Protein AF-A0A6C0E9G7-F1 (afdb_monomer_lite)

Secondary structure (DSSP, 8-state):
-HHHHHHHB-HHHHHHHHHHHT----HHHHTPPPPHHHHHHHHHHHHHHHHHHHHHHHH--GGGEEEE------TT-SS-HHHHHHHHHHHH-HHHHHHHHHHHH-THHHHHHHHHHHH-HHHHHHHHHHHHHHHH-SSTTSHHHHHHHHHHH-S-HHHHHHHHHHHHHHTTS-TTS-HHHHHHHHH--SEEEEEE-SSEEEEEEESS---TTSHHHHHHHHHHHHHHHHTT----EEEEEEEE----B--SSSEE-HHHH--EEE-SS-EEEEESSSHHHHHHHHHHHHTTTTTTS----GGG---GGGTB-B-TT----THHHHHHHHHHHHHHHHHHHHHHHHHHHHTTS-GGG----HHHHHHHHHHHHHHHHHHHHHHHHHHHHHH-TT-S-GGGGB---SS-THHHHTT-S--BEESS-HIIIIIIHHHHHHTHHHHHHH---SSS---S-HHHHHHHHHHHHTSHHHHHHHHHHHHHHHT-S----B--S-S--B--

Radius of gyration: 23.68 Å; chains: 1; bounding box: 55×44×74 Å

pLDDT: mean 87.52, std 11.29, range [45.47, 98.06]

Sequence (504 aa):
MTNLVIKHLNPELKKLNDEVNKLNITNTIFTRKWSPQIKNKLKTWMNTFITNFDILVKEFNHSKITLENQKIRTDKKTNPTLYILLLEFIEKYPEDIKKICSDSLGEESFNHLKKSCLKGPEDLGEWINTYSNQIYRSDTNSWINVLESYTKKSTNYKINLLGQGLVNHLNQYNEFMSFQIQRDIEKGFLYLYKYQDNHLIFEVESDYKIDLESHYWKFLYARMKIMARMHQKRNLIRFKIYLSKQTKKLPTKKLFGPKEVNSGSTNYHTINIWREEEHYKLIIHESIHFYNLDGSLDLFDENNKINLECSYQIGDHNETRIYEAYTESLTIFFHTFANAYQIYYLSNQESKTNLLDKKIIYNDIYDLWCILWEKERKFGVLQVARIYNHINPTSTTFSDFLIKSNKTCKKERNGNKYKLEQRTAVLSYHFLKTANLIFDQEFLKWIPDLNDPHPGSLIKFTKFVKTLTHNSDFINIINDGLTTIRNKKNTSNSMRMSFYDIKK

Organism: NCBI:txid1070528

Structure (mmCIF, N/CA/C/O backbone):
data_AF-A0A6C0E9G7-F1
#
_entry.id   AF-A0A6C0E9G7-F1
#
loop_
_atom_site.group_PDB
_atom_site.id
_atom_site.type_symbol
_atom_site.label_atom_id
_atom_site.label_alt_id
_atom_site.label_comp_id
_atom_site.label_asym_id
_atom_site.label_entity_id
_atom_site.label_seq_id
_atom_site.pdbx_PDB_ins_code
_atom_site.Cartn_x
_atom_site.Cartn_y
_atom_site.Cartn_z
_atom_site.occupancy
_atom_site.B_iso_or_equiv
_atom_site.auth_seq_id
_atom_site.auth_comp_id
_atom_site.auth_asym_id
_atom_site.auth_atom_id
_atom_site.pdbx_PDB_model_num
ATOM 1 N N . MET A 1 1 ? 13.234 12.490 -23.852 1.00 65.25 1 MET A N 1
ATOM 2 C CA . MET A 1 1 ? 12.320 11.640 -23.052 1.00 65.25 1 MET A CA 1
ATOM 3 C C . MET A 1 1 ? 12.244 12.039 -21.574 1.00 65.25 1 MET A C 1
ATOM 5 O O . MET A 1 1 ? 11.141 12.223 -21.089 1.00 65.25 1 MET A O 1
ATOM 9 N N . THR A 1 2 ? 13.345 12.269 -20.848 1.00 73.56 2 THR A N 1
ATOM 10 C CA . THR A 1 2 ? 13.291 12.646 -19.411 1.00 73.56 2 THR A CA 1
ATOM 11 C C . THR A 1 2 ? 12.452 13.897 -19.106 1.00 73.56 2 THR A C 1
ATOM 13 O O . THR A 1 2 ? 11.650 13.880 -18.176 1.00 73.56 2 THR A O 1
ATOM 16 N N . ASN A 1 3 ? 12.565 14.958 -19.914 1.00 75.88 3 ASN A N 1
ATOM 17 C CA . ASN A 1 3 ? 11.753 16.174 -19.740 1.00 75.88 3 ASN A CA 1
ATOM 18 C C . ASN A 1 3 ? 10.250 15.911 -19.918 1.00 75.88 3 ASN A C 1
ATOM 20 O O . ASN A 1 3 ? 9.434 16.524 -19.237 1.00 75.88 3 ASN A O 1
ATOM 24 N N . LEU A 1 4 ? 9.896 14.961 -20.789 1.00 72.75 4 LEU A N 1
ATOM 25 C CA . LEU A 1 4 ? 8.518 14.532 -21.022 1.00 72.75 4 LEU A CA 1
ATOM 26 C C . LEU A 1 4 ? 7.935 13.870 -19.772 1.00 72.75 4 LEU A C 1
ATOM 28 O O . LEU A 1 4 ? 6.847 14.218 -19.331 1.0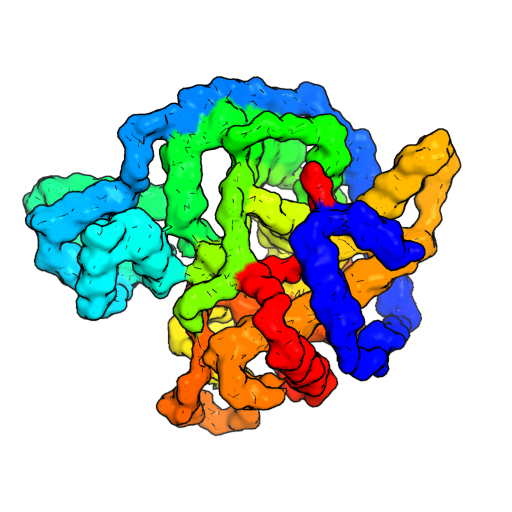0 72.75 4 LEU A O 1
ATOM 32 N N . VAL A 1 5 ? 8.711 12.982 -19.146 1.00 76.25 5 VAL A N 1
ATOM 33 C CA . VAL A 1 5 ? 8.338 12.349 -17.877 1.00 76.25 5 VAL A CA 1
ATOM 34 C C . VAL A 1 5 ? 8.105 13.410 -16.799 1.00 76.25 5 VAL A C 1
ATOM 36 O O . VAL A 1 5 ? 7.054 13.422 -16.168 1.00 76.25 5 VAL A O 1
ATOM 39 N N . ILE A 1 6 ? 9.044 14.349 -16.631 1.00 77.50 6 ILE A N 1
ATOM 40 C CA . ILE A 1 6 ? 8.960 15.411 -15.611 1.00 77.50 6 ILE A CA 1
ATOM 41 C C . ILE A 1 6 ? 7.751 16.330 -15.833 1.00 77.50 6 ILE A C 1
ATOM 43 O O . ILE A 1 6 ? 7.139 16.779 -14.860 1.00 77.50 6 ILE A O 1
ATOM 47 N N . LYS A 1 7 ? 7.386 16.600 -17.092 1.00 80.88 7 LYS A N 1
ATOM 48 C CA . LYS A 1 7 ? 6.239 17.446 -17.447 1.00 80.88 7 LYS A CA 1
ATOM 49 C C . LYS A 1 7 ? 4.928 16.919 -16.854 1.00 80.88 7 LYS A C 1
ATOM 51 O O . LYS A 1 7 ? 4.128 17.720 -16.378 1.00 80.88 7 LYS A O 1
ATOM 56 N N . HIS A 1 8 ? 4.741 15.600 -16.834 1.00 79.25 8 HIS A N 1
ATOM 57 C CA . HIS A 1 8 ? 3.505 14.962 -16.370 1.00 79.25 8 HIS A CA 1
ATOM 58 C C . HIS A 1 8 ? 3.519 14.554 -14.884 1.00 79.25 8 HIS A C 1
ATOM 60 O O . HIS A 1 8 ? 2.510 14.058 -14.379 1.00 79.25 8 HIS A O 1
ATOM 66 N N . LEU A 1 9 ? 4.621 14.787 -14.159 1.00 79.19 9 LEU A N 1
ATOM 67 C CA . LEU A 1 9 ? 4.695 14.530 -12.718 1.00 79.19 9 LEU A CA 1
ATOM 68 C C . LEU A 1 9 ? 3.873 15.546 -11.912 1.00 79.19 9 LEU A C 1
ATOM 70 O O . LEU A 1 9 ? 3.954 16.760 -12.132 1.00 79.19 9 LEU A O 1
ATOM 74 N N . ASN A 1 10 ? 3.159 15.050 -10.897 1.00 78.00 10 ASN A N 1
ATOM 75 C CA . ASN A 1 10 ? 2.593 15.880 -9.832 1.00 78.00 10 ASN A CA 1
ATOM 76 C C . ASN A 1 10 ? 3.712 16.718 -9.148 1.00 78.00 10 ASN A C 1
ATOM 78 O O . ASN A 1 10 ? 4.829 16.213 -8.994 1.00 78.00 10 ASN A O 1
ATOM 82 N N . PRO A 1 11 ? 3.460 17.980 -8.736 1.00 81.19 11 PRO A N 1
ATOM 83 C CA . PRO A 1 11 ? 4.425 18.812 -8.009 1.00 81.19 11 PRO A CA 1
ATOM 84 C C . PRO A 1 11 ? 5.199 18.116 -6.879 1.00 81.19 11 PRO A C 1
ATOM 86 O O . PRO A 1 11 ? 6.417 18.280 -6.797 1.00 81.19 11 PRO A O 1
ATOM 89 N N . GLU A 1 12 ? 4.545 17.300 -6.047 1.00 80.50 12 GLU A N 1
ATOM 90 C CA . GLU A 1 12 ? 5.234 16.571 -4.969 1.00 80.50 12 GLU A CA 1
ATOM 91 C C . GLU A 1 12 ? 6.281 15.597 -5.524 1.00 80.50 12 GLU A C 1
ATOM 93 O O . GLU A 1 12 ? 7.397 15.492 -5.007 1.00 80.50 12 GLU A O 1
ATOM 98 N N . LEU A 1 13 ? 5.964 14.944 -6.643 1.00 83.62 13 LEU A N 1
ATOM 99 C CA . LEU A 1 13 ? 6.859 14.007 -7.310 1.00 83.62 13 LEU A CA 1
ATOM 100 C C . LEU A 1 13 ? 8.030 14.695 -8.005 1.00 83.62 13 LEU A C 1
ATOM 102 O O . LEU A 1 13 ? 9.067 14.067 -8.186 1.00 83.62 13 LEU A O 1
ATOM 106 N N . LYS A 1 14 ? 7.925 15.985 -8.344 1.00 85.69 14 LYS A N 1
ATOM 107 C CA . LYS A 1 14 ? 9.075 16.756 -8.845 1.00 85.69 14 LYS A CA 1
ATOM 108 C C . LYS A 1 14 ? 10.149 16.906 -7.767 1.00 85.69 14 LYS A C 1
ATOM 110 O O . LYS A 1 14 ? 11.321 16.672 -8.044 1.00 85.69 14 LYS A O 1
ATOM 115 N N . LYS A 1 15 ? 9.757 17.169 -6.515 1.00 85.25 15 LYS A N 1
ATOM 116 C CA . LYS A 1 15 ? 10.703 17.180 -5.386 1.00 85.25 15 LYS A CA 1
ATOM 117 C C . LYS A 1 15 ? 11.340 15.802 -5.183 1.00 85.25 15 LYS A C 1
ATOM 119 O O . LYS A 1 15 ? 12.554 15.700 -5.019 1.00 85.25 15 LYS A O 1
ATOM 124 N N . LEU A 1 16 ? 10.541 14.732 -5.239 1.00 85.31 16 LEU A N 1
ATOM 125 C CA . LEU A 1 16 ? 11.059 13.360 -5.156 1.00 85.31 16 LEU A CA 1
ATOM 126 C C . LEU A 1 16 ? 11.992 13.023 -6.327 1.00 85.31 16 LEU A C 1
ATOM 128 O O . LEU A 1 16 ? 12.999 12.351 -6.121 1.00 85.31 16 LEU A O 1
ATOM 132 N N . ASN A 1 17 ? 11.692 13.498 -7.536 1.00 87.50 17 ASN A N 1
ATOM 133 C CA . ASN A 1 17 ? 12.516 13.320 -8.727 1.00 87.50 17 ASN A CA 1
ATOM 134 C C . ASN A 1 17 ? 13.917 13.890 -8.524 1.00 87.50 17 ASN A C 1
ATOM 136 O O . ASN A 1 17 ? 14.899 13.221 -8.837 1.00 87.50 17 ASN A O 1
ATOM 140 N N . ASP A 1 18 ? 14.019 15.084 -7.948 1.00 87.62 18 ASP A N 1
ATOM 141 C CA . ASP A 1 18 ? 15.312 15.693 -7.642 1.00 87.62 18 ASP A CA 1
ATOM 142 C C . ASP A 1 18 ? 16.068 14.892 -6.583 1.00 87.62 18 ASP A C 1
ATOM 144 O O . ASP A 1 18 ? 17.293 14.771 -6.636 1.00 87.62 18 ASP A O 1
ATOM 148 N N . GLU A 1 19 ? 15.354 14.308 -5.618 1.00 87.62 19 GLU A N 1
ATOM 149 C CA . GLU A 1 19 ? 15.979 13.436 -4.635 1.00 87.62 19 GLU A CA 1
ATOM 150 C C . GLU A 1 19 ? 16.508 12.138 -5.250 1.00 87.62 19 GLU A C 1
ATOM 152 O O . GLU A 1 19 ? 17.633 11.756 -4.927 1.00 87.62 19 GLU A O 1
ATOM 157 N N . VAL A 1 20 ? 15.731 11.521 -6.144 1.00 88.31 20 VAL A N 1
ATOM 158 C CA . VAL A 1 20 ? 16.078 10.302 -6.885 1.00 88.31 20 VAL A CA 1
ATOM 159 C C . VAL A 1 20 ? 17.244 10.539 -7.845 1.00 88.31 20 VAL A C 1
ATOM 161 O O . VAL A 1 20 ? 18.149 9.715 -7.911 1.00 88.31 20 VAL A O 1
ATOM 164 N N . ASN A 1 21 ? 17.279 11.671 -8.550 1.00 88.50 21 ASN A N 1
ATOM 165 C CA . ASN A 1 21 ? 18.372 11.986 -9.476 1.00 88.50 21 ASN A CA 1
ATOM 166 C C . ASN A 1 21 ? 19.693 12.288 -8.746 1.00 88.50 21 ASN A C 1
ATOM 168 O O . ASN A 1 21 ? 20.758 12.142 -9.334 1.00 88.50 21 ASN A O 1
ATOM 172 N N . LYS A 1 22 ? 19.634 12.695 -7.470 1.00 87.38 22 LYS A N 1
ATOM 173 C CA . LYS A 1 22 ? 20.814 12.923 -6.617 1.00 87.38 22 LYS A CA 1
ATOM 174 C C . LYS A 1 22 ? 21.404 11.642 -6.026 1.00 87.38 22 LYS A C 1
ATOM 176 O O . LYS A 1 22 ? 22.466 11.719 -5.415 1.00 87.38 22 LYS A O 1
ATOM 181 N N . LEU A 1 23 ? 20.729 10.498 -6.152 1.00 83.81 23 LEU A N 1
ATOM 182 C CA . LEU A 1 23 ? 21.302 9.217 -5.750 1.00 83.81 23 LEU A CA 1
ATOM 183 C C . LEU A 1 23 ? 22.459 8.882 -6.691 1.00 83.81 23 LEU A C 1
ATOM 185 O O . LEU A 1 23 ? 22.245 8.426 -7.815 1.00 83.81 23 LEU A O 1
ATOM 189 N N . ASN A 1 24 ? 23.682 9.113 -6.219 1.00 73.44 24 ASN A N 1
ATOM 190 C CA . ASN A 1 24 ? 24.903 8.763 -6.933 1.00 73.44 24 ASN A CA 1
ATOM 191 C C . ASN A 1 24 ? 25.232 7.281 -6.712 1.00 73.44 24 ASN A C 1
ATOM 193 O O . ASN A 1 24 ? 26.266 6.939 -6.148 1.00 73.44 24 ASN A O 1
ATOM 197 N N . ILE A 1 25 ? 24.293 6.407 -7.078 1.00 73.62 25 ILE A N 1
ATOM 198 C CA . ILE A 1 25 ? 24.497 4.964 -6.982 1.00 73.62 25 ILE A CA 1
ATOM 199 C C . ILE A 1 25 ? 25.419 4.564 -8.126 1.00 73.62 25 ILE A C 1
ATOM 201 O O . ILE A 1 25 ? 25.169 4.932 -9.278 1.00 73.62 25 ILE A O 1
ATOM 205 N N . THR A 1 26 ? 26.484 3.823 -7.818 1.00 61.12 26 THR A N 1
ATOM 206 C CA . THR A 1 26 ? 27.446 3.374 -8.827 1.00 61.12 26 THR A CA 1
ATOM 207 C C . THR A 1 26 ? 26.694 2.660 -9.954 1.00 61.12 26 THR A C 1
ATOM 209 O O . THR A 1 26 ? 25.985 1.676 -9.741 1.00 61.12 26 THR A O 1
ATOM 212 N N . ASN A 1 27 ? 26.810 3.196 -11.172 1.00 57.53 27 ASN A N 1
ATOM 213 C CA . ASN A 1 27 ? 25.950 2.855 -12.309 1.00 57.53 27 ASN A CA 1
ATOM 214 C C . ASN A 1 27 ? 25.950 1.364 -12.692 1.00 57.53 27 ASN A C 1
ATOM 216 O O . ASN A 1 27 ? 25.081 0.938 -13.447 1.00 57.53 27 ASN A O 1
ATOM 220 N N . THR A 1 28 ? 26.887 0.546 -12.218 1.00 63.38 28 THR A N 1
ATOM 221 C CA . THR A 1 28 ? 27.103 -0.827 -12.700 1.00 63.38 28 THR A CA 1
ATOM 222 C C . THR A 1 28 ? 25.899 -1.752 -12.520 1.00 63.38 28 THR A C 1
ATOM 224 O O . THR A 1 28 ? 25.660 -2.584 -13.389 1.00 63.38 28 THR A O 1
ATOM 227 N N . ILE A 1 29 ? 25.100 -1.601 -11.459 1.00 66.94 29 ILE A N 1
ATOM 228 C CA . ILE A 1 29 ? 23.911 -2.450 -11.235 1.00 66.94 29 ILE A CA 1
ATOM 229 C C . ILE A 1 29 ? 22.695 -1.921 -12.004 1.00 66.94 29 ILE A C 1
ATOM 231 O O . ILE A 1 29 ? 21.952 -2.694 -12.607 1.00 66.94 29 ILE A O 1
ATOM 235 N N . PHE A 1 30 ? 22.531 -0.600 -12.080 1.00 70.12 30 PHE A N 1
ATOM 236 C CA . PHE A 1 30 ? 21.412 0.023 -12.795 1.00 70.12 30 PHE A CA 1
ATOM 237 C C . PHE A 1 30 ? 21.581 -0.004 -14.319 1.00 70.12 30 PHE A C 1
ATOM 239 O O . PHE A 1 30 ? 20.580 0.001 -15.035 1.00 70.12 30 PHE A O 1
ATOM 246 N N . THR A 1 31 ? 22.818 -0.107 -14.811 1.00 68.56 31 THR A N 1
ATOM 247 C CA . THR A 1 31 ? 23.154 -0.228 -16.241 1.00 68.56 31 THR A CA 1
ATOM 248 C C . THR A 1 31 ? 23.259 -1.677 -16.726 1.00 68.56 31 THR A C 1
ATOM 250 O O . THR A 1 31 ? 23.597 -1.902 -17.893 1.00 68.56 31 THR A O 1
ATOM 253 N N . ARG A 1 32 ? 22.957 -2.676 -15.875 1.00 66.62 32 ARG A N 1
ATOM 254 C CA . ARG A 1 32 ? 22.961 -4.090 -16.282 1.00 66.62 32 ARG A CA 1
ATOM 255 C C . ARG A 1 32 ? 22.055 -4.285 -17.496 1.00 66.62 32 ARG A C 1
ATOM 257 O O . ARG A 1 32 ? 20.857 -4.014 -17.461 1.00 66.62 32 ARG A O 1
ATOM 264 N N . LYS A 1 33 ? 22.642 -4.779 -18.587 1.00 82.62 33 LYS A N 1
ATOM 265 C CA . LYS A 1 33 ? 21.894 -5.168 -19.782 1.00 82.62 33 LYS A CA 1
ATOM 266 C C . LYS A 1 33 ? 21.156 -6.467 -19.473 1.00 82.62 33 LYS A C 1
ATOM 268 O O . LYS A 1 33 ? 21.803 -7.474 -19.198 1.00 82.62 33 LYS A O 1
ATOM 273 N N . TRP A 1 34 ? 19.828 -6.461 -19.583 1.00 88.00 34 TRP A N 1
ATOM 274 C CA . TRP A 1 34 ? 19.058 -7.702 -19.538 1.00 88.00 34 TRP A CA 1
ATOM 275 C C . TRP A 1 34 ? 19.554 -8.694 -20.589 1.00 88.00 34 TRP A C 1
ATOM 277 O O . TRP A 1 34 ? 19.904 -8.302 -21.713 1.00 88.00 34 TRP A O 1
ATOM 287 N N . SER A 1 35 ? 19.545 -9.978 -20.234 1.00 91.94 35 SER A N 1
ATOM 288 C CA . SER A 1 35 ? 19.838 -11.046 -21.186 1.00 91.94 35 SER A CA 1
ATOM 289 C C . SER A 1 35 ? 18.884 -10.978 -22.393 1.00 91.94 35 SER A C 1
ATOM 291 O O . SER A 1 35 ? 17.742 -10.526 -22.251 1.00 91.94 35 SER A O 1
ATOM 293 N N . PRO A 1 36 ? 19.300 -11.438 -23.589 1.00 92.31 36 PRO A N 1
ATOM 294 C CA . PRO A 1 36 ? 18.429 -11.449 -24.767 1.00 92.31 36 PRO A CA 1
ATOM 295 C C . PRO A 1 36 ? 17.087 -12.157 -24.527 1.00 92.31 36 PRO A C 1
ATOM 297 O O . PRO A 1 36 ? 16.043 -11.662 -24.946 1.00 92.31 36 PRO A O 1
ATOM 300 N N . GLN A 1 37 ? 17.099 -13.267 -23.779 1.00 92.62 37 GLN A N 1
ATOM 301 C CA . GLN A 1 37 ? 15.892 -14.004 -23.398 1.00 92.62 37 GLN A CA 1
ATOM 302 C C . GLN A 1 37 ? 14.922 -13.131 -22.592 1.00 92.62 37 GLN A C 1
ATOM 304 O O . GLN A 1 37 ? 13.730 -13.087 -22.892 1.00 92.62 37 GLN A O 1
ATOM 309 N N . ILE A 1 38 ? 15.432 -12.405 -21.594 1.00 91.94 38 ILE A N 1
ATOM 310 C CA . ILE A 1 38 ? 14.610 -11.539 -20.746 1.00 91.94 38 ILE A CA 1
ATOM 311 C C . ILE A 1 38 ? 14.105 -10.339 -21.543 1.00 91.94 38 ILE A C 1
ATOM 313 O O . ILE A 1 38 ? 12.924 -10.026 -21.458 1.00 91.94 38 ILE A O 1
ATOM 317 N N . LYS A 1 39 ? 14.926 -9.732 -22.406 1.00 90.81 39 LYS A N 1
ATOM 318 C CA . LYS A 1 39 ? 14.474 -8.656 -23.308 1.00 90.81 39 LYS A CA 1
ATOM 319 C C . LYS A 1 39 ? 13.323 -9.092 -24.214 1.00 90.81 39 LYS A C 1
ATOM 321 O O . LYS A 1 39 ? 12.343 -8.364 -24.345 1.00 90.81 39 LYS A O 1
ATOM 326 N N . ASN A 1 40 ? 13.413 -10.278 -24.814 1.00 90.75 40 ASN A N 1
ATOM 327 C CA . ASN A 1 40 ? 12.349 -10.802 -25.675 1.00 90.75 40 ASN A CA 1
ATOM 328 C C . ASN A 1 40 ? 11.064 -11.084 -24.887 1.00 90.75 40 ASN A C 1
ATOM 330 O O . ASN A 1 40 ? 9.970 -10.731 -25.339 1.00 90.75 40 ASN A O 1
ATOM 334 N N . LYS A 1 41 ? 11.197 -11.660 -23.686 1.00 90.56 41 LYS A N 1
ATOM 335 C CA . LYS A 1 41 ? 10.081 -11.876 -22.758 1.00 90.56 41 LYS A CA 1
ATOM 336 C C . LYS A 1 41 ? 9.398 -10.554 -22.398 1.00 90.56 41 LYS A C 1
ATOM 338 O O . LYS A 1 41 ? 8.197 -10.409 -22.601 1.00 90.56 41 LYS A O 1
ATOM 343 N N . LEU A 1 42 ? 10.181 -9.561 -21.981 1.00 91.25 42 LEU A N 1
ATOM 344 C CA . LEU A 1 42 ? 9.727 -8.211 -21.649 1.00 91.25 42 LEU A CA 1
ATOM 345 C C . LEU A 1 42 ? 8.996 -7.531 -22.804 1.00 91.25 42 LEU A C 1
ATOM 347 O O . LEU A 1 42 ? 7.914 -6.986 -22.610 1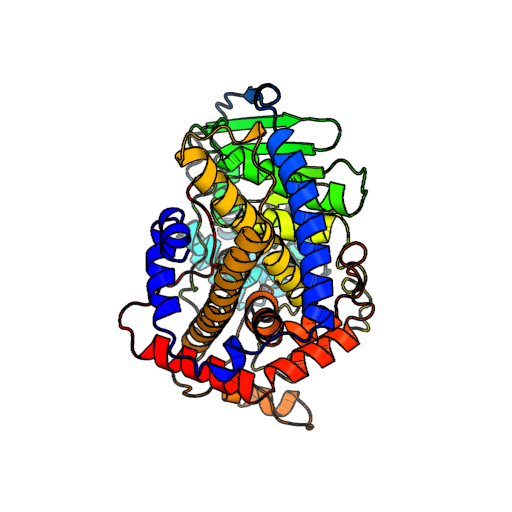.00 91.25 42 LEU A O 1
ATOM 351 N N . LYS A 1 43 ? 9.550 -7.603 -24.016 1.00 89.38 43 LYS A N 1
ATOM 352 C CA . LYS A 1 43 ? 8.917 -7.044 -25.213 1.00 89.38 43 LYS A CA 1
ATOM 353 C C . LYS A 1 43 ? 7.558 -7.692 -25.481 1.00 89.38 43 LYS A C 1
ATOM 355 O O . LYS A 1 43 ? 6.591 -6.989 -25.752 1.00 89.38 43 LYS A O 1
ATOM 360 N N . THR A 1 44 ? 7.468 -9.014 -25.362 1.00 91.19 44 THR A N 1
ATOM 361 C CA . THR A 1 44 ? 6.214 -9.764 -25.550 1.00 91.19 44 THR A CA 1
ATOM 362 C C . THR A 1 44 ? 5.162 -9.359 -24.517 1.00 91.19 44 THR A C 1
ATOM 364 O O . THR A 1 44 ? 4.013 -9.070 -24.861 1.00 91.19 44 THR A O 1
ATOM 367 N N . TRP A 1 45 ? 5.571 -9.276 -23.254 1.00 92.25 45 TRP A N 1
ATOM 368 C CA . TRP A 1 45 ? 4.724 -8.878 -22.134 1.00 92.25 45 TRP A CA 1
ATOM 369 C C . TRP A 1 45 ? 4.210 -7.452 -22.276 1.00 92.25 45 TRP A C 1
ATOM 371 O O . TRP A 1 45 ? 3.006 -7.212 -22.206 1.00 92.25 45 TRP A O 1
ATOM 381 N N . MET A 1 46 ? 5.116 -6.519 -22.550 1.00 91.62 46 MET A N 1
ATOM 382 C CA . MET A 1 46 ? 4.788 -5.115 -22.729 1.00 91.62 46 MET A CA 1
ATOM 383 C C . MET A 1 46 ? 3.863 -4.915 -23.934 1.00 91.62 46 MET A C 1
ATOM 385 O O . MET A 1 46 ? 2.874 -4.196 -23.825 1.00 91.62 46 MET A O 1
ATOM 389 N N . ASN A 1 47 ? 4.117 -5.595 -25.057 1.00 91.12 47 ASN A N 1
ATOM 390 C CA . ASN A 1 47 ? 3.242 -5.533 -26.229 1.00 91.12 47 ASN A CA 1
ATOM 391 C C . ASN A 1 47 ? 1.826 -6.019 -25.904 1.00 91.12 47 ASN A C 1
ATOM 393 O O . ASN A 1 47 ? 0.851 -5.359 -26.269 1.00 91.12 47 ASN A O 1
ATOM 397 N N . THR A 1 48 ? 1.711 -7.143 -25.196 1.00 92.50 48 THR A N 1
ATOM 398 C CA . THR A 1 48 ? 0.419 -7.716 -24.791 1.00 92.50 48 THR A CA 1
ATOM 399 C C . THR A 1 48 ? -0.326 -6.777 -23.845 1.00 92.50 48 THR A C 1
ATOM 401 O O . THR A 1 48 ? -1.505 -6.489 -24.063 1.00 92.50 48 THR A O 1
ATOM 404 N N . PHE A 1 49 ? 0.368 -6.243 -22.836 1.00 94.19 49 PHE A N 1
ATOM 405 C CA . PHE A 1 49 ? -0.194 -5.289 -21.884 1.00 94.19 49 PHE A CA 1
ATOM 406 C C . PHE A 1 49 ? -0.672 -4.016 -22.591 1.00 94.19 49 PHE A C 1
ATOM 408 O O . PHE A 1 49 ? -1.840 -3.657 -22.480 1.00 94.19 49 PHE A O 1
ATOM 415 N N . ILE A 1 50 ? 0.200 -3.363 -23.367 1.00 93.25 50 ILE A N 1
ATOM 416 C CA . ILE A 1 50 ? -0.092 -2.094 -24.051 1.00 93.25 50 ILE A CA 1
ATOM 417 C C . ILE A 1 50 ? -1.262 -2.241 -25.015 1.00 93.25 50 ILE A C 1
ATOM 419 O O . ILE A 1 50 ? -2.126 -1.373 -25.047 1.00 93.25 50 ILE A O 1
ATOM 423 N N . THR A 1 51 ? -1.313 -3.333 -25.780 1.00 92.94 51 THR A N 1
ATOM 424 C CA . THR A 1 51 ? -2.398 -3.559 -26.743 1.00 92.94 51 THR A CA 1
ATOM 425 C C . THR A 1 51 ? -3.746 -3.640 -26.030 1.00 92.94 51 THR A C 1
ATOM 427 O O . THR A 1 51 ? -4.701 -2.978 -26.425 1.00 92.94 51 THR A O 1
ATOM 430 N N . ASN A 1 52 ? -3.822 -4.395 -24.932 1.00 94.56 52 ASN A N 1
ATOM 431 C CA . ASN A 1 52 ? -5.043 -4.486 -24.132 1.00 94.56 52 ASN A CA 1
ATOM 432 C C . ASN A 1 52 ? -5.375 -3.165 -23.427 1.00 94.56 52 ASN A C 1
ATOM 434 O O . ASN A 1 52 ? -6.540 -2.781 -23.357 1.00 94.56 52 ASN A O 1
ATOM 438 N N . PHE A 1 53 ? -4.363 -2.457 -22.934 1.00 94.94 53 PHE A N 1
ATOM 439 C CA . PHE A 1 53 ? -4.534 -1.191 -22.235 1.00 94.94 53 PHE A CA 1
ATOM 440 C C . PHE A 1 53 ? -5.022 -0.072 -23.169 1.00 94.94 53 PHE A C 1
ATOM 442 O O . PHE A 1 53 ? -5.931 0.664 -22.800 1.00 94.94 53 PHE A O 1
ATOM 449 N N . ASP A 1 54 ? -4.499 0.011 -24.397 1.00 93.62 54 ASP A N 1
ATOM 450 C CA . ASP A 1 54 ? -4.948 0.946 -25.440 1.00 93.62 54 ASP A CA 1
ATOM 451 C C . ASP A 1 54 ? -6.424 0.741 -25.798 1.00 93.62 54 ASP A C 1
ATOM 453 O O . ASP A 1 54 ? -7.186 1.708 -25.870 1.00 93.62 54 ASP A O 1
ATOM 457 N N . ILE A 1 55 ? -6.846 -0.521 -25.945 1.00 93.94 55 ILE A N 1
ATOM 458 C CA . ILE A 1 55 ? -8.251 -0.866 -26.177 1.00 93.94 55 ILE A CA 1
ATOM 459 C C . ILE A 1 55 ? -9.118 -0.357 -25.019 1.00 93.94 55 ILE A C 1
ATOM 461 O O . ILE A 1 55 ? -10.090 0.354 -25.257 1.00 93.94 55 ILE A O 1
ATOM 465 N N . LEU A 1 56 ? -8.744 -0.642 -23.768 1.00 94.94 56 LEU A N 1
ATOM 466 C CA . LEU A 1 56 ? -9.518 -0.221 -22.592 1.00 94.94 56 LEU A CA 1
ATOM 467 C C . LEU A 1 56 ? -9.576 1.302 -22.430 1.00 94.94 56 LEU A C 1
ATOM 469 O O . LEU A 1 56 ? -10.612 1.847 -22.058 1.00 94.94 56 LEU A O 1
ATOM 473 N N . VAL A 1 57 ? -8.480 2.000 -22.737 1.00 93.31 57 VAL A N 1
ATOM 474 C CA . VAL A 1 57 ? -8.448 3.465 -22.778 1.00 93.31 57 VAL A CA 1
ATOM 475 C C . VAL A 1 57 ? -9.483 3.961 -23.792 1.00 93.31 57 VAL A C 1
ATOM 477 O O . VAL A 1 57 ? -10.267 4.847 -23.465 1.00 93.31 57 VAL A O 1
ATOM 480 N N . LYS A 1 58 ? -9.560 3.377 -24.992 1.00 91.50 58 LYS A N 1
ATOM 481 C CA . LYS A 1 58 ? -10.549 3.749 -26.022 1.00 91.50 58 LYS A CA 1
ATOM 482 C C . LYS A 1 58 ? -11.990 3.336 -25.680 1.00 91.50 58 LYS A C 1
ATOM 484 O O . LYS A 1 58 ? -12.909 4.025 -26.106 1.00 91.50 58 LYS A O 1
ATOM 489 N N . GLU A 1 59 ? -12.188 2.268 -24.906 1.00 93.00 59 GLU A N 1
ATOM 490 C CA . GLU A 1 59 ? -13.507 1.783 -24.461 1.00 93.00 59 GLU A CA 1
ATOM 491 C C . GLU A 1 59 ? -14.168 2.676 -23.394 1.00 93.00 59 GLU A C 1
ATOM 493 O O . GLU A 1 59 ? -15.380 2.573 -23.184 1.00 93.00 59 GLU A O 1
ATOM 498 N N . PHE A 1 60 ? -13.407 3.531 -22.698 1.00 90.69 60 PHE A N 1
ATOM 499 C CA . PHE A 1 60 ? -13.958 4.364 -21.629 1.00 90.69 60 PHE A CA 1
ATOM 500 C C . PHE A 1 60 ? -15.058 5.294 -22.154 1.00 90.69 60 PHE A C 1
ATOM 502 O O . PHE A 1 60 ? -14.806 6.232 -22.910 1.00 90.69 60 PHE A O 1
ATOM 509 N N . ASN A 1 61 ? -16.283 5.041 -21.700 1.00 79.94 61 ASN A N 1
ATOM 510 C CA . ASN A 1 61 ? -17.458 5.828 -22.032 1.00 79.94 61 ASN A CA 1
ATOM 511 C C . ASN A 1 61 ? -17.987 6.523 -20.770 1.00 79.94 61 ASN A C 1
ATOM 513 O O . ASN A 1 61 ? -18.639 5.891 -19.936 1.00 79.94 61 ASN A O 1
ATOM 517 N N . HIS A 1 62 ? -17.716 7.824 -20.650 1.00 77.00 62 HIS A N 1
ATOM 518 C CA . HIS A 1 62 ? -18.095 8.630 -19.488 1.00 77.00 62 HIS A CA 1
ATOM 519 C C . HIS A 1 62 ? -19.616 8.791 -19.333 1.00 77.00 62 HIS A C 1
ATOM 521 O O . HIS A 1 62 ? -20.082 8.995 -18.218 1.00 77.00 62 HIS A O 1
ATOM 527 N N . SER A 1 63 ? -20.408 8.626 -20.403 1.00 70.50 63 SER A N 1
ATOM 528 C CA . SER A 1 63 ? -21.881 8.719 -20.335 1.00 70.50 63 SER A CA 1
ATOM 529 C C . SER A 1 63 ? -22.532 7.652 -19.445 1.00 70.50 63 SER A C 1
ATOM 531 O O . SER A 1 63 ? -23.689 7.790 -19.063 1.00 70.50 63 SER A O 1
ATOM 533 N N . LYS A 1 64 ? -21.788 6.599 -19.077 1.00 82.75 64 LYS A N 1
ATOM 534 C CA . LYS A 1 64 ? -22.224 5.571 -18.120 1.00 82.75 64 LYS A CA 1
ATOM 535 C C . LYS A 1 64 ? -21.998 5.956 -16.653 1.00 82.75 64 LYS A C 1
ATOM 537 O O . LYS A 1 64 ? -22.285 5.145 -15.775 1.00 82.75 64 LYS A O 1
ATOM 542 N N . ILE A 1 65 ? -21.436 7.135 -16.378 1.00 83.75 65 ILE A N 1
ATOM 543 C CA . ILE A 1 65 ? -21.217 7.614 -15.013 1.00 83.75 65 ILE A CA 1
ATOM 544 C C . ILE A 1 65 ? -22.408 8.467 -14.590 1.00 83.75 65 ILE A C 1
ATOM 546 O O . ILE A 1 65 ? -22.715 9.480 -15.214 1.00 83.75 65 ILE A O 1
ATOM 550 N N . THR A 1 66 ? -23.052 8.080 -13.496 1.00 86.62 66 THR A N 1
ATOM 551 C CA . THR A 1 66 ? -24.126 8.850 -12.872 1.00 86.62 66 THR A CA 1
ATOM 552 C C . THR A 1 66 ? -23.593 9.571 -11.640 1.00 86.62 66 THR A C 1
ATOM 554 O O . THR A 1 66 ? -23.040 8.938 -10.737 1.00 86.62 66 THR A O 1
ATOM 557 N N . LEU A 1 67 ? -23.770 10.893 -11.594 1.00 85.38 67 LEU A N 1
ATOM 558 C CA . LEU A 1 67 ? -23.537 11.689 -10.391 1.00 85.38 67 LEU A CA 1
ATOM 559 C C . LEU A 1 67 ? -24.803 11.677 -9.531 1.00 85.38 67 LEU A C 1
ATOM 561 O O . LEU A 1 67 ? -25.840 12.209 -9.925 1.00 85.38 67 LEU A O 1
ATOM 565 N N . GLU A 1 68 ? -24.691 11.127 -8.330 1.00 82.69 68 GLU A N 1
ATOM 566 C CA . GLU A 1 68 ? -25.693 11.268 -7.286 1.00 82.69 68 GLU A CA 1
ATOM 567 C C . GLU A 1 68 ? -25.237 12.373 -6.328 1.00 82.69 68 GLU A C 1
ATOM 569 O O . GLU A 1 68 ? -24.210 12.265 -5.651 1.00 82.69 68 GLU A O 1
ATOM 574 N N . ASN A 1 69 ? -26.005 13.463 -6.259 1.00 70.69 69 ASN A N 1
ATOM 575 C CA . ASN A 1 69 ? -25.789 14.485 -5.238 1.00 70.69 69 ASN A CA 1
ATOM 576 C C . ASN A 1 69 ? -26.199 13.912 -3.879 1.00 70.69 69 ASN A C 1
ATOM 578 O O . ASN A 1 69 ? -27.350 14.028 -3.454 1.00 70.69 69 ASN A O 1
ATOM 582 N N . GLN A 1 70 ? -25.253 13.292 -3.186 1.00 59.22 70 GLN A N 1
ATOM 583 C CA . GLN A 1 70 ? -25.448 12.844 -1.822 1.00 59.22 70 GLN A CA 1
ATOM 584 C C . GLN A 1 70 ? -25.218 14.014 -0.866 1.00 59.22 70 GLN A C 1
ATOM 586 O O . GLN A 1 70 ? -24.099 14.330 -0.479 1.00 59.22 70 GLN A O 1
ATOM 591 N N . LYS A 1 71 ? -26.303 14.650 -0.413 1.00 54.69 71 LYS A N 1
ATOM 592 C CA . LYS A 1 71 ? -26.270 15.552 0.752 1.00 54.69 71 LYS A CA 1
ATOM 593 C C . LYS A 1 71 ? -26.170 14.721 2.051 1.00 54.69 71 LYS A C 1
ATOM 595 O O . LYS A 1 71 ? -27.017 14.829 2.928 1.00 54.69 71 LYS A O 1
ATOM 600 N N . ILE A 1 72 ? -25.168 13.838 2.142 1.00 54.25 72 ILE A N 1
ATOM 601 C CA . ILE A 1 72 ? -24.955 12.905 3.269 1.00 54.25 72 ILE A CA 1
ATOM 602 C C . ILE A 1 72 ? -23.958 13.465 4.289 1.00 54.25 72 ILE A C 1
ATOM 604 O O . ILE A 1 72 ? -23.712 12.853 5.321 1.00 54.25 72 ILE A O 1
ATOM 608 N N . ARG A 1 73 ? -23.421 14.673 4.086 1.00 62.75 73 ARG A N 1
ATOM 609 C CA . ARG A 1 73 ? -22.622 15.304 5.134 1.00 62.75 73 ARG A CA 1
ATOM 610 C C . ARG A 1 73 ? -23.526 15.663 6.309 1.00 62.75 73 ARG A C 1
ATOM 612 O O . ARG A 1 73 ? -24.229 16.672 6.297 1.00 62.75 73 ARG A O 1
ATOM 619 N N . THR A 1 74 ? -23.541 14.813 7.330 1.00 57.75 74 THR A N 1
ATOM 620 C CA . THR A 1 74 ? -24.195 15.148 8.585 1.00 57.75 74 THR A CA 1
ATOM 621 C C . THR A 1 74 ? -23.289 16.144 9.291 1.00 57.75 74 THR A C 1
ATOM 623 O O . THR A 1 74 ? -22.388 15.752 10.028 1.00 57.75 74 THR A O 1
ATOM 626 N N . ASP A 1 75 ? -23.543 17.440 9.113 1.00 56.50 75 ASP A N 1
ATOM 627 C CA . ASP A 1 75 ? -22.837 18.520 9.827 1.00 56.50 75 ASP A CA 1
ATOM 628 C C . ASP A 1 75 ? -22.930 18.391 11.370 1.00 56.50 75 ASP A C 1
ATOM 630 O O . ASP A 1 75 ? -22.320 19.155 12.111 1.00 56.50 75 ASP A O 1
ATOM 634 N N . LYS A 1 76 ? -23.695 17.412 11.878 1.00 51.09 76 LYS A N 1
ATOM 635 C CA . LYS A 1 76 ? -24.087 17.262 13.282 1.00 51.09 76 LYS A CA 1
ATOM 636 C C . LYS A 1 76 ? -23.171 16.401 14.157 1.00 51.09 76 LYS A C 1
ATOM 638 O O . LYS A 1 76 ? -23.301 16.492 15.374 1.00 51.09 76 LYS A O 1
ATOM 643 N N . LYS A 1 77 ? -22.258 15.582 13.620 1.00 57.81 77 LYS A N 1
ATOM 644 C CA . LYS A 1 77 ? -21.315 14.816 14.463 1.00 57.81 77 LYS A CA 1
ATOM 645 C C . LYS A 1 77 ? -19.925 15.445 14.419 1.00 57.81 77 LYS A C 1
ATOM 647 O O . LYS A 1 77 ? -19.094 15.105 13.583 1.00 57.81 77 LYS A O 1
ATOM 652 N N . THR A 1 78 ? -19.664 16.369 15.344 1.00 64.94 78 THR A N 1
ATOM 653 C CA . THR A 1 78 ? -18.319 16.934 15.560 1.00 64.94 78 THR A CA 1
ATOM 654 C C . THR A 1 78 ? -17.311 15.857 15.974 1.00 64.94 78 THR A C 1
ATOM 656 O O . THR A 1 78 ? -16.144 15.925 15.584 1.00 64.94 78 THR A O 1
ATOM 659 N N . ASN A 1 79 ? -17.774 14.827 16.692 1.00 77.50 79 ASN A N 1
ATOM 660 C CA . ASN A 1 79 ? -16.954 13.726 17.186 1.00 77.50 79 ASN A CA 1
ATOM 661 C C . ASN A 1 79 ? -17.270 12.386 16.489 1.00 77.50 79 ASN A C 1
ATOM 663 O O . ASN A 1 79 ? -18.443 12.099 16.240 1.00 77.50 79 ASN A O 1
ATOM 667 N N . PRO A 1 80 ? -16.247 11.548 16.214 1.00 85.12 80 PRO A N 1
ATOM 668 C CA . PRO A 1 80 ? -16.435 10.206 15.654 1.00 85.12 80 PRO A CA 1
ATOM 669 C C . PRO A 1 80 ? -17.251 9.303 16.573 1.00 85.12 80 PRO A C 1
ATOM 671 O O . PRO A 1 80 ? -17.145 9.401 17.798 1.00 85.12 80 PRO A O 1
ATOM 674 N N . THR A 1 81 ? -18.009 8.377 15.991 1.00 90.25 81 THR A N 1
ATOM 675 C CA . THR A 1 81 ? -18.872 7.462 16.749 1.00 90.25 81 THR A CA 1
ATOM 676 C C . THR A 1 81 ? -18.044 6.574 17.681 1.00 90.25 81 THR A C 1
ATOM 678 O O . THR A 1 81 ? -18.372 6.491 18.864 1.00 90.25 81 THR A O 1
ATOM 681 N N . LEU A 1 82 ? -16.919 6.016 17.207 1.00 91.00 82 LEU A N 1
ATOM 682 C CA . LEU A 1 82 ? -15.998 5.239 18.049 1.00 91.00 82 LEU A CA 1
ATOM 683 C C . LEU A 1 82 ? -15.512 6.022 19.273 1.00 91.00 82 LEU A C 1
ATOM 685 O O . LEU A 1 82 ? -15.471 5.491 20.378 1.00 91.00 82 LEU A O 1
ATOM 689 N N . TYR A 1 83 ? -15.150 7.292 19.074 1.00 93.06 83 TYR A N 1
ATOM 690 C CA . TYR A 1 83 ? -14.637 8.147 20.142 1.00 93.06 83 TYR A CA 1
ATOM 691 C C . TYR A 1 83 ? -15.689 8.374 21.231 1.00 93.06 83 TYR A C 1
ATOM 693 O O . TYR A 1 83 ? -15.382 8.234 22.411 1.00 93.06 83 TYR A O 1
ATOM 701 N N . ILE A 1 84 ? -16.929 8.681 20.835 1.00 93.56 84 ILE A N 1
ATOM 702 C CA . ILE A 1 84 ? -18.039 8.904 21.772 1.00 93.56 84 ILE A CA 1
ATOM 703 C C . ILE A 1 84 ? -18.305 7.636 22.590 1.00 93.56 84 ILE A C 1
ATOM 705 O O . ILE A 1 84 ? -18.374 7.704 23.814 1.00 93.56 84 ILE A O 1
ATOM 709 N N . LEU A 1 85 ? -18.401 6.484 21.919 1.00 94.31 85 LEU A N 1
ATOM 710 C CA . LEU A 1 85 ? -18.674 5.206 22.575 1.00 94.31 85 LEU A CA 1
ATOM 711 C C . LEU A 1 85 ? -17.559 4.808 23.555 1.00 94.31 85 LEU A C 1
ATOM 713 O O . LEU A 1 85 ? -17.850 4.380 24.669 1.00 94.31 85 LEU A O 1
ATOM 717 N N . LEU A 1 86 ? -16.287 4.967 23.168 1.00 94.44 86 LEU A N 1
ATOM 718 C CA . LEU A 1 86 ? -15.151 4.651 24.039 1.00 94.44 86 LEU A CA 1
ATOM 719 C C . LEU A 1 86 ? -15.071 5.587 25.242 1.00 94.44 86 LEU A C 1
ATOM 721 O O . LEU A 1 86 ? -14.849 5.113 26.354 1.00 94.44 86 LEU A O 1
ATOM 725 N N . LEU A 1 87 ? -15.264 6.893 25.040 1.00 95.44 87 LEU A N 1
ATOM 726 C CA . LEU A 1 87 ? -15.237 7.864 26.131 1.00 95.44 87 LEU A CA 1
ATOM 727 C C . LEU A 1 87 ? -16.339 7.562 27.152 1.00 95.44 87 LEU A C 1
ATOM 729 O O . LEU A 1 87 ? -16.054 7.461 28.343 1.00 95.44 87 LEU A O 1
ATOM 733 N N . GLU A 1 88 ? -17.563 7.314 26.680 1.00 96.38 88 GLU A N 1
ATOM 734 C CA . GLU A 1 88 ? -18.682 6.938 27.543 1.00 96.38 88 GLU A CA 1
ATOM 735 C C . GLU A 1 88 ? -18.396 5.644 28.321 1.00 96.38 88 GLU A C 1
ATOM 737 O O . GLU A 1 88 ? -18.682 5.566 29.519 1.00 96.38 88 GLU A O 1
ATOM 742 N N . PHE A 1 89 ? -17.804 4.637 27.670 1.00 96.31 89 PHE A N 1
ATOM 743 C CA . PHE A 1 89 ? -17.483 3.372 28.327 1.00 96.31 89 PHE A CA 1
ATOM 744 C C . PHE A 1 89 ? -16.396 3.548 29.399 1.00 96.31 89 PHE A C 1
ATOM 746 O O . PHE A 1 89 ? -16.532 3.038 30.509 1.00 96.31 89 PHE A O 1
ATOM 753 N N . ILE A 1 90 ? -15.350 4.324 29.105 1.00 96.25 90 ILE A N 1
ATOM 754 C CA . ILE A 1 90 ? -14.251 4.608 30.040 1.00 96.25 90 ILE A CA 1
ATOM 755 C C . ILE A 1 90 ? -14.734 5.408 31.252 1.00 96.25 90 ILE A C 1
ATOM 757 O O . ILE A 1 90 ? -14.289 5.142 32.367 1.00 96.25 90 ILE A O 1
ATOM 761 N N . GLU A 1 91 ? -15.620 6.384 31.053 1.00 96.38 91 GLU A N 1
ATOM 762 C CA . GLU A 1 91 ? -16.144 7.218 32.139 1.00 96.38 91 GLU A CA 1
ATOM 763 C C . GLU A 1 91 ? -17.106 6.450 33.048 1.00 96.38 91 GLU A C 1
ATOM 765 O O . GLU A 1 91 ? -17.048 6.598 34.268 1.00 96.38 91 GLU A O 1
ATOM 770 N N . LYS A 1 92 ? -17.982 5.619 32.470 1.00 96.94 92 LYS A N 1
ATOM 771 C CA . LYS A 1 92 ? -19.034 4.926 33.228 1.00 96.94 92 LYS A CA 1
ATOM 772 C C . LYS A 1 92 ? -18.599 3.575 33.794 1.00 96.94 92 LYS A C 1
ATOM 774 O O . LYS A 1 92 ? -19.120 3.178 34.833 1.00 96.94 92 LYS A O 1
ATOM 779 N N . TYR A 1 93 ? -17.679 2.876 33.129 1.00 97.06 93 TYR A N 1
ATOM 780 C CA . TYR A 1 93 ? -17.278 1.505 33.470 1.00 97.06 93 TYR A CA 1
ATOM 781 C C . TYR A 1 93 ? -15.753 1.289 33.328 1.00 97.06 93 TYR A C 1
ATOM 783 O O . TYR A 1 93 ? -15.307 0.420 32.572 1.00 97.06 93 TYR A O 1
ATOM 791 N N . PRO A 1 94 ? -14.918 2.075 34.039 1.00 96.88 94 PRO A N 1
ATOM 792 C CA . PRO A 1 94 ? -13.460 2.039 33.894 1.00 96.88 94 PRO A CA 1
ATOM 793 C C . PRO A 1 94 ? -12.832 0.677 34.235 1.00 96.88 94 PRO A C 1
ATOM 795 O O . PRO A 1 94 ? -11.855 0.287 33.600 1.00 96.88 94 PRO A O 1
ATOM 798 N N . GLU A 1 95 ? -13.382 -0.062 35.201 1.00 97.44 95 GLU A N 1
ATOM 799 C CA . GLU A 1 95 ? -12.837 -1.367 35.605 1.00 97.44 95 GLU A CA 1
ATOM 800 C C . GLU A 1 95 ? -13.122 -2.463 34.570 1.00 97.44 95 GLU A C 1
ATOM 802 O O . GLU A 1 95 ? -12.250 -3.281 34.275 1.00 97.44 95 GLU A O 1
ATOM 807 N N . ASP A 1 96 ? -14.306 -2.445 33.951 1.00 97.00 96 ASP A N 1
ATOM 808 C CA . ASP A 1 96 ? -14.673 -3.377 32.882 1.00 97.00 96 ASP A CA 1
ATOM 809 C C . ASP A 1 96 ? -13.765 -3.202 31.660 1.00 97.00 96 ASP A C 1
ATOM 811 O O . ASP A 1 96 ? -13.193 -4.167 31.150 1.00 97.00 96 ASP A O 1
ATOM 815 N N . ILE A 1 97 ? -13.574 -1.956 31.215 1.00 95.44 97 ILE A N 1
ATOM 816 C CA . ILE A 1 97 ? -12.714 -1.662 30.066 1.00 95.44 97 ILE A CA 1
ATOM 817 C C . ILE A 1 97 ? -11.234 -1.916 30.389 1.00 95.44 97 ILE A C 1
ATOM 819 O O . ILE A 1 97 ? -10.497 -2.390 29.523 1.00 95.44 97 ILE A O 1
ATOM 823 N N . LYS A 1 98 ? -10.794 -1.674 31.635 1.00 96.81 98 LYS A N 1
ATOM 824 C CA . LYS A 1 98 ? -9.447 -2.034 32.093 1.00 96.81 98 LYS A CA 1
ATOM 825 C C . LYS A 1 98 ? -9.235 -3.537 31.977 1.00 96.81 98 LYS A C 1
ATOM 827 O O . LYS A 1 98 ? -8.221 -3.952 31.427 1.00 96.81 98 LYS A O 1
ATOM 832 N N . LYS A 1 99 ? -10.199 -4.341 32.434 1.00 95.56 99 LYS A N 1
ATOM 833 C CA . LYS A 1 99 ? -10.147 -5.801 32.331 1.00 95.56 99 LYS A CA 1
ATOM 834 C C . LYS A 1 99 ? -10.085 -6.274 30.877 1.00 95.56 99 LYS A C 1
ATOM 836 O O . LYS A 1 99 ? -9.180 -7.026 30.540 1.00 95.56 99 LYS A O 1
ATOM 841 N N . ILE A 1 100 ? -10.959 -5.768 30.003 1.00 94.56 100 ILE A N 1
ATOM 842 C CA . ILE A 1 100 ? -10.953 -6.096 28.563 1.00 94.56 100 ILE A CA 1
ATOM 843 C C . ILE A 1 100 ? -9.585 -5.788 27.931 1.00 94.56 100 ILE A C 1
ATOM 845 O O . ILE A 1 100 ? -9.034 -6.606 27.192 1.00 94.56 100 ILE A O 1
ATOM 849 N N . CYS A 1 101 ? -9.018 -4.618 28.237 1.00 94.25 101 CYS A N 1
ATOM 850 C CA . CYS A 1 101 ? -7.690 -4.217 27.783 1.00 94.25 101 CYS A CA 1
ATOM 851 C C . CYS A 1 101 ? -6.585 -5.129 28.334 1.00 94.25 101 CYS A C 1
ATOM 853 O O . CYS A 1 101 ? -5.739 -5.574 27.565 1.00 94.25 101 CYS A O 1
ATOM 855 N N . SER A 1 102 ? -6.592 -5.456 29.626 1.00 93.38 102 SER A N 1
ATOM 856 C CA . SER A 1 102 ? -5.610 -6.369 30.223 1.00 93.38 102 SER A CA 1
ATOM 857 C C . SER A 1 102 ? -5.653 -7.764 29.598 1.00 93.38 102 SER A C 1
ATOM 859 O O . SER A 1 102 ? -4.596 -8.319 29.302 1.00 93.38 102 SER A O 1
ATOM 861 N N . ASP A 1 103 ? -6.854 -8.285 29.339 1.00 91.56 103 ASP A N 1
ATOM 862 C CA . ASP A 1 103 ? -7.073 -9.639 28.819 1.00 91.56 103 ASP A CA 1
ATOM 863 C C . ASP A 1 103 ? -6.622 -9.806 27.350 1.00 91.56 103 ASP A C 1
ATOM 865 O O . ASP A 1 103 ? -6.368 -10.926 26.914 1.00 91.56 103 ASP A O 1
ATOM 869 N N . SER A 1 104 ? -6.494 -8.714 26.583 1.00 90.56 104 SER A N 1
ATOM 870 C CA . SER A 1 104 ? -6.191 -8.756 25.135 1.00 90.56 104 SER A CA 1
ATOM 871 C C . SER A 1 104 ? -4.951 -7.959 24.708 1.00 90.56 104 SER A C 1
ATOM 873 O O . SER A 1 104 ? -4.195 -8.387 23.836 1.00 90.56 104 SER A O 1
ATOM 875 N N . LEU A 1 105 ? -4.726 -6.790 25.307 1.00 89.81 105 LEU A N 1
ATOM 876 C CA . LEU A 1 105 ? -3.704 -5.810 24.917 1.00 89.81 105 LEU A CA 1
ATOM 877 C C . LEU A 1 105 ? -2.614 -5.611 25.985 1.00 89.81 105 LEU A C 1
ATOM 879 O O . LEU A 1 105 ? -1.601 -4.965 25.706 1.00 89.81 105 LEU A O 1
ATOM 883 N N . GLY A 1 106 ? -2.818 -6.138 27.197 1.00 91.62 106 GLY A N 1
ATOM 884 C CA . GLY A 1 106 ? -1.958 -5.945 28.366 1.00 91.62 106 GLY A CA 1
ATOM 885 C C . GLY A 1 106 ? -2.348 -4.733 29.220 1.00 91.62 106 GLY A C 1
ATOM 886 O O . GLY A 1 106 ? -3.010 -3.805 28.757 1.00 91.62 106 GLY A O 1
ATOM 887 N N . GLU A 1 107 ? -1.930 -4.727 30.487 1.00 90.25 107 GLU A N 1
ATOM 888 C CA . GLU A 1 107 ? -2.433 -3.788 31.508 1.00 90.25 107 GLU A CA 1
ATOM 889 C C . GLU A 1 107 ? -2.160 -2.304 31.191 1.00 90.25 107 GLU A C 1
ATOM 891 O O . GLU A 1 107 ? -3.014 -1.441 31.408 1.00 90.25 107 GLU A O 1
ATOM 896 N N . GLU A 1 108 ? -1.004 -1.983 30.604 1.00 92.50 108 GLU A N 1
ATOM 897 C CA . GLU A 1 108 ? -0.648 -0.598 30.259 1.00 92.50 108 GLU A CA 1
ATOM 898 C C . GLU A 1 108 ? -1.542 0.006 29.164 1.00 92.50 108 GLU A C 1
ATOM 900 O O . GLU A 1 108 ? -1.700 1.231 29.082 1.00 92.50 108 GLU A O 1
ATOM 905 N N . SER A 1 109 ? -2.154 -0.838 28.329 1.00 93.31 109 SER A N 1
ATOM 906 C CA . SER A 1 109 ? -2.958 -0.394 27.187 1.00 93.31 109 SER A CA 1
ATOM 907 C C . SER A 1 109 ? -4.191 0.409 27.610 1.00 93.31 109 SER A C 1
ATOM 909 O O . SER A 1 109 ? -4.559 1.351 26.905 1.00 93.31 109 SER A O 1
ATOM 911 N N . PHE A 1 110 ? -4.776 0.114 28.780 1.00 95.88 110 PHE A N 1
ATOM 912 C CA . PHE A 1 110 ? -5.905 0.865 29.330 1.00 95.88 110 PHE A CA 1
ATOM 913 C C . PHE A 1 110 ? -5.510 2.295 29.700 1.00 95.88 110 PHE A C 1
ATOM 915 O O . PHE A 1 110 ? -6.198 3.245 29.329 1.00 95.88 110 PHE A O 1
ATOM 922 N N . ASN A 1 111 ? -4.374 2.471 30.380 1.00 96.06 111 ASN A N 1
ATOM 923 C CA . ASN A 1 111 ? -3.878 3.803 30.733 1.00 96.06 111 ASN A CA 1
ATOM 924 C C . ASN A 1 111 ? -3.606 4.633 29.474 1.00 96.06 111 ASN A C 1
ATOM 926 O O . ASN A 1 111 ? -3.907 5.829 29.427 1.00 96.06 111 ASN A O 1
ATOM 930 N N . HIS A 1 112 ? -3.082 3.984 28.433 1.00 95.06 112 HIS A N 1
ATOM 931 C CA . HIS A 1 112 ? -2.853 4.615 27.142 1.00 95.06 112 HIS A CA 1
ATOM 932 C C . HIS A 1 112 ? -4.175 4.997 26.458 1.00 95.06 112 HIS A C 1
ATOM 934 O O . HIS A 1 112 ? -4.320 6.144 26.039 1.00 95.06 112 HIS A O 1
ATOM 940 N N . LEU A 1 113 ? -5.159 4.087 26.430 1.00 95.75 113 LEU A N 1
ATOM 941 C CA . LEU A 1 113 ? -6.499 4.314 25.878 1.00 95.75 113 LEU A CA 1
ATOM 942 C C . LEU A 1 113 ? -7.199 5.486 26.572 1.00 95.75 113 LEU A C 1
ATOM 944 O O . LEU A 1 113 ? -7.666 6.410 25.907 1.00 95.75 113 LEU A O 1
ATOM 948 N N . LYS A 1 114 ? -7.228 5.475 27.909 1.00 96.06 114 LYS A N 1
ATOM 949 C CA . LYS A 1 114 ? -7.835 6.524 28.734 1.00 96.06 114 LYS A CA 1
ATOM 950 C C . LYS A 1 114 ? -7.197 7.880 28.450 1.00 96.06 114 LYS A C 1
ATOM 952 O O . LYS A 1 114 ? -7.904 8.845 28.174 1.00 96.06 114 LYS A O 1
ATOM 957 N N . LYS A 1 115 ? -5.861 7.953 28.453 1.00 96.44 115 LYS A N 1
ATOM 958 C CA . LYS A 1 115 ? -5.122 9.184 28.134 1.00 96.44 115 LYS A CA 1
ATOM 959 C C . LYS A 1 115 ? -5.425 9.681 26.719 1.00 96.44 115 LYS A C 1
ATOM 961 O O . LYS A 1 115 ? -5.594 10.882 26.533 1.00 96.44 115 LYS A O 1
ATOM 966 N N . SER A 1 116 ? -5.487 8.779 25.743 1.00 95.25 116 SER A N 1
ATOM 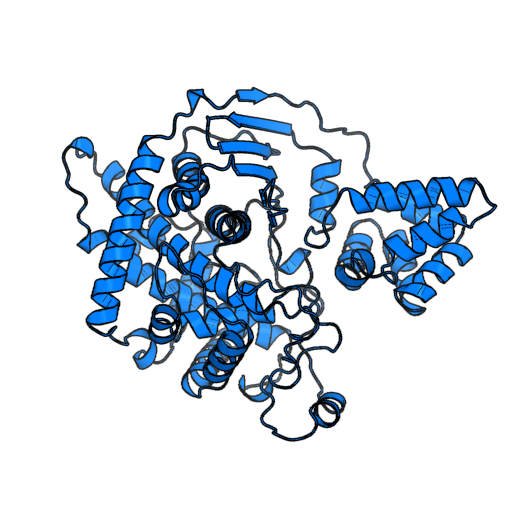967 C CA . SER A 1 116 ? -5.800 9.120 24.357 1.00 95.25 116 SER A CA 1
ATOM 968 C C . SER A 1 116 ? -7.228 9.641 24.194 1.00 95.25 116 SER A C 1
ATOM 970 O O . SER A 1 116 ? -7.419 10.680 23.568 1.00 95.25 116 SER A O 1
ATOM 972 N N . CYS A 1 117 ? -8.220 8.992 24.811 1.00 94.06 117 CYS A N 1
ATOM 973 C CA . CYS A 1 117 ? -9.612 9.447 24.763 1.00 94.06 117 CYS A CA 1
ATOM 974 C C . CYS A 1 117 ? -9.790 10.822 25.417 1.00 94.06 117 CYS A C 1
ATOM 976 O O . CYS A 1 117 ? -10.470 11.669 24.857 1.00 94.06 117 CYS A O 1
ATOM 978 N N . LEU A 1 118 ? -9.129 11.090 26.547 1.00 93.88 118 LEU A N 1
ATOM 979 C CA . LEU A 1 118 ? -9.227 12.391 27.223 1.00 93.88 118 LEU A CA 1
ATOM 980 C C . LEU A 1 118 ? -8.615 13.551 26.424 1.00 93.88 118 LEU A C 1
ATOM 982 O O . LEU A 1 118 ? -9.010 14.698 26.609 1.00 93.88 118 LEU A O 1
ATOM 986 N N . LYS A 1 119 ? -7.639 13.273 25.554 1.00 95.31 119 LYS A N 1
ATOM 987 C CA . LYS A 1 119 ? -7.016 14.296 24.704 1.00 95.31 119 LYS A CA 1
ATOM 988 C C . LYS A 1 119 ? -7.789 14.574 23.420 1.00 95.31 119 LYS A C 1
ATOM 990 O O . LYS A 1 119 ? -7.709 15.681 22.894 1.00 95.31 119 LYS A O 1
ATOM 995 N N . GLY A 1 120 ? -8.517 13.582 22.916 1.00 94.56 120 GLY A N 1
ATOM 996 C CA . GLY A 1 120 ? -9.406 13.737 21.774 1.00 94.56 120 GLY A CA 1
ATOM 997 C C . GLY A 1 120 ? -9.196 12.708 20.658 1.00 94.56 120 GLY A C 1
ATOM 998 O O . GLY A 1 120 ? -8.379 11.789 20.766 1.00 94.56 120 GLY A O 1
ATOM 999 N N . PRO A 1 121 ? -9.934 12.854 19.542 1.00 92.06 121 PRO A N 1
ATOM 1000 C CA . PRO A 1 121 ? -9.954 11.862 18.466 1.00 92.06 121 PRO A CA 1
ATOM 1001 C C . PRO A 1 121 ? -8.599 11.608 17.791 1.00 92.06 121 PRO A C 1
ATOM 1003 O O . PRO A 1 121 ? -8.361 10.512 17.292 1.00 92.06 121 PRO A O 1
ATOM 1006 N N . GLU A 1 122 ? -7.709 12.599 17.739 1.00 91.25 122 GLU A N 1
ATOM 1007 C CA . GLU A 1 122 ? -6.396 12.432 17.102 1.00 91.25 122 GLU A CA 1
ATOM 1008 C C . GLU A 1 122 ? -5.487 11.488 17.901 1.00 91.25 122 GLU A C 1
ATOM 1010 O O . GLU A 1 122 ? -4.931 10.547 17.331 1.00 91.25 122 GLU A O 1
ATOM 1015 N N . ASP A 1 123 ? -5.399 11.672 19.224 1.00 93.44 123 ASP A N 1
ATOM 1016 C CA . ASP A 1 123 ? -4.658 10.770 20.112 1.00 93.44 123 ASP A CA 1
ATOM 1017 C C . ASP A 1 123 ? -5.318 9.382 20.207 1.00 93.44 123 ASP A C 1
ATOM 1019 O O . ASP A 1 123 ? -4.612 8.381 20.369 1.00 93.44 123 ASP A O 1
ATOM 1023 N N . LEU A 1 124 ? -6.649 9.284 20.080 1.00 94.06 124 LEU A N 1
ATOM 1024 C CA . LEU A 1 124 ? -7.329 7.989 19.941 1.00 94.06 124 LEU A CA 1
ATOM 1025 C C . LEU A 1 124 ? -6.906 7.272 18.653 1.00 94.06 124 LEU A C 1
ATOM 1027 O O . LEU A 1 124 ? -6.620 6.077 18.683 1.00 94.06 124 LEU A O 1
ATOM 1031 N N . GLY A 1 125 ? -6.800 7.992 17.536 1.00 91.06 125 GLY A N 1
ATOM 1032 C CA . GLY A 1 125 ? -6.313 7.420 16.281 1.00 91.06 125 GLY A CA 1
ATOM 1033 C C . GLY A 1 125 ? -4.902 6.849 16.393 1.00 91.06 125 GLY A C 1
ATOM 1034 O O . GLY A 1 125 ? -4.611 5.807 15.812 1.00 91.06 125 GLY A O 1
ATOM 1035 N N . GLU A 1 126 ? -4.041 7.491 17.179 1.00 91.31 126 GLU A N 1
ATOM 1036 C CA . GLU A 1 126 ? -2.695 6.999 17.477 1.00 91.31 126 GLU A CA 1
ATOM 1037 C C . GLU A 1 126 ? -2.713 5.722 18.336 1.00 91.31 126 GLU A C 1
ATOM 1039 O O . GLU A 1 126 ? -1.924 4.804 18.094 1.00 91.31 126 GLU A O 1
ATOM 1044 N N . TRP A 1 127 ? -3.631 5.628 19.305 1.00 93.69 127 TRP A N 1
ATOM 1045 C CA . TRP A 1 127 ? -3.844 4.402 20.082 1.00 93.69 127 TRP A CA 1
ATOM 1046 C C . TRP A 1 127 ? -4.316 3.257 19.178 1.00 93.69 127 TRP A C 1
ATOM 1048 O O . TRP A 1 127 ? -3.692 2.198 19.163 1.00 93.69 127 TRP A O 1
ATOM 1058 N N . ILE A 1 128 ? -5.326 3.491 18.333 1.00 91.81 128 ILE A N 1
ATOM 1059 C CA . ILE A 1 128 ? -5.817 2.486 17.376 1.00 91.81 128 ILE A CA 1
ATOM 1060 C C . ILE A 1 128 ? -4.699 2.052 16.428 1.00 91.81 128 ILE A C 1
ATOM 1062 O O . ILE A 1 128 ? -4.521 0.863 16.205 1.00 91.81 128 ILE A O 1
ATOM 1066 N N . ASN A 1 129 ? -3.899 2.986 15.904 1.00 89.06 129 ASN A N 1
ATOM 1067 C CA . ASN A 1 129 ? -2.770 2.647 15.034 1.00 89.06 129 ASN A CA 1
ATOM 1068 C C . ASN A 1 129 ? -1.760 1.739 15.760 1.00 89.06 129 ASN A C 1
ATOM 1070 O O . ASN A 1 129 ? -1.279 0.762 15.185 1.00 89.06 129 ASN A O 1
ATOM 1074 N N . THR A 1 130 ? -1.499 2.024 17.042 1.00 88.38 130 THR A N 1
ATOM 1075 C CA . THR A 1 130 ? -0.552 1.278 17.886 1.00 88.38 130 THR A CA 1
ATOM 1076 C C . THR A 1 130 ? -0.984 -0.168 18.132 1.00 88.38 130 THR A C 1
ATOM 1078 O O . THR A 1 130 ? -0.152 -1.082 18.063 1.00 88.38 130 THR A O 1
ATOM 1081 N N . TYR A 1 131 ? -2.276 -0.365 18.401 1.00 90.31 131 TYR A N 1
ATOM 1082 C CA . TYR A 1 131 ? -2.864 -1.655 18.773 1.00 90.31 131 TYR A CA 1
ATOM 1083 C C . TYR A 1 131 ? -3.699 -2.293 17.651 1.00 90.31 131 TYR A C 1
ATOM 1085 O O . TYR A 1 131 ? -4.406 -3.258 17.904 1.00 90.31 131 TYR A O 1
ATOM 1093 N N . SER A 1 132 ? -3.626 -1.775 16.420 1.00 88.31 132 SER A N 1
ATOM 1094 C CA . SER A 1 132 ? -4.480 -2.168 15.282 1.00 88.31 132 SER A CA 1
ATOM 1095 C C . SER A 1 132 ? -4.567 -3.682 15.102 1.00 88.31 132 SER A C 1
ATOM 1097 O O . SER A 1 132 ? -5.656 -4.245 15.169 1.00 88.31 132 SER A O 1
ATOM 1099 N N . ASN A 1 133 ? -3.428 -4.362 14.994 1.00 83.81 133 ASN A N 1
ATOM 1100 C CA . ASN A 1 133 ? -3.418 -5.815 14.816 1.00 83.81 133 ASN A CA 1
ATOM 1101 C C . ASN A 1 133 ? -4.051 -6.542 16.004 1.00 83.81 133 ASN A C 1
ATOM 1103 O O . ASN A 1 133 ? -4.770 -7.509 15.815 1.00 83.81 133 ASN A O 1
ATOM 1107 N N . GLN A 1 134 ? -3.818 -6.097 17.236 1.00 87.25 134 GLN A N 1
ATOM 1108 C CA . GLN A 1 134 ? -4.435 -6.718 18.405 1.00 87.25 134 GLN A CA 1
ATOM 1109 C C . GLN A 1 134 ? -5.932 -6.401 18.523 1.00 87.25 134 GLN A C 1
ATOM 1111 O O . GLN A 1 134 ? -6.677 -7.193 19.092 1.00 87.25 134 GLN A O 1
ATOM 1116 N N . ILE A 1 135 ? -6.388 -5.274 17.976 1.00 86.81 135 ILE A N 1
ATOM 1117 C CA . ILE A 1 135 ? -7.806 -4.918 17.947 1.00 86.81 135 ILE A CA 1
ATOM 1118 C C . ILE A 1 135 ? -8.561 -5.824 16.976 1.00 86.81 135 ILE A C 1
ATOM 1120 O O . ILE A 1 135 ? -9.579 -6.396 17.358 1.00 86.81 135 ILE A O 1
ATOM 1124 N N . TYR A 1 136 ? -8.046 -5.967 15.753 1.00 85.50 136 TYR A N 1
ATOM 1125 C CA . TYR A 1 136 ? -8.772 -6.572 14.633 1.00 85.50 136 TYR A CA 1
ATOM 1126 C C . TYR A 1 136 ? -8.366 -8.010 14.288 1.00 85.50 136 TYR A C 1
ATOM 1128 O O . TYR A 1 136 ? -8.945 -8.589 13.370 1.00 85.50 136 TYR A O 1
ATOM 1136 N N . ARG A 1 137 ? -7.394 -8.603 14.994 1.00 80.69 137 ARG A N 1
ATOM 1137 C CA . ARG A 1 137 ? -6.979 -9.997 14.772 1.00 80.69 137 ARG A CA 1
ATOM 1138 C C . ARG A 1 137 ? -8.186 -10.937 14.711 1.00 80.69 137 ARG A C 1
ATOM 1140 O O . ARG A 1 137 ? -9.122 -10.835 15.499 1.00 80.69 137 ARG A O 1
ATOM 1147 N N . SER A 1 138 ? -8.128 -11.907 13.807 1.00 72.31 138 SER A N 1
ATOM 1148 C CA . SER A 1 138 ? -9.154 -12.947 13.697 1.00 72.31 138 SER A CA 1
ATOM 1149 C C . SER A 1 138 ? -9.062 -14.012 14.797 1.00 72.31 138 SER A C 1
ATOM 1151 O O . SER A 1 138 ? -9.908 -14.900 14.854 1.00 72.31 138 SER A O 1
ATOM 1153 N N . ASP A 1 139 ? -8.033 -13.965 15.651 1.00 78.00 139 ASP A N 1
ATOM 1154 C CA . ASP A 1 139 ? -7.866 -14.907 16.756 1.00 78.00 139 ASP A CA 1
ATOM 1155 C C . ASP A 1 139 ? -8.809 -14.598 17.931 1.00 78.00 139 ASP A C 1
ATOM 1157 O O . ASP A 1 139 ? -9.333 -13.494 18.079 1.00 78.00 139 ASP A O 1
ATOM 1161 N N . THR A 1 140 ? -9.032 -15.586 18.799 1.00 76.31 140 THR A N 1
ATOM 1162 C CA . THR A 1 140 ? -9.938 -15.461 19.955 1.00 76.31 140 THR A CA 1
ATOM 1163 C C . THR A 1 140 ? -9.500 -14.411 20.977 1.00 76.31 140 THR A C 1
ATOM 1165 O O . THR A 1 140 ? -10.281 -14.078 21.865 1.00 76.31 140 THR A O 1
ATOM 1168 N N . ASN A 1 141 ? -8.266 -13.913 20.876 1.00 84.94 141 ASN A N 1
ATOM 1169 C CA . ASN A 1 141 ? -7.664 -12.994 21.836 1.00 84.94 141 ASN A CA 1
ATOM 1170 C C . ASN A 1 141 ? -7.659 -11.547 21.331 1.00 84.94 141 ASN A C 1
ATOM 1172 O O . ASN A 1 141 ? -7.144 -10.667 22.024 1.00 84.94 141 ASN A O 1
ATOM 1176 N N . SER A 1 142 ? -8.222 -11.280 20.150 1.00 90.31 142 SER A N 1
ATOM 1177 C CA . SER A 1 142 ? -8.371 -9.912 19.678 1.00 90.31 142 SER A CA 1
ATOM 1178 C C . SER A 1 142 ? -9.278 -9.108 20.598 1.00 90.31 142 SER A C 1
ATOM 1180 O O . SER A 1 142 ? -10.209 -9.632 21.214 1.00 90.31 142 SER A O 1
ATOM 1182 N N . TRP A 1 143 ? -9.012 -7.808 20.698 1.00 93.06 143 TRP A N 1
ATOM 1183 C CA . TRP A 1 143 ? -9.763 -6.925 21.588 1.00 93.06 143 TRP A CA 1
ATOM 1184 C C . TRP A 1 143 ? -11.260 -6.927 21.258 1.00 93.06 143 TRP A C 1
ATOM 1186 O O . TRP A 1 143 ? -12.076 -6.918 22.174 1.00 93.06 143 TRP A O 1
ATOM 1196 N N . ILE A 1 144 ? -11.629 -7.002 19.970 1.00 92.88 144 ILE A N 1
ATOM 1197 C CA . ILE A 1 144 ? -13.033 -7.102 19.539 1.00 92.88 144 ILE A CA 1
ATOM 1198 C C . ILE A 1 144 ? -13.669 -8.400 20.052 1.00 92.88 144 ILE A C 1
ATOM 1200 O O . ILE A 1 144 ? -14.753 -8.348 20.630 1.00 92.88 144 ILE A O 1
ATOM 1204 N N . ASN A 1 145 ? -12.991 -9.542 19.912 1.00 93.31 145 ASN A N 1
ATOM 1205 C CA . ASN A 1 145 ? -13.513 -10.836 20.359 1.00 93.31 145 ASN A CA 1
ATOM 1206 C C . ASN A 1 145 ? -13.607 -10.924 21.890 1.00 93.31 145 ASN A C 1
ATOM 1208 O O . ASN A 1 145 ? -14.592 -11.438 22.430 1.00 93.31 145 ASN A O 1
ATOM 1212 N N . VAL A 1 146 ? -12.622 -10.375 22.607 1.00 94.25 146 VAL A N 1
ATOM 1213 C CA . VAL A 1 146 ? -12.650 -10.276 24.074 1.00 94.25 146 VAL A CA 1
ATOM 1214 C C . VAL A 1 146 ? -13.777 -9.351 24.533 1.00 94.25 146 VAL A C 1
ATOM 1216 O O . VAL A 1 146 ? -14.540 -9.729 25.423 1.00 94.25 146 VAL A O 1
ATOM 1219 N N . LEU A 1 147 ? -13.948 -8.188 23.899 1.00 95.12 147 LEU A N 1
ATOM 1220 C CA . LEU A 1 147 ? -15.052 -7.267 24.173 1.00 95.12 147 LEU A CA 1
ATOM 1221 C C . LEU A 1 147 ? -16.415 -7.926 23.908 1.00 95.12 147 LEU A C 1
ATOM 1223 O O . LEU A 1 147 ? -17.322 -7.829 24.735 1.00 95.12 147 LEU A O 1
ATOM 1227 N N . GLU A 1 148 ? -16.572 -8.634 22.792 1.00 95.75 148 GLU A N 1
ATOM 1228 C CA . GLU A 1 148 ? -17.809 -9.338 22.450 1.00 95.75 148 GLU A CA 1
ATOM 1229 C C . GLU A 1 148 ? -18.122 -10.461 23.459 1.00 95.75 148 GLU A C 1
ATOM 1231 O O . GLU A 1 148 ? -19.245 -10.582 23.949 1.00 95.75 148 GLU A O 1
ATOM 1236 N N . SER A 1 149 ? -17.119 -11.255 23.841 1.00 95.69 149 SER A N 1
ATOM 1237 C CA . SER A 1 149 ? -17.257 -12.301 24.865 1.00 95.69 149 SER A CA 1
ATOM 1238 C C . SER A 1 149 ? -17.626 -11.718 26.232 1.00 95.69 149 SER A C 1
ATOM 1240 O O . SER A 1 149 ? -18.508 -12.245 26.918 1.00 95.69 149 SER A O 1
ATOM 1242 N N . TYR A 1 150 ? -16.991 -10.608 26.621 1.00 95.06 150 TYR A N 1
ATOM 1243 C CA . TYR A 1 150 ? -17.263 -9.909 27.875 1.00 95.06 150 TYR A CA 1
ATOM 1244 C C . TYR A 1 150 ? -18.694 -9.368 27.923 1.00 95.06 150 TYR A C 1
ATOM 1246 O O . TYR A 1 150 ? -19.426 -9.589 28.887 1.00 95.06 150 TYR A O 1
ATOM 1254 N N . THR A 1 151 ? -19.117 -8.697 26.853 1.00 94.19 151 THR A N 1
ATOM 1255 C CA . THR A 1 151 ? -20.435 -8.055 26.758 1.00 94.19 151 THR A CA 1
ATOM 1256 C C . THR A 1 151 ? -21.570 -9.070 26.739 1.00 94.19 151 THR A C 1
ATOM 1258 O O . THR A 1 151 ? -22.560 -8.864 27.441 1.00 94.19 151 THR A O 1
ATOM 1261 N N . LYS A 1 152 ? -21.404 -10.208 26.050 1.00 95.75 152 LYS A N 1
ATOM 1262 C CA . LYS A 1 152 ? -22.364 -11.329 26.070 1.00 95.75 152 LYS A CA 1
ATOM 1263 C C . LYS A 1 152 ? -22.536 -11.961 27.455 1.00 95.75 152 LYS A C 1
ATOM 1265 O O . LYS A 1 152 ? -23.612 -12.466 27.755 1.00 95.75 152 LYS A O 1
ATOM 1270 N N . LYS A 1 153 ? -21.493 -11.948 28.292 1.00 96.31 153 LYS A N 1
ATOM 1271 C CA . LYS A 1 153 ? -21.516 -12.521 29.653 1.00 96.31 153 LYS A CA 1
ATOM 1272 C C . LYS A 1 153 ? -21.930 -11.523 30.733 1.00 96.31 153 LYS A C 1
ATOM 1274 O O . LYS A 1 153 ? -22.221 -11.936 31.854 1.00 96.31 153 LYS A O 1
ATOM 1279 N N . SER A 1 154 ? -21.923 -10.225 30.434 1.00 95.00 154 SER A N 1
ATOM 1280 C CA . SER A 1 154 ? -22.259 -9.194 31.412 1.00 95.00 154 SER A CA 1
ATOM 1281 C C . SER A 1 154 ? -23.746 -9.233 31.762 1.00 95.00 154 SER A C 1
ATOM 1283 O O . SER A 1 154 ? -24.605 -9.163 30.887 1.00 95.00 154 SER A O 1
ATOM 1285 N N . THR A 1 155 ? -24.060 -9.284 33.057 1.00 96.44 155 THR A N 1
ATOM 1286 C CA . THR A 1 155 ? -25.434 -9.139 33.565 1.00 96.44 155 THR A CA 1
ATOM 1287 C C . THR A 1 155 ? -25.905 -7.681 33.567 1.00 96.44 155 THR A C 1
ATOM 1289 O O . THR A 1 155 ? -27.091 -7.408 33.748 1.00 96.44 155 THR A O 1
ATOM 1292 N N . ASN A 1 156 ? -24.998 -6.722 33.348 1.00 97.06 156 ASN A N 1
ATOM 1293 C CA . ASN A 1 156 ? -25.324 -5.305 33.273 1.00 97.06 156 ASN A CA 1
ATOM 1294 C C . ASN A 1 156 ? -25.739 -4.926 31.844 1.00 97.06 156 ASN A C 1
ATOM 1296 O O . ASN A 1 156 ? -24.900 -4.759 30.956 1.00 97.06 156 ASN A O 1
ATOM 1300 N N . TYR A 1 157 ? -27.042 -4.713 31.643 1.00 96.44 157 TYR A N 1
ATOM 1301 C CA . TYR A 1 157 ? -27.622 -4.351 30.345 1.00 96.44 157 TYR A CA 1
ATOM 1302 C C . TYR A 1 157 ? -26.952 -3.135 29.676 1.00 96.44 157 TYR A C 1
ATOM 1304 O O . TYR A 1 157 ? -26.793 -3.112 28.458 1.00 96.44 157 TYR A O 1
ATOM 1312 N N . LYS A 1 158 ? -26.511 -2.129 30.446 1.00 96.12 158 LYS A N 1
ATOM 1313 C CA . LYS A 1 158 ? -25.866 -0.931 29.879 1.00 96.12 158 LYS A CA 1
ATOM 1314 C C . LYS A 1 158 ? -24.467 -1.227 29.330 1.00 96.12 158 LYS A C 1
ATOM 1316 O O . LYS A 1 158 ? -24.109 -0.689 28.286 1.00 96.12 158 LYS A O 1
ATOM 1321 N N . ILE A 1 159 ? -23.710 -2.101 30.000 1.00 95.12 159 ILE A N 1
ATOM 1322 C CA . ILE A 1 159 ? -22.402 -2.579 29.521 1.00 95.12 159 ILE A CA 1
ATOM 1323 C C . ILE A 1 159 ? -22.587 -3.386 28.237 1.00 95.12 159 ILE A C 1
ATOM 1325 O O . ILE A 1 159 ? -21.859 -3.172 27.269 1.00 95.12 159 ILE A O 1
ATOM 1329 N N . ASN A 1 160 ? -23.584 -4.276 28.212 1.00 95.06 160 ASN A N 1
ATOM 1330 C CA . ASN A 1 160 ? -23.918 -5.057 27.024 1.00 95.06 160 ASN A CA 1
ATOM 1331 C C . ASN A 1 160 ? -24.247 -4.145 25.827 1.00 95.06 160 ASN A C 1
ATOM 1333 O O . ASN A 1 160 ? -23.632 -4.284 24.773 1.00 95.06 160 ASN A O 1
ATOM 1337 N N . LEU A 1 161 ? -25.129 -3.155 26.016 1.00 95.56 161 LEU A N 1
ATOM 1338 C CA . LEU A 1 161 ? -25.536 -2.228 24.958 1.00 95.56 161 LEU A CA 1
ATOM 1339 C C . LEU A 1 161 ? -24.363 -1.396 24.411 1.00 95.56 161 LEU A C 1
ATOM 1341 O O . LEU A 1 161 ? -24.179 -1.323 23.195 1.00 95.56 161 LEU A O 1
ATOM 1345 N N . LEU A 1 162 ? -23.560 -0.783 25.290 1.00 95.81 162 LEU A N 1
ATOM 1346 C CA . LEU A 1 162 ? -22.410 0.033 24.877 1.00 95.81 162 LEU A CA 1
ATOM 1347 C C . LEU A 1 162 ? -21.340 -0.805 24.180 1.00 95.81 162 LEU A C 1
ATOM 1349 O O . LEU A 1 162 ? -20.844 -0.428 23.117 1.00 95.81 162 LEU A O 1
ATOM 1353 N N . GLY A 1 163 ? -21.001 -1.955 24.757 1.00 95.19 163 GLY A N 1
ATOM 1354 C CA . GLY A 1 163 ? -19.975 -2.815 24.198 1.00 95.19 163 GLY A CA 1
ATOM 1355 C C . GLY A 1 163 ? -20.398 -3.470 22.882 1.00 95.19 163 GLY A C 1
ATOM 1356 O O . GLY A 1 163 ? -19.590 -3.511 21.959 1.00 95.19 163 GLY A O 1
ATOM 1357 N N . GLN A 1 164 ? -21.668 -3.860 22.715 1.00 95.81 164 GLN A N 1
ATOM 1358 C CA . GLN A 1 164 ? -22.176 -4.311 21.414 1.00 95.81 164 GLN A CA 1
ATOM 1359 C C . GLN A 1 164 ? -22.160 -3.175 20.381 1.00 95.81 164 GLN A C 1
ATOM 1361 O O . GLN A 1 164 ? -21.833 -3.408 19.218 1.00 95.81 164 GLN A O 1
ATOM 1366 N N . GLY A 1 165 ? -22.457 -1.938 20.797 1.00 95.38 165 GLY A N 1
ATOM 1367 C CA . GLY A 1 165 ? -22.309 -0.751 19.954 1.00 95.38 165 GLY A CA 1
ATOM 1368 C C . GLY A 1 165 ? -20.880 -0.575 19.432 1.00 95.38 165 GLY A C 1
ATOM 1369 O O . GLY A 1 165 ? -20.690 -0.327 18.242 1.00 95.38 165 GLY A O 1
ATOM 1370 N N . LEU A 1 166 ? -19.877 -0.772 20.292 1.00 94.75 166 LEU A N 1
ATOM 1371 C CA . LEU A 1 166 ? -18.459 -0.731 19.916 1.00 94.75 166 LEU A CA 1
ATOM 1372 C C . LEU A 1 166 ? -18.052 -1.871 18.984 1.00 94.75 166 LEU A C 1
ATOM 1374 O O . LEU A 1 166 ? -17.404 -1.608 17.974 1.00 94.75 166 LEU A O 1
ATOM 1378 N N . VAL A 1 167 ? -18.444 -3.111 19.292 1.00 94.69 167 VAL A N 1
ATOM 1379 C CA . VAL A 1 167 ? -18.170 -4.283 18.441 1.00 94.69 167 VAL A CA 1
ATOM 1380 C C . VAL A 1 167 ? -18.758 -4.068 17.049 1.00 94.69 167 VAL A C 1
ATOM 1382 O O . VAL A 1 167 ? -18.048 -4.173 16.052 1.00 94.69 167 VAL A O 1
ATOM 1385 N N . ASN A 1 168 ? -20.035 -3.685 16.976 1.00 94.50 168 ASN A N 1
ATOM 1386 C CA . ASN A 1 168 ? -20.714 -3.414 15.711 1.00 94.50 168 ASN A CA 1
ATOM 1387 C C . ASN A 1 168 ? -20.016 -2.308 14.922 1.00 94.50 168 ASN A C 1
ATOM 1389 O O . ASN A 1 168 ? -19.914 -2.405 13.704 1.00 94.50 168 ASN A O 1
ATOM 1393 N N . HIS A 1 169 ? -19.550 -1.264 15.605 1.00 93.06 169 HIS A N 1
ATOM 1394 C CA . HIS A 1 169 ? -18.861 -0.157 14.964 1.00 93.06 169 HIS A CA 1
ATOM 1395 C C . HIS A 1 169 ? -17.487 -0.562 14.417 1.00 93.06 169 HIS A C 1
ATOM 1397 O O . HIS A 1 169 ? -17.177 -0.268 13.268 1.00 93.06 169 HIS A O 1
ATOM 1403 N N . LEU A 1 170 ? -16.675 -1.274 15.200 1.00 91.75 170 LEU A N 1
ATOM 1404 C CA . LEU A 1 170 ? -15.353 -1.723 14.758 1.00 91.75 170 LEU A CA 1
ATOM 1405 C C . LEU A 1 170 ? -15.443 -2.735 13.610 1.00 91.75 170 LEU A C 1
ATOM 1407 O O . LEU A 1 170 ? -14.659 -2.646 12.671 1.00 91.75 170 LEU A O 1
ATOM 1411 N N . ASN A 1 171 ? -16.445 -3.618 13.623 1.00 91.00 171 ASN A N 1
ATOM 1412 C CA . ASN A 1 171 ? -16.679 -4.600 12.560 1.00 91.00 171 ASN A CA 1
ATOM 1413 C C . ASN A 1 171 ? -17.097 -3.985 11.208 1.00 91.00 171 ASN A C 1
ATOM 1415 O O . ASN A 1 171 ? -17.130 -4.694 10.204 1.00 91.00 171 ASN A O 1
ATOM 1419 N N . GLN A 1 172 ? -17.416 -2.686 11.146 1.00 91.06 172 GLN A N 1
ATOM 1420 C CA . GLN A 1 172 ? -17.684 -1.988 9.877 1.00 91.06 172 GLN A CA 1
ATOM 1421 C C . GLN A 1 172 ? -16.406 -1.669 9.095 1.00 91.06 172 GLN A C 1
ATOM 1423 O O . GLN A 1 172 ? -16.473 -1.366 7.901 1.00 91.06 172 GLN A O 1
ATOM 1428 N N . TYR A 1 173 ? -15.248 -1.730 9.750 1.00 91.31 173 TYR A N 1
ATOM 1429 C CA . TYR A 1 173 ? -13.965 -1.364 9.172 1.00 91.31 173 TYR A CA 1
ATOM 1430 C C . TYR A 1 173 ? -13.009 -2.552 9.163 1.00 91.31 173 TYR A C 1
ATOM 1432 O O . TYR A 1 173 ? -13.159 -3.510 9.913 1.00 91.31 173 TYR A O 1
ATOM 1440 N N . ASN A 1 174 ? -12.008 -2.486 8.289 1.00 87.00 174 ASN A N 1
ATOM 1441 C CA . ASN A 1 174 ? -10.960 -3.500 8.224 1.00 87.00 174 ASN A CA 1
ATOM 1442 C C . ASN A 1 174 ? -9.710 -3.059 8.998 1.00 87.00 174 ASN A C 1
ATOM 1444 O O . ASN A 1 174 ? -9.466 -1.864 9.186 1.00 87.00 174 ASN A O 1
ATOM 1448 N N . GLU A 1 175 ? -8.884 -4.038 9.371 1.00 88.06 175 GLU A N 1
ATOM 1449 C CA . GLU A 1 175 ? -7.633 -3.838 10.113 1.00 88.06 175 GLU A CA 1
ATOM 1450 C C . GLU A 1 175 ? -6.614 -2.942 9.391 1.00 88.06 175 GLU A C 1
ATOM 1452 O O . GLU A 1 175 ? -5.764 -2.311 10.019 1.00 88.06 175 GLU A O 1
ATOM 1457 N N . PHE A 1 176 ? -6.715 -2.844 8.064 1.00 90.94 176 PHE A N 1
ATOM 1458 C CA . PHE A 1 176 ? -5.812 -2.064 7.225 1.00 90.94 176 PHE A CA 1
ATOM 1459 C C . PHE A 1 176 ? -6.226 -0.598 7.088 1.00 90.94 176 PHE A C 1
ATOM 1461 O O . PHE A 1 176 ? -5.457 0.194 6.537 1.00 90.94 176 PHE A O 1
ATOM 1468 N N . MET A 1 177 ? -7.411 -0.221 7.566 1.00 94.00 177 MET A N 1
ATOM 1469 C CA . MET A 1 177 ? -7.948 1.125 7.452 1.00 94.00 177 MET A CA 1
ATOM 1470 C C . MET A 1 177 ? -7.498 1.977 8.639 1.00 94.00 177 MET A C 1
ATOM 1472 O O . MET A 1 177 ? -7.650 1.604 9.799 1.00 94.00 177 MET A O 1
ATOM 1476 N N . SER A 1 178 ? -6.960 3.165 8.364 1.00 93.69 178 SER A N 1
ATOM 1477 C CA . SER A 1 178 ? -6.577 4.082 9.439 1.00 93.69 178 SER A CA 1
ATOM 1478 C C . SER A 1 178 ? -7.811 4.695 10.109 1.00 93.69 178 SER A C 1
ATOM 1480 O O . SER A 1 178 ? -8.805 4.981 9.441 1.00 93.69 178 SER A O 1
ATOM 1482 N N . PHE A 1 179 ? -7.719 5.007 11.405 1.00 93.44 179 PHE A N 1
ATOM 1483 C CA . PHE A 1 179 ? -8.813 5.674 12.120 1.00 93.44 179 PHE A CA 1
ATOM 1484 C C . PHE A 1 179 ? -9.240 6.993 11.460 1.00 93.44 179 PHE A C 1
ATOM 1486 O O . PHE A 1 179 ? -10.417 7.322 11.426 1.00 93.44 179 PHE A O 1
ATOM 1493 N N . GLN A 1 180 ? -8.305 7.755 10.883 1.00 93.12 180 GLN A N 1
ATOM 1494 C CA . GLN A 1 180 ? -8.665 9.007 10.217 1.00 93.12 180 GLN A CA 1
ATOM 1495 C C . GLN A 1 180 ? -9.520 8.775 8.964 1.00 93.12 180 GLN A C 1
ATOM 1497 O O . GLN A 1 180 ? -10.443 9.545 8.728 1.00 93.12 180 GLN A O 1
ATOM 1502 N N . ILE A 1 181 ? -9.262 7.707 8.204 1.00 94.06 181 ILE A N 1
ATOM 1503 C CA . ILE A 1 181 ? -10.124 7.327 7.077 1.00 94.06 181 ILE A CA 1
ATOM 1504 C C . ILE A 1 181 ? -11.511 6.934 7.585 1.00 94.06 181 ILE A C 1
ATOM 1506 O O . ILE A 1 181 ? -12.499 7.383 7.016 1.00 94.06 181 ILE A O 1
ATOM 1510 N N . GLN A 1 182 ? -11.593 6.150 8.668 1.00 93.69 182 GLN A N 1
ATOM 1511 C CA . GLN A 1 182 ? -12.875 5.777 9.282 1.00 93.69 182 GLN A CA 1
ATOM 1512 C C . GLN A 1 182 ? -13.689 7.033 9.626 1.00 93.69 182 GLN A C 1
ATOM 1514 O O . GLN A 1 182 ? -14.844 7.159 9.232 1.00 93.69 182 GLN A O 1
ATOM 1519 N N . ARG A 1 183 ? -13.046 8.034 10.247 1.00 91.25 183 ARG A N 1
ATOM 1520 C CA . ARG A 1 183 ? -13.667 9.335 10.545 1.00 91.25 183 ARG A CA 1
ATOM 1521 C C . ARG A 1 183 ? -14.149 10.074 9.301 1.00 91.25 183 ARG A C 1
ATOM 1523 O O . ARG A 1 183 ? -15.185 10.728 9.366 1.00 91.25 183 ARG A O 1
ATOM 1530 N N . ASP A 1 184 ? -13.372 10.056 8.223 1.00 91.25 184 ASP A N 1
ATOM 1531 C CA . ASP A 1 184 ? -13.740 10.738 6.981 1.00 91.25 184 ASP A CA 1
ATOM 1532 C C . ASP A 1 184 ? -14.964 10.059 6.342 1.00 91.25 184 ASP A C 1
ATOM 1534 O O . ASP A 1 184 ? -15.899 10.749 5.944 1.00 91.25 184 ASP A O 1
ATOM 1538 N N . ILE A 1 185 ? -15.018 8.721 6.358 1.00 91.81 185 ILE A N 1
ATOM 1539 C CA . ILE A 1 185 ? -16.177 7.938 5.901 1.00 91.81 185 ILE A CA 1
ATOM 1540 C C . ILE A 1 185 ? -17.413 8.218 6.772 1.00 91.81 185 ILE A C 1
ATOM 1542 O O . ILE A 1 185 ? -18.487 8.471 6.235 1.00 91.81 185 ILE A O 1
ATOM 1546 N N . GLU A 1 186 ? -17.282 8.248 8.104 1.00 90.12 186 GLU A N 1
ATOM 1547 C CA . GLU A 1 186 ? -18.403 8.551 9.018 1.00 90.12 186 GLU A CA 1
ATOM 1548 C C . GLU A 1 186 ? -18.990 9.942 8.824 1.00 90.12 186 GLU A C 1
ATOM 1550 O O . GLU A 1 186 ? -20.194 10.139 8.992 1.00 90.12 186 GLU A O 1
ATOM 1555 N N . LYS A 1 187 ? -18.137 10.923 8.517 1.00 88.88 187 LYS A N 1
ATOM 1556 C CA . LYS A 1 187 ? -18.584 12.287 8.222 1.00 88.88 187 LYS A CA 1
ATOM 1557 C C . LYS A 1 187 ? -19.390 12.353 6.926 1.00 88.88 187 LYS A C 1
ATOM 1559 O O . LYS A 1 187 ? -20.178 13.289 6.768 1.00 88.88 187 LYS A O 1
ATOM 1564 N N . GLY A 1 188 ? -19.197 11.377 6.043 1.00 90.12 188 GLY A N 1
ATOM 1565 C CA . GLY A 1 188 ? -19.736 11.353 4.697 1.00 90.12 188 GLY A CA 1
ATOM 1566 C C . GLY A 1 188 ? -18.996 12.311 3.765 1.00 90.12 188 GLY A C 1
ATOM 1567 O O . GLY A 1 188 ? -18.395 13.302 4.187 1.00 90.12 188 GLY A O 1
ATOM 1568 N N . PHE A 1 189 ? -19.089 12.016 2.474 1.00 91.44 189 PHE A N 1
ATOM 1569 C CA . PHE A 1 189 ? -18.561 12.847 1.398 1.00 91.44 189 PHE A CA 1
ATOM 1570 C C . PHE A 1 189 ? -19.688 13.643 0.721 1.00 91.44 189 PHE A C 1
ATOM 1572 O O . PHE A 1 189 ? -20.872 13.336 0.874 1.00 91.44 189 PHE A O 1
ATOM 1579 N N . LEU A 1 190 ? -19.328 14.699 -0.014 1.00 91.94 190 LEU A N 1
ATOM 1580 C CA . LEU A 1 190 ? -20.294 15.602 -0.661 1.00 91.94 190 LEU A CA 1
ATOM 1581 C C . LEU A 1 190 ? -20.840 15.079 -1.997 1.00 91.94 190 LEU A C 1
ATOM 1583 O O . LEU A 1 190 ? -21.927 15.479 -2.415 1.00 91.94 190 LEU A O 1
ATOM 1587 N N . TYR A 1 191 ? -20.077 14.237 -2.689 1.00 93.50 191 TYR A N 1
ATOM 1588 C CA . TYR A 1 191 ? -20.404 13.740 -4.021 1.00 93.50 191 TYR A CA 1
ATOM 1589 C C . TYR A 1 191 ? -20.209 12.227 -4.080 1.00 93.50 191 TYR A C 1
ATOM 1591 O O . TYR A 1 191 ? -19.178 11.733 -3.620 1.00 93.50 191 TYR A O 1
ATOM 1599 N N . LEU A 1 192 ? -21.160 11.524 -4.703 1.00 94.62 192 LEU A N 1
ATOM 1600 C CA . LEU A 1 192 ? -21.044 10.111 -5.053 1.00 94.62 192 LEU A CA 1
ATOM 1601 C C . LEU A 1 192 ? -21.184 9.943 -6.567 1.00 94.62 192 LEU A C 1
ATOM 1603 O O . LEU A 1 192 ? -22.193 10.321 -7.162 1.00 94.62 192 LEU A O 1
ATOM 1607 N N . TYR A 1 193 ? -20.180 9.336 -7.184 1.00 94.25 193 TYR A N 1
ATOM 1608 C CA . TYR A 1 193 ? -20.196 8.969 -8.596 1.00 94.25 193 TYR A CA 1
ATOM 1609 C C . TYR A 1 193 ? -20.299 7.458 -8.709 1.00 94.25 193 TYR A C 1
ATOM 1611 O O . TYR A 1 193 ? -19.510 6.748 -8.086 1.00 94.25 193 TYR A O 1
ATOM 1619 N N . LYS A 1 194 ? -21.233 6.967 -9.522 1.00 95.38 194 LYS A N 1
ATOM 1620 C CA . LYS A 1 194 ? -21.393 5.537 -9.794 1.00 95.38 194 LYS A CA 1
ATOM 1621 C C . LYS A 1 194 ? -21.179 5.251 -11.268 1.00 95.38 194 LYS A C 1
ATOM 1623 O O . LYS A 1 194 ? -21.658 5.989 -12.124 1.00 95.38 194 LYS A O 1
ATOM 1628 N N . TYR A 1 195 ? -20.486 4.161 -11.553 1.00 94.06 195 TYR A N 1
ATOM 1629 C CA . TYR A 1 195 ? -20.322 3.610 -12.890 1.00 94.06 195 TYR A CA 1
ATOM 1630 C C . TYR A 1 195 ? -20.661 2.130 -12.873 1.00 94.06 195 TYR A C 1
ATOM 1632 O O . TYR A 1 195 ? -20.263 1.411 -11.954 1.00 94.06 195 TYR A O 1
ATOM 1640 N N . GLN A 1 196 ? -21.318 1.667 -13.934 1.00 94.50 196 GLN A N 1
ATOM 1641 C CA . GLN A 1 196 ? -21.573 0.251 -14.137 1.00 94.50 196 GLN A CA 1
ATOM 1642 C C . GLN A 1 196 ? -21.500 -0.123 -15.622 1.00 94.50 196 GLN A C 1
ATOM 1644 O O . GLN A 1 196 ? -22.135 0.489 -16.484 1.00 94.50 196 GLN A O 1
ATOM 1649 N N . ASP A 1 197 ? -20.743 -1.177 -15.915 1.00 92.69 197 ASP A N 1
ATOM 1650 C CA . ASP A 1 197 ? -20.851 -1.965 -17.140 1.00 92.69 197 ASP A CA 1
ATOM 1651 C C . ASP A 1 197 ? -20.953 -3.468 -16.796 1.00 92.69 197 ASP A C 1
ATOM 1653 O O . ASP A 1 197 ? -21.110 -3.843 -15.635 1.00 92.69 197 ASP A O 1
ATOM 1657 N N . ASN A 1 198 ? -20.903 -4.342 -17.805 1.00 90.25 198 ASN A N 1
ATOM 1658 C CA . ASN A 1 198 ? -21.050 -5.791 -17.613 1.00 90.25 198 ASN A CA 1
ATOM 1659 C C . ASN A 1 198 ? -19.908 -6.439 -16.804 1.00 90.25 198 ASN A C 1
ATOM 1661 O O . ASN A 1 198 ? -20.035 -7.586 -16.382 1.00 90.25 198 ASN A O 1
ATOM 1665 N N . HIS A 1 199 ? -18.782 -5.746 -16.632 1.00 91.56 199 HIS A N 1
ATOM 1666 C CA . HIS A 1 199 ? -17.552 -6.291 -16.060 1.00 91.56 199 HIS A CA 1
ATOM 1667 C C . HIS A 1 199 ? -16.983 -5.449 -14.915 1.00 91.56 199 HIS A C 1
ATOM 1669 O O . HIS A 1 199 ? -16.151 -5.956 -14.167 1.00 91.56 199 HIS A O 1
ATOM 1675 N N . LEU A 1 200 ? -17.422 -4.201 -14.751 1.00 95.38 200 LEU A N 1
ATOM 1676 C CA . LEU A 1 200 ? -16.925 -3.267 -13.749 1.00 95.38 200 LEU A CA 1
ATOM 1677 C C . LEU A 1 200 ? -18.074 -2.486 -13.106 1.00 95.38 200 LEU A C 1
ATOM 1679 O O . LEU A 1 200 ? -18.872 -1.855 -13.800 1.00 95.38 200 LEU A O 1
ATOM 1683 N N . ILE A 1 201 ? -18.076 -2.447 -11.775 1.00 96.19 201 ILE A N 1
ATOM 1684 C CA . ILE A 1 201 ? -18.792 -1.441 -10.987 1.00 96.19 201 ILE A CA 1
ATOM 1685 C C . ILE A 1 201 ? -17.751 -0.620 -10.237 1.00 96.19 201 ILE A C 1
ATOM 1687 O O . ILE A 1 201 ? -16.847 -1.187 -9.621 1.00 96.19 201 ILE A O 1
ATOM 1691 N N . PHE A 1 202 ? -17.883 0.702 -10.244 1.00 96.56 202 PHE A N 1
ATOM 1692 C CA . PHE A 1 202 ? -17.144 1.514 -9.288 1.00 96.56 202 PHE A CA 1
ATOM 1693 C C . PHE A 1 202 ? -17.983 2.640 -8.699 1.00 96.56 202 PHE A C 1
ATOM 1695 O O . PHE A 1 202 ? -18.825 3.235 -9.371 1.00 96.56 202 PHE A O 1
ATOM 1702 N N . GLU A 1 203 ? -17.700 2.932 -7.437 1.00 96.56 203 GLU A N 1
ATOM 1703 C CA . GLU A 1 203 ? -18.258 4.037 -6.672 1.00 96.56 203 GLU A CA 1
ATOM 1704 C C . GLU A 1 203 ? -17.116 4.951 -6.226 1.00 96.56 203 GLU A C 1
ATOM 1706 O O . GLU A 1 203 ? -16.096 4.464 -5.733 1.00 96.56 203 GLU A O 1
ATOM 1711 N N . VAL A 1 204 ? -17.267 6.264 -6.411 1.00 96.06 204 VAL A N 1
ATOM 1712 C CA . VAL A 1 204 ? -16.295 7.268 -5.959 1.00 96.06 204 VAL A CA 1
ATOM 1713 C C . VAL A 1 204 ? -16.974 8.271 -5.041 1.00 96.06 204 VAL A C 1
ATOM 1715 O O . VAL A 1 204 ? -17.859 9.006 -5.475 1.00 96.06 204 VAL A O 1
ATOM 1718 N N . GLU A 1 205 ? -16.514 8.338 -3.800 1.00 95.12 205 GLU A N 1
ATOM 1719 C CA . GLU A 1 205 ? -16.942 9.301 -2.791 1.00 95.12 205 GLU A CA 1
ATOM 1720 C C . GLU A 1 205 ? -15.893 10.422 -2.653 1.00 95.12 205 GLU A C 1
ATOM 1722 O O . GLU A 1 205 ? -14.700 10.155 -2.474 1.00 95.12 205 GLU A O 1
ATOM 1727 N N . SER A 1 206 ? -16.318 11.687 -2.771 1.00 93.88 206 SER A N 1
ATOM 1728 C CA . SER A 1 206 ? -15.419 12.855 -2.768 1.00 93.88 206 SER A CA 1
ATOM 1729 C C . SER A 1 206 ? -16.008 14.103 -2.108 1.00 93.88 206 SER A C 1
ATOM 1731 O O . SER A 1 206 ? -17.205 14.372 -2.184 1.00 93.88 206 SER A O 1
ATOM 1733 N N . ASP A 1 207 ? -15.134 14.926 -1.524 1.00 92.31 207 ASP A N 1
ATOM 1734 C CA . ASP A 1 207 ? -15.453 16.264 -1.004 1.00 92.31 207 ASP A CA 1
ATOM 1735 C C . ASP A 1 207 ? -15.462 17.357 -2.085 1.00 92.31 207 ASP A C 1
ATOM 1737 O O . ASP A 1 207 ? -15.777 18.516 -1.816 1.00 92.31 207 ASP A O 1
ATOM 1741 N N . TYR A 1 208 ? -15.083 17.027 -3.314 1.00 92.50 208 TYR A N 1
ATOM 1742 C CA . TYR A 1 208 ? -15.015 17.975 -4.420 1.00 92.50 208 TYR A CA 1
ATOM 1743 C C . TYR A 1 208 ? -15.585 17.378 -5.700 1.00 92.50 208 TYR A C 1
ATOM 1745 O O . TYR A 1 208 ? -15.597 16.160 -5.899 1.00 92.50 208 TYR A O 1
ATOM 1753 N N . LYS A 1 209 ? -16.054 18.263 -6.586 1.00 92.50 209 LYS A N 1
ATOM 1754 C CA . LYS A 1 209 ? -16.503 17.860 -7.916 1.00 92.50 209 LYS A CA 1
ATOM 1755 C C . LYS A 1 209 ? -15.329 17.296 -8.700 1.00 92.50 209 LYS A C 1
ATOM 1757 O O . LYS A 1 209 ? -14.268 17.911 -8.755 1.00 92.50 209 LYS A O 1
ATOM 1762 N N . ILE A 1 210 ? -15.542 16.132 -9.290 1.00 90.94 210 ILE A N 1
ATOM 1763 C CA . ILE A 1 210 ? -14.542 15.418 -10.066 1.00 90.94 210 ILE A CA 1
ATOM 1764 C C . ILE A 1 210 ? -14.802 15.704 -11.544 1.00 90.94 210 ILE A C 1
ATOM 1766 O O . ILE A 1 210 ? -15.930 15.558 -12.009 1.00 90.94 210 ILE A O 1
ATOM 1770 N N . ASP A 1 211 ? -13.757 16.081 -12.279 1.00 90.44 211 ASP A N 1
ATOM 1771 C CA . ASP A 1 211 ? -13.808 16.138 -13.739 1.00 90.44 211 ASP A CA 1
ATOM 1772 C C . ASP A 1 211 ? -13.651 14.725 -14.317 1.00 90.44 211 ASP A C 1
ATOM 1774 O O . ASP A 1 211 ? -12.541 14.193 -14.406 1.00 90.44 211 ASP A O 1
ATOM 1778 N N . LEU A 1 212 ? -14.776 14.109 -14.676 1.00 86.25 212 LEU A N 1
ATOM 1779 C CA . LEU A 1 212 ? -14.833 12.758 -15.237 1.00 86.25 212 LEU A CA 1
ATOM 1780 C C . LEU A 1 212 ? -14.385 12.683 -16.703 1.00 86.25 212 LEU A C 1
ATOM 1782 O O . LEU A 1 212 ? -14.127 11.583 -17.195 1.00 86.25 212 LEU A O 1
ATOM 1786 N N . GLU A 1 213 ? -14.288 13.820 -17.396 1.00 86.25 213 GLU A N 1
ATOM 1787 C CA . GLU A 1 213 ? -13.794 13.885 -18.775 1.00 86.25 213 GLU A CA 1
ATOM 1788 C C . GLU A 1 213 ? -12.262 13.911 -18.831 1.00 86.25 213 GLU A C 1
ATOM 1790 O O . GLU A 1 213 ? -11.667 13.624 -19.875 1.00 86.25 213 GLU A O 1
ATOM 1795 N N . SER A 1 214 ? -11.609 14.196 -17.700 1.00 89.62 214 SER A N 1
ATOM 1796 C CA . SER A 1 214 ? -10.154 14.201 -17.602 1.00 89.62 214 SER A CA 1
ATOM 1797 C C . SER A 1 214 ? -9.538 12.859 -18.018 1.00 89.62 214 SER A C 1
ATOM 1799 O O . SER A 1 214 ? -10.052 11.765 -17.745 1.00 89.62 214 SER A O 1
ATOM 1801 N N . HIS A 1 215 ? -8.348 12.920 -18.628 1.00 90.38 215 HIS A N 1
ATOM 1802 C CA . HIS A 1 215 ? -7.577 11.716 -18.956 1.00 90.38 215 HIS A CA 1
ATOM 1803 C C . HIS A 1 215 ? -7.317 10.846 -17.726 1.00 90.38 215 HIS A C 1
ATOM 1805 O O . HIS A 1 215 ? -7.148 9.636 -17.870 1.00 90.38 215 HIS A O 1
ATOM 1811 N N . TYR A 1 216 ? -7.312 11.438 -16.530 1.00 91.69 216 TYR A N 1
ATOM 1812 C CA . TYR A 1 216 ? -7.128 10.726 -15.278 1.00 91.69 216 TYR A CA 1
ATOM 1813 C C . TYR A 1 216 ? -8.082 9.527 -15.145 1.00 91.69 216 TYR A C 1
ATOM 1815 O O . TYR A 1 216 ? -7.631 8.390 -14.989 1.00 91.69 216 TYR A O 1
ATOM 1823 N N . TRP A 1 217 ? -9.391 9.746 -15.301 1.00 90.62 217 TRP A N 1
ATOM 1824 C CA . TRP A 1 217 ? -10.398 8.685 -15.153 1.00 90.62 217 TRP A CA 1
ATOM 1825 C C . TRP A 1 217 ? -10.361 7.667 -16.275 1.00 90.62 217 TRP A C 1
ATOM 1827 O O . TRP A 1 217 ? -10.519 6.474 -16.020 1.00 90.62 217 TRP A O 1
ATOM 1837 N N . LYS A 1 218 ? -10.050 8.110 -17.493 1.00 92.94 218 LYS A N 1
ATOM 1838 C CA . LYS A 1 218 ? -9.837 7.219 -18.638 1.00 92.94 218 LYS A CA 1
ATOM 1839 C C . LYS A 1 218 ? -8.734 6.193 -18.351 1.00 92.94 218 LYS A C 1
ATOM 1841 O O . LYS A 1 218 ? -8.893 4.997 -18.592 1.00 92.94 218 LYS A O 1
ATOM 1846 N N . PHE A 1 219 ? -7.620 6.654 -17.787 1.00 95.38 219 PHE A N 1
ATOM 1847 C CA . PHE A 1 219 ? -6.489 5.803 -17.421 1.00 95.38 219 PHE A CA 1
ATOM 1848 C C . PHE A 1 219 ? -6.710 5.007 -16.132 1.00 95.38 219 PHE A C 1
ATOM 1850 O O . PHE A 1 219 ? -6.108 3.942 -15.965 1.00 95.38 219 PHE A O 1
ATOM 1857 N N . LEU A 1 220 ? -7.560 5.498 -15.230 1.00 95.00 220 LEU A N 1
ATOM 1858 C CA . LEU A 1 220 ? -7.976 4.773 -14.036 1.00 95.00 220 LEU A CA 1
ATOM 1859 C C . LEU A 1 220 ? -8.872 3.585 -14.413 1.00 95.00 220 LEU A C 1
ATOM 1861 O O . LEU A 1 220 ? -8.582 2.457 -14.020 1.00 95.00 220 LEU A O 1
ATOM 1865 N N . TYR A 1 221 ? -9.877 3.822 -15.261 1.00 95.69 221 TYR A N 1
ATOM 1866 C CA . TYR A 1 221 ? -10.763 2.805 -15.833 1.00 95.69 221 TYR A CA 1
ATOM 1867 C C . TYR A 1 221 ? -9.979 1.684 -16.517 1.00 95.69 221 TYR A C 1
ATOM 1869 O O . TYR A 1 221 ? -10.200 0.502 -16.249 1.00 95.69 221 TYR A O 1
ATOM 1877 N N . ALA A 1 222 ? -9.003 2.048 -17.355 1.00 96.62 222 ALA A N 1
ATOM 1878 C CA . ALA A 1 222 ? -8.167 1.062 -18.023 1.00 96.62 222 ALA A CA 1
ATOM 1879 C C . ALA A 1 222 ? -7.408 0.176 -17.021 1.00 96.62 222 ALA A C 1
ATOM 1881 O O . ALA A 1 222 ? -7.344 -1.037 -17.208 1.00 96.62 222 ALA A O 1
ATOM 1882 N N . ARG A 1 223 ? -6.900 0.739 -15.914 1.00 97.00 223 ARG A N 1
ATOM 1883 C CA . ARG A 1 223 ? -6.236 -0.038 -14.850 1.00 97.00 223 ARG A CA 1
ATOM 1884 C C . ARG A 1 223 ? -7.201 -0.915 -14.048 1.00 97.00 223 ARG A C 1
ATOM 1886 O O . ARG A 1 223 ? -6.801 -1.999 -13.644 1.00 97.00 223 ARG A O 1
ATOM 1893 N N . MET A 1 224 ? -8.459 -0.513 -13.867 1.00 96.81 224 MET A N 1
ATOM 1894 C CA . MET A 1 224 ? -9.473 -1.349 -13.202 1.00 96.81 224 MET A CA 1
ATOM 1895 C C . MET A 1 224 ? -9.801 -2.617 -13.999 1.00 96.81 224 MET A C 1
ATOM 1897 O O . MET A 1 224 ? -10.105 -3.656 -13.418 1.00 96.81 224 MET A O 1
ATOM 1901 N N . LYS A 1 225 ? -9.731 -2.547 -15.336 1.00 95.88 225 LYS A N 1
ATOM 1902 C CA . LYS A 1 225 ? -10.101 -3.659 -16.230 1.00 95.88 225 LYS A CA 1
ATOM 1903 C C . LYS A 1 225 ? -8.915 -4.453 -16.776 1.00 95.88 225 LYS A C 1
ATOM 1905 O O . LYS A 1 225 ? -9.125 -5.548 -17.298 1.00 95.88 225 LYS A O 1
ATOM 1910 N N . ILE A 1 226 ? -7.684 -3.940 -16.683 1.00 95.56 226 ILE A N 1
ATOM 1911 C CA . ILE A 1 226 ? -6.537 -4.542 -17.382 1.00 95.56 226 ILE A CA 1
ATOM 1912 C C . ILE A 1 226 ? -6.238 -5.967 -16.916 1.00 95.56 226 ILE A C 1
ATOM 1914 O O . ILE A 1 226 ? -6.054 -6.841 -17.759 1.00 95.56 226 ILE A O 1
ATOM 1918 N N . MET A 1 227 ? -6.275 -6.231 -15.607 1.00 93.69 227 MET A N 1
ATOM 1919 C CA . MET A 1 227 ? -6.036 -7.579 -15.078 1.00 93.69 227 MET A CA 1
ATOM 1920 C C . MET A 1 227 ? -7.141 -8.550 -15.521 1.00 93.69 227 MET A C 1
ATOM 1922 O O . MET A 1 227 ? -6.850 -9.641 -16.005 1.00 93.69 227 MET A O 1
ATOM 1926 N N . ALA A 1 228 ? -8.408 -8.126 -15.477 1.00 91.88 228 ALA A N 1
ATOM 1927 C CA . ALA A 1 228 ? -9.528 -8.936 -15.960 1.00 91.88 228 ALA A CA 1
ATOM 1928 C C . ALA A 1 228 ? -9.325 -9.359 -17.422 1.00 91.88 228 ALA A C 1
ATOM 1930 O O . ALA A 1 228 ? -9.457 -10.530 -17.781 1.00 91.88 228 ALA A O 1
ATOM 1931 N N . ARG A 1 229 ? -8.945 -8.387 -18.260 1.00 92.19 229 ARG A N 1
ATOM 1932 C CA . ARG A 1 229 ? -8.759 -8.576 -19.697 1.00 92.19 229 ARG A CA 1
ATOM 1933 C C . ARG A 1 229 ? -7.564 -9.470 -20.017 1.00 92.19 229 ARG A C 1
ATOM 1935 O O . ARG A 1 229 ? -7.697 -10.369 -20.840 1.00 92.19 229 ARG A O 1
ATOM 1942 N N . MET A 1 230 ? -6.420 -9.238 -19.377 1.00 90.00 230 MET A N 1
ATOM 1943 C CA . MET A 1 230 ? -5.203 -10.018 -19.620 1.00 90.00 230 MET A CA 1
ATOM 1944 C C . MET A 1 230 ? -5.366 -11.482 -19.217 1.00 90.00 230 MET A C 1
ATOM 1946 O O . MET A 1 230 ? -4.960 -12.371 -19.957 1.00 90.00 230 MET A O 1
ATOM 1950 N N . HIS A 1 231 ? -6.029 -11.732 -18.090 1.00 85.94 231 HIS A N 1
ATOM 1951 C CA . HIS A 1 231 ? -6.190 -13.076 -17.536 1.00 85.94 231 HIS A CA 1
ATOM 1952 C C . HIS A 1 231 ? -7.519 -13.738 -17.924 1.00 85.94 231 HIS A C 1
ATOM 1954 O O . HIS A 1 231 ? -7.895 -14.757 -17.344 1.00 85.94 231 HIS A O 1
ATOM 1960 N N . GLN A 1 232 ? -8.244 -13.147 -18.884 1.00 86.31 232 GLN A N 1
ATOM 1961 C CA . GLN A 1 232 ? -9.530 -13.630 -19.403 1.00 86.31 232 GLN A CA 1
ATOM 1962 C C . GLN A 1 232 ? -10.561 -13.927 -18.298 1.00 86.31 232 GLN A C 1
ATOM 1964 O O . GLN A 1 232 ? -11.405 -14.819 -18.419 1.00 86.31 232 GLN A O 1
ATOM 1969 N N . LYS A 1 233 ? -10.502 -13.169 -17.200 1.00 84.19 233 LYS A N 1
ATOM 1970 C CA . LYS A 1 233 ? -11.414 -13.310 -16.067 1.00 84.19 233 LYS A CA 1
ATOM 1971 C C . LYS A 1 233 ? -12.698 -12.553 -16.383 1.00 84.19 233 LYS A C 1
ATOM 1973 O O . LYS A 1 233 ? -12.668 -11.403 -16.811 1.00 84.19 233 LYS A O 1
ATOM 1978 N N . ARG A 1 234 ? -13.838 -13.210 -16.171 1.00 82.50 234 ARG A N 1
ATOM 1979 C CA . ARG A 1 234 ? -15.172 -12.639 -16.436 1.00 82.50 234 ARG A CA 1
ATOM 1980 C C . ARG A 1 234 ? -15.888 -12.153 -15.179 1.00 82.50 234 ARG A C 1
ATOM 1982 O O . ARG A 1 234 ? -17.007 -11.662 -15.282 1.00 82.50 234 ARG A O 1
ATOM 1989 N N . ASN A 1 235 ? -15.257 -12.300 -14.015 1.00 87.88 235 ASN A N 1
ATOM 1990 C CA . ASN A 1 235 ? -15.838 -11.895 -12.742 1.00 87.88 235 ASN A CA 1
ATOM 1991 C C . ASN A 1 235 ? -16.080 -10.385 -12.740 1.00 87.88 235 ASN A C 1
ATOM 1993 O O . ASN A 1 235 ? -15.209 -9.610 -13.132 1.00 87.88 235 ASN A O 1
ATOM 1997 N N . LEU A 1 236 ? -17.263 -9.988 -12.280 1.00 93.81 236 LEU A N 1
ATOM 1998 C CA . LEU A 1 236 ? -17.605 -8.592 -12.060 1.00 93.81 236 LEU A CA 1
ATOM 1999 C C . LEU A 1 236 ? -16.738 -8.040 -10.927 1.00 93.81 236 LEU A C 1
ATOM 2001 O O . LEU A 1 236 ? -16.882 -8.465 -9.780 1.00 93.81 236 LEU A O 1
ATOM 2005 N N . ILE A 1 237 ? -15.856 -7.094 -11.242 1.00 95.31 237 ILE A N 1
ATOM 2006 C CA . ILE A 1 237 ? -15.018 -6.429 -10.243 1.00 95.31 237 ILE A CA 1
ATOM 2007 C C . ILE A 1 237 ? -15.730 -5.182 -9.718 1.00 95.31 237 ILE A C 1
ATOM 2009 O O . ILE A 1 237 ? -16.307 -4.410 -10.489 1.00 95.31 237 ILE A O 1
ATOM 2013 N N . ARG A 1 238 ? -15.714 -4.994 -8.395 1.00 97.81 238 ARG A N 1
ATOM 2014 C CA . ARG A 1 238 ? -16.309 -3.829 -7.732 1.00 97.81 238 ARG A CA 1
ATOM 2015 C C . ARG A 1 238 ? -15.227 -2.993 -7.070 1.00 97.81 238 ARG A C 1
ATOM 2017 O O . ARG A 1 238 ? -14.440 -3.533 -6.299 1.00 97.81 238 ARG A O 1
ATOM 2024 N N . PHE A 1 239 ? -15.218 -1.690 -7.324 1.00 98.06 239 PHE A N 1
ATOM 2025 C CA . PHE A 1 239 ? -14.348 -0.739 -6.633 1.00 98.06 239 PHE A CA 1
ATOM 2026 C C . PHE A 1 239 ? -15.171 0.232 -5.796 1.00 98.06 239 PHE A C 1
ATOM 2028 O O . PHE A 1 239 ? -16.124 0.827 -6.292 1.00 98.06 239 PHE A O 1
ATOM 2035 N N . LYS A 1 240 ? -14.756 0.450 -4.551 1.00 97.31 240 LYS A N 1
ATOM 2036 C CA . LYS A 1 240 ? -15.237 1.550 -3.722 1.00 97.31 240 LYS A CA 1
ATOM 2037 C C . LYS A 1 240 ? -14.071 2.474 -3.394 1.00 97.31 240 LYS A C 1
ATOM 2039 O O . LYS A 1 240 ? -13.140 2.081 -2.694 1.00 97.31 240 LYS A O 1
ATOM 2044 N N . ILE A 1 241 ? -14.094 3.675 -3.957 1.00 96.94 241 ILE A N 1
ATOM 2045 C CA . ILE A 1 241 ? -13.009 4.651 -3.885 1.00 96.94 241 ILE A CA 1
ATOM 2046 C C . ILE A 1 241 ? -13.466 5.825 -3.032 1.00 96.94 241 ILE A C 1
ATOM 2048 O O . ILE A 1 241 ? -14.400 6.533 -3.386 1.00 96.94 241 ILE A O 1
ATOM 2052 N N . TYR A 1 242 ? -12.757 6.077 -1.946 1.00 95.56 242 TYR A N 1
ATOM 2053 C CA . TYR A 1 242 ? -12.910 7.266 -1.129 1.00 95.56 242 TYR A CA 1
ATOM 2054 C C . TYR A 1 242 ? -11.735 8.196 -1.413 1.00 95.56 242 TYR A C 1
ATOM 2056 O O . TYR A 1 242 ? -10.579 7.770 -1.437 1.00 95.56 242 TYR A O 1
ATOM 2064 N N . LEU A 1 243 ? -12.019 9.476 -1.627 1.00 94.88 243 LEU A N 1
ATOM 2065 C CA . LEU A 1 243 ? -11.003 10.499 -1.851 1.00 94.88 243 LEU A CA 1
ATOM 2066 C C . LEU A 1 243 ? -10.634 11.192 -0.532 1.00 94.88 243 LEU A C 1
ATOM 2068 O O . LEU A 1 243 ? -10.741 12.411 -0.417 1.00 94.88 243 LEU A O 1
ATOM 2072 N N . SER A 1 244 ? -10.194 10.424 0.479 1.00 94.62 244 SER A N 1
ATOM 2073 C CA . SER A 1 244 ? -9.643 11.024 1.704 1.00 94.62 244 SER A CA 1
ATOM 2074 C C . SER A 1 244 ? -8.311 11.712 1.408 1.00 94.62 244 SER A C 1
ATOM 2076 O O . SER A 1 244 ? -7.417 11.156 0.762 1.00 94.62 244 SER A O 1
ATOM 2078 N N . LYS A 1 245 ? -8.146 12.907 1.978 1.00 93.94 245 LYS A N 1
ATOM 2079 C CA . LYS A 1 245 ? -6.925 13.722 1.897 1.00 93.94 245 LYS A CA 1
ATOM 2080 C C . LYS A 1 245 ? -5.779 13.194 2.764 1.00 93.94 245 LYS A C 1
ATOM 2082 O O . LYS A 1 245 ? -4.720 13.821 2.826 1.00 93.94 245 LYS A O 1
ATOM 2087 N N . GLN A 1 246 ? -5.967 12.080 3.475 1.00 93.94 246 GLN A N 1
ATOM 2088 C CA . GLN A 1 246 ? -4.894 11.472 4.249 1.00 93.94 246 GLN A CA 1
ATOM 2089 C C . GLN A 1 246 ? -3.749 11.016 3.330 1.00 93.94 246 GLN A C 1
ATOM 2091 O O . GLN A 1 246 ? -3.959 10.287 2.368 1.00 93.94 246 GLN A O 1
ATOM 2096 N N . THR A 1 247 ? -2.519 11.387 3.688 1.00 93.88 247 THR A N 1
ATOM 2097 C CA . THR A 1 247 ? -1.287 10.994 2.981 1.00 93.88 247 THR A CA 1
ATOM 2098 C C . THR A 1 247 ? -0.386 10.128 3.857 1.00 93.88 247 THR A C 1
ATOM 2100 O O . THR A 1 247 ? -0.276 10.376 5.063 1.00 93.88 247 THR A O 1
ATOM 2103 N N . LYS A 1 248 ? 0.348 9.200 3.246 1.00 94.88 248 LYS A N 1
ATOM 2104 C CA . LYS A 1 248 ? 1.377 8.357 3.857 1.00 94.88 248 LYS A CA 1
ATOM 2105 C C . LYS A 1 248 ? 2.628 9.150 4.188 1.00 94.88 248 LYS A C 1
ATOM 2107 O O . LYS A 1 248 ? 3.315 9.674 3.305 1.00 94.88 248 LYS A O 1
ATOM 2112 N N . LYS A 1 249 ? 2.961 9.199 5.474 1.00 95.19 249 LYS A N 1
ATOM 2113 C CA . LYS A 1 249 ? 4.164 9.857 5.985 1.00 95.19 249 LYS A CA 1
ATOM 2114 C C . LYS A 1 249 ? 4.889 8.943 6.960 1.00 95.19 249 LYS A C 1
ATOM 2116 O O . LYS A 1 249 ? 4.260 8.077 7.556 1.00 95.19 249 LYS A O 1
ATOM 2121 N N . LEU A 1 250 ? 6.194 9.148 7.119 1.00 94.44 250 LEU A N 1
ATOM 2122 C CA . LEU A 1 250 ? 6.963 8.526 8.189 1.00 94.44 250 LEU A CA 1
ATOM 2123 C C . LEU A 1 250 ? 6.291 8.854 9.530 1.00 94.44 250 LEU A C 1
ATOM 2125 O O . LEU A 1 250 ? 5.906 10.013 9.743 1.00 94.44 250 LEU A O 1
ATOM 2129 N N . PRO A 1 251 ? 6.137 7.859 10.414 1.00 93.00 251 PRO A N 1
ATOM 2130 C CA . PRO A 1 251 ? 5.510 8.078 11.704 1.00 93.00 251 PRO A CA 1
ATOM 2131 C C . PRO A 1 251 ? 6.392 8.966 12.588 1.00 93.00 251 PRO A C 1
ATOM 2133 O O . PRO A 1 251 ? 7.602 9.086 12.396 1.00 93.00 251 PRO A O 1
ATOM 2136 N N . THR A 1 252 ? 5.781 9.622 13.573 1.00 88.19 252 THR A N 1
ATOM 2137 C CA . THR A 1 252 ? 6.526 10.377 14.595 1.00 88.19 252 THR A CA 1
ATOM 2138 C C . THR A 1 252 ? 7.196 9.439 15.598 1.00 88.19 252 THR A C 1
ATOM 2140 O O . THR A 1 252 ? 8.294 9.720 16.076 1.00 88.19 252 THR A O 1
ATOM 2143 N N . LYS A 1 253 ? 6.551 8.305 15.892 1.00 86.31 253 LYS A N 1
ATOM 2144 C CA . LYS A 1 253 ? 7.103 7.185 16.662 1.00 86.31 253 LYS A CA 1
ATOM 2145 C C . LYS A 1 253 ? 7.673 6.133 15.714 1.00 86.31 253 LYS A C 1
ATOM 2147 O O . LYS A 1 253 ? 7.235 6.036 14.582 1.00 86.31 253 LYS A O 1
ATOM 2152 N N . LYS A 1 254 ? 8.578 5.272 16.179 1.00 88.38 254 LYS A N 1
ATOM 2153 C CA . LYS A 1 254 ? 9.164 4.187 15.364 1.00 88.38 254 LYS A CA 1
ATOM 2154 C C . LYS A 1 254 ? 8.217 2.990 15.156 1.00 88.38 254 LYS A C 1
ATOM 2156 O O . LYS A 1 254 ? 8.666 1.850 15.201 1.00 88.38 254 LYS A O 1
ATOM 2161 N N . LEU A 1 255 ? 6.920 3.241 14.979 1.00 90.19 255 LEU A N 1
ATOM 2162 C CA . LEU A 1 255 ? 5.891 2.225 14.780 1.00 90.19 255 LEU A CA 1
ATOM 2163 C C . LEU A 1 255 ? 5.110 2.533 13.507 1.00 90.19 255 LEU A C 1
ATOM 2165 O O . LEU A 1 255 ? 4.532 3.610 13.378 1.00 90.19 255 LEU A O 1
ATOM 2169 N N . PHE A 1 256 ? 5.084 1.576 12.587 1.00 92.19 256 PHE A N 1
ATOM 2170 C CA . PHE A 1 256 ? 4.395 1.715 11.309 1.00 92.19 256 PHE A CA 1
ATOM 2171 C C . PHE A 1 256 ? 3.071 0.957 11.325 1.00 92.19 256 PHE A C 1
ATOM 2173 O O . PHE A 1 256 ? 3.069 -0.268 11.462 1.00 92.19 256 PHE A O 1
ATOM 2180 N N . GLY A 1 257 ? 1.956 1.661 11.155 1.00 92.06 257 GLY A N 1
ATOM 2181 C CA . GLY A 1 257 ? 0.619 1.079 11.110 1.00 92.06 257 GLY A CA 1
ATOM 2182 C C . GLY A 1 257 ? -0.142 1.409 9.823 1.00 92.06 257 GLY A C 1
ATOM 2183 O O . GLY A 1 257 ? 0.429 1.933 8.858 1.00 92.06 257 GLY A O 1
ATOM 2184 N N . PRO A 1 258 ? -1.452 1.109 9.797 1.00 92.50 258 PRO A N 1
ATOM 2185 C CA . PRO A 1 258 ? -2.351 1.434 8.692 1.00 92.50 258 PRO A CA 1
ATOM 2186 C C . PRO A 1 258 ? -2.219 2.870 8.174 1.00 92.50 258 PRO A C 1
ATOM 2188 O O . PRO A 1 258 ? -2.226 3.112 6.965 1.00 92.50 258 PRO A O 1
ATOM 2191 N N . LYS A 1 259 ? -2.047 3.843 9.076 1.00 94.12 259 LYS A N 1
ATOM 2192 C CA . LYS A 1 259 ? -1.891 5.264 8.733 1.00 94.12 259 LYS A CA 1
ATOM 2193 C C . LYS A 1 259 ? -0.663 5.530 7.857 1.00 94.12 259 LYS A C 1
ATOM 2195 O O . LYS A 1 259 ? -0.732 6.340 6.934 1.00 94.12 259 LYS A O 1
ATOM 2200 N N . GLU A 1 260 ? 0.439 4.837 8.091 1.00 94.56 260 GLU A N 1
ATOM 2201 C CA . GLU A 1 260 ? 1.707 5.087 7.406 1.00 94.56 260 GLU A CA 1
ATOM 2202 C C . GLU A 1 260 ? 1.808 4.355 6.060 1.00 94.56 260 GLU A C 1
ATOM 2204 O O . GLU A 1 260 ? 2.526 4.821 5.177 1.00 94.56 260 GLU A O 1
ATOM 2209 N N . VAL A 1 261 ? 1.095 3.234 5.893 1.00 92.75 261 VAL A N 1
ATOM 2210 C CA . VAL A 1 261 ? 1.425 2.228 4.864 1.00 92.75 261 VAL A CA 1
ATOM 2211 C C . VAL A 1 261 ? 0.253 1.893 3.945 1.00 92.75 261 VAL A C 1
ATOM 2213 O O . VAL A 1 261 ? 0.417 1.873 2.722 1.00 92.75 261 VAL A O 1
ATOM 2216 N N . ASN A 1 262 ? -0.937 1.677 4.503 1.00 93.56 262 ASN A N 1
ATOM 2217 C CA . ASN A 1 262 ? -2.050 1.091 3.760 1.00 93.56 262 ASN A CA 1
ATOM 2218 C C . ASN A 1 262 ? -2.903 2.161 3.079 1.00 93.56 262 ASN A C 1
ATOM 2220 O O . ASN A 1 262 ? -3.015 3.300 3.535 1.00 93.56 262 ASN A O 1
ATOM 2224 N N . SER A 1 263 ? -3.495 1.821 1.941 1.00 95.12 263 SER A N 1
ATOM 2225 C CA . SER A 1 263 ? -4.336 2.752 1.169 1.00 95.12 263 SER A CA 1
ATOM 2226 C C . SER A 1 263 ? -5.551 2.077 0.539 1.00 95.12 263 SER A C 1
ATOM 2228 O O . SER A 1 263 ? -6.413 2.778 0.011 1.00 95.12 263 SER A O 1
ATOM 2230 N N . GLY A 1 264 ? -5.638 0.752 0.629 1.00 95.94 264 GLY A N 1
ATOM 2231 C CA . GLY A 1 264 ? -6.761 -0.040 0.171 1.00 95.94 264 GLY A CA 1
ATOM 2232 C C . GLY A 1 264 ? -6.705 -1.460 0.719 1.00 95.94 264 GLY A C 1
ATOM 2233 O O . GLY A 1 264 ? -5.801 -1.797 1.487 1.00 95.94 264 GLY A O 1
ATOM 2234 N N . SER A 1 265 ? -7.718 -2.238 0.357 1.00 95.12 265 SER A N 1
ATOM 2235 C CA . SER A 1 265 ? -7.809 -3.671 0.630 1.00 95.12 265 SER A CA 1
ATOM 2236 C C . SER A 1 265 ? -8.840 -4.324 -0.287 1.00 95.12 265 SER A C 1
ATOM 2238 O O . SER A 1 265 ? -9.878 -3.715 -0.580 1.00 95.12 265 SER A O 1
ATOM 2240 N N . THR A 1 266 ? -8.651 -5.597 -0.610 1.00 94.19 266 THR A N 1
ATOM 2241 C CA . THR A 1 266 ? -9.653 -6.441 -1.267 1.00 94.19 266 THR A CA 1
ATOM 2242 C C . THR A 1 266 ? -10.227 -7.490 -0.314 1.00 94.19 266 THR A C 1
ATOM 2244 O O . THR A 1 266 ? -9.537 -7.998 0.563 1.00 94.19 266 THR A O 1
ATOM 2247 N N . ASN A 1 267 ? -11.505 -7.828 -0.488 1.00 90.06 267 ASN A N 1
ATOM 2248 C CA . ASN A 1 267 ? -12.147 -8.976 0.168 1.00 90.06 267 ASN A CA 1
ATOM 2249 C C . ASN A 1 267 ? -12.624 -10.024 -0.857 1.00 90.06 267 ASN A C 1
ATOM 2251 O O . ASN A 1 267 ? -13.623 -10.711 -0.630 1.00 90.06 267 ASN A O 1
ATOM 2255 N N . TYR A 1 268 ? -11.970 -10.070 -2.026 1.00 88.75 268 TYR A N 1
ATOM 2256 C CA . TYR A 1 268 ? -12.319 -10.907 -3.185 1.00 88.75 268 TYR A CA 1
ATOM 2257 C C . TYR A 1 268 ? -13.698 -10.629 -3.820 1.00 88.75 268 TYR A C 1
ATOM 2259 O O . TYR A 1 268 ? -14.054 -11.249 -4.819 1.00 88.75 268 TYR A O 1
ATOM 2267 N N . HIS A 1 269 ? -14.461 -9.664 -3.298 1.00 91.44 269 HIS A N 1
ATOM 2268 C CA . HIS A 1 269 ? -15.752 -9.229 -3.847 1.00 91.44 269 HIS A CA 1
ATOM 2269 C C . HIS A 1 269 ? -15.739 -7.748 -4.236 1.00 91.44 269 HIS A C 1
ATOM 2271 O O . HIS A 1 269 ? -16.293 -7.366 -5.268 1.00 91.44 269 HIS A O 1
ATOM 2277 N N . THR A 1 270 ? -15.083 -6.933 -3.412 1.00 95.88 270 THR A N 1
ATOM 2278 C CA . THR A 1 270 ? -14.948 -5.490 -3.559 1.00 95.88 270 THR A CA 1
ATOM 2279 C C . THR A 1 270 ? -13.528 -5.074 -3.196 1.00 95.88 270 THR A C 1
ATOM 2281 O O . THR A 1 270 ? -12.995 -5.447 -2.150 1.00 95.88 270 THR A O 1
ATOM 2284 N N . ILE A 1 271 ? -12.937 -4.247 -4.050 1.00 97.56 271 ILE A N 1
ATOM 2285 C CA . ILE A 1 271 ? -11.692 -3.535 -3.792 1.00 97.56 271 ILE A CA 1
ATOM 2286 C C . ILE A 1 271 ? -12.039 -2.175 -3.199 1.00 97.56 271 ILE A C 1
ATOM 2288 O O . ILE A 1 271 ? -12.753 -1.382 -3.811 1.00 97.56 271 ILE A O 1
ATOM 2292 N N . ASN A 1 272 ? -11.511 -1.888 -2.017 1.00 97.56 272 ASN A N 1
ATOM 2293 C CA . ASN A 1 272 ? -11.676 -0.603 -1.356 1.00 97.56 272 ASN A CA 1
ATOM 2294 C C . ASN A 1 272 ? -10.384 0.204 -1.486 1.00 97.56 272 ASN A C 1
ATOM 2296 O O . ASN A 1 272 ? -9.307 -0.319 -1.220 1.00 97.56 272 ASN A O 1
ATOM 2300 N N . ILE A 1 273 ? -10.489 1.476 -1.862 1.00 97.38 273 ILE A N 1
ATOM 2301 C CA . ILE A 1 273 ? -9.376 2.427 -1.960 1.00 97.38 273 ILE A CA 1
ATOM 2302 C C . ILE A 1 273 ? -9.761 3.655 -1.157 1.00 97.38 273 ILE A C 1
ATOM 2304 O O . ILE A 1 273 ? -10.843 4.185 -1.364 1.00 97.38 273 ILE A O 1
ATOM 2308 N N . TRP A 1 274 ? -8.912 4.116 -0.245 1.00 96.31 274 TRP A N 1
ATOM 2309 C CA . TRP A 1 274 ? -9.322 5.126 0.736 1.00 96.31 274 TRP A CA 1
ATOM 2310 C C . TRP A 1 274 ? -8.699 6.501 0.565 1.00 96.31 274 TRP A C 1
ATOM 2312 O O . TRP A 1 274 ? -9.252 7.474 1.068 1.00 96.31 274 TRP A O 1
ATOM 2322 N N . ARG A 1 275 ? -7.513 6.578 -0.038 1.00 94.94 275 ARG A N 1
ATOM 2323 C CA . ARG A 1 275 ? -6.706 7.803 -0.082 1.00 94.94 275 ARG A CA 1
ATOM 2324 C C . ARG A 1 275 ? -6.599 8.301 -1.491 1.00 94.94 275 ARG A C 1
ATOM 2326 O O . ARG A 1 275 ? -6.406 7.503 -2.391 1.00 94.94 275 ARG A O 1
ATOM 2333 N N . GLU A 1 276 ? -6.551 9.618 -1.621 1.00 92.44 276 GLU A N 1
ATOM 2334 C CA . GLU A 1 276 ? -6.372 10.310 -2.889 1.00 92.44 276 GLU A CA 1
ATOM 2335 C C . GLU A 1 276 ? -5.071 9.998 -3.641 1.00 92.44 276 GLU A C 1
ATOM 2337 O O . GLU A 1 276 ? -4.974 10.317 -4.829 1.00 92.44 276 GLU A O 1
ATOM 2342 N N . GLU A 1 277 ? -4.065 9.457 -2.959 1.00 91.44 277 GLU A N 1
ATOM 2343 C CA . GLU A 1 277 ? -2.761 9.157 -3.538 1.00 91.44 277 GLU A CA 1
ATOM 2344 C C . GLU A 1 277 ? -2.636 7.715 -4.044 1.00 91.44 277 GLU A C 1
ATOM 2346 O O . GLU A 1 277 ? -3.208 6.785 -3.485 1.00 91.44 277 GLU A O 1
ATOM 2351 N N . GLU A 1 278 ? -1.811 7.520 -5.077 1.00 91.38 278 GLU A N 1
ATOM 2352 C CA . GLU A 1 278 ? -1.387 6.203 -5.574 1.00 91.38 278 GLU A CA 1
ATOM 2353 C C . GLU A 1 278 ? -2.512 5.300 -6.115 1.00 91.38 278 GLU A C 1
ATOM 2355 O O . GLU A 1 278 ? -2.278 4.103 -6.297 1.00 91.38 278 GLU A O 1
ATOM 2360 N N . HIS A 1 279 ? -3.693 5.844 -6.456 1.00 93.44 279 HIS A N 1
ATOM 2361 C CA . HIS A 1 279 ? -4.817 5.039 -6.964 1.00 93.44 279 HIS A CA 1
ATOM 2362 C C . HIS A 1 279 ? -4.413 4.128 -8.128 1.00 93.44 279 HIS A C 1
ATOM 2364 O O . HIS A 1 279 ? -4.771 2.957 -8.149 1.00 93.44 279 HIS A O 1
ATOM 2370 N N . TYR A 1 280 ? -3.651 4.650 -9.095 1.00 95.31 280 TYR A N 1
ATOM 2371 C CA . TYR A 1 280 ? -3.247 3.887 -10.275 1.00 95.31 280 TYR A CA 1
ATOM 2372 C C . TYR A 1 280 ? -2.501 2.601 -9.914 1.00 95.31 280 TYR A C 1
ATOM 2374 O O . TYR A 1 280 ? -2.823 1.532 -10.427 1.00 95.31 280 TYR A O 1
ATOM 2382 N N . LYS A 1 281 ? -1.525 2.708 -9.012 1.00 96.12 281 LYS A N 1
ATOM 2383 C CA . LYS A 1 281 ? -0.727 1.574 -8.550 1.00 96.12 281 LYS A CA 1
ATOM 2384 C C . LYS A 1 281 ? -1.587 0.634 -7.716 1.00 96.12 281 LYS A C 1
ATOM 2386 O O . LYS A 1 281 ? -1.565 -0.574 -7.923 1.00 96.12 281 LYS A O 1
ATOM 2391 N N . LEU A 1 282 ? -2.351 1.200 -6.787 1.00 96.44 282 LEU A N 1
ATOM 2392 C CA . LEU A 1 282 ? -3.155 0.443 -5.839 1.00 96.44 282 LEU A CA 1
ATOM 2393 C C . LEU A 1 282 ? -4.260 -0.371 -6.524 1.00 96.44 282 LEU A C 1
ATOM 2395 O O . LEU A 1 282 ? -4.466 -1.517 -6.160 1.00 96.44 282 LEU A O 1
ATOM 2399 N N . ILE A 1 283 ? -4.912 0.162 -7.560 1.00 97.38 283 ILE A N 1
ATOM 2400 C CA . ILE A 1 283 ? -5.900 -0.589 -8.350 1.00 97.38 283 ILE A CA 1
ATOM 2401 C C . ILE A 1 283 ? -5.288 -1.861 -8.929 1.00 97.38 283 ILE A C 1
ATOM 2403 O O . ILE A 1 283 ? -5.917 -2.913 -8.875 1.00 97.38 283 ILE A O 1
ATOM 2407 N N . ILE A 1 284 ? -4.070 -1.774 -9.470 1.00 97.56 284 ILE A N 1
ATOM 2408 C CA . ILE A 1 284 ? -3.371 -2.940 -10.014 1.00 97.56 284 ILE A CA 1
ATOM 2409 C C . ILE A 1 284 ? -3.038 -3.922 -8.883 1.00 97.56 284 ILE A C 1
ATOM 2411 O O . ILE A 1 284 ? -3.315 -5.107 -9.034 1.00 97.56 284 ILE A O 1
ATOM 2415 N N . HIS A 1 285 ? -2.515 -3.428 -7.755 1.00 97.06 285 HIS A N 1
ATOM 2416 C CA . HIS A 1 285 ? -2.178 -4.236 -6.577 1.00 97.06 285 HIS A CA 1
ATOM 2417 C C . HIS A 1 285 ? -3.376 -5.048 -6.080 1.00 97.06 285 HIS A C 1
ATOM 2419 O O . HIS A 1 285 ? -3.341 -6.273 -6.047 1.00 97.06 285 HIS A O 1
ATOM 2425 N N . GLU A 1 286 ? -4.479 -4.374 -5.767 1.00 97.19 286 GLU A N 1
ATOM 2426 C CA . GLU A 1 286 ? -5.672 -5.032 -5.237 1.00 97.19 286 GLU A CA 1
ATOM 2427 C C . GLU A 1 286 ? -6.359 -5.917 -6.287 1.00 97.19 286 GLU A C 1
ATOM 2429 O O . GLU A 1 286 ? -7.037 -6.880 -5.936 1.00 97.19 286 GLU A O 1
ATOM 2434 N N . SER A 1 287 ? -6.174 -5.627 -7.582 1.00 96.50 287 SER A N 1
ATOM 2435 C CA . SER A 1 287 ? -6.657 -6.497 -8.660 1.00 96.50 287 SER A CA 1
ATOM 2436 C C . SER A 1 287 ? -5.854 -7.795 -8.764 1.00 96.50 287 SER A C 1
ATOM 2438 O O . SER A 1 287 ? -6.435 -8.820 -9.111 1.00 96.50 287 SER A O 1
ATOM 2440 N N . ILE A 1 288 ? -4.546 -7.777 -8.469 1.00 94.94 288 ILE A N 1
ATOM 2441 C CA . ILE A 1 288 ? -3.718 -8.994 -8.398 1.00 94.94 288 ILE A CA 1
ATOM 2442 C C . ILE A 1 288 ? -4.286 -9.922 -7.327 1.00 94.94 288 ILE A C 1
ATOM 2444 O O . ILE A 1 288 ? -4.600 -11.068 -7.648 1.00 94.94 288 ILE A O 1
ATOM 2448 N N . HIS A 1 289 ? -4.530 -9.391 -6.125 1.00 93.38 289 HIS A N 1
ATOM 2449 C CA . HIS A 1 289 ? -5.189 -10.121 -5.040 1.00 93.38 289 HIS A CA 1
ATOM 2450 C C . HIS A 1 289 ? -6.593 -10.594 -5.445 1.00 93.38 289 HIS A C 1
ATOM 2452 O O . HIS A 1 289 ? -6.908 -11.773 -5.354 1.00 93.38 289 HIS A O 1
ATOM 2458 N N . PHE A 1 290 ? -7.441 -9.707 -5.981 1.00 94.00 290 PHE A N 1
ATOM 2459 C CA . PHE A 1 290 ? -8.824 -10.033 -6.368 1.00 94.00 290 PHE A CA 1
ATOM 2460 C C . PHE A 1 290 ? -8.917 -11.187 -7.377 1.00 94.00 290 PHE A C 1
ATOM 2462 O O . PHE A 1 290 ? -9.791 -12.046 -7.263 1.00 94.00 290 PHE A O 1
ATOM 2469 N N . TYR A 1 291 ? -8.022 -11.220 -8.368 1.00 91.94 291 TYR A N 1
ATOM 2470 C CA . TYR A 1 291 ? -7.955 -12.303 -9.353 1.00 91.94 291 TYR A CA 1
ATOM 2471 C C . TYR A 1 291 ? -7.079 -13.476 -8.912 1.00 91.94 291 TYR A C 1
ATOM 2473 O O . TYR A 1 291 ? -6.903 -14.414 -9.697 1.00 91.94 291 TYR A O 1
ATOM 2481 N N . ASN A 1 292 ? -6.583 -13.435 -7.673 1.00 89.75 292 ASN A N 1
ATOM 2482 C CA . ASN A 1 292 ? -5.735 -14.441 -7.058 1.00 89.75 292 ASN A CA 1
ATOM 2483 C C . ASN A 1 292 ? -4.487 -14.727 -7.906 1.00 89.75 292 ASN A C 1
ATOM 2485 O O . ASN A 1 292 ? -4.135 -15.879 -8.106 1.00 89.75 292 ASN A O 1
ATOM 2489 N N . LEU A 1 293 ? -3.848 -13.709 -8.487 1.00 88.88 293 LEU A N 1
ATOM 2490 C CA . LEU A 1 293 ? -2.701 -13.884 -9.395 1.00 88.88 293 LEU A CA 1
ATOM 2491 C C . LEU A 1 293 ? -1.388 -14.156 -8.644 1.00 88.88 293 LEU A C 1
ATOM 2493 O O . LEU A 1 293 ? -0.428 -14.683 -9.198 1.00 88.88 293 LEU A O 1
ATOM 2497 N N . ASP A 1 294 ? -1.352 -13.849 -7.357 1.00 87.75 294 ASP A N 1
ATOM 2498 C CA . ASP A 1 294 ? -0.325 -14.259 -6.403 1.00 87.75 294 ASP A CA 1
ATOM 2499 C C . ASP A 1 294 ? -0.694 -15.557 -5.650 1.00 87.75 294 ASP A C 1
ATOM 2501 O O . ASP A 1 294 ? 0.080 -16.040 -4.817 1.00 87.75 294 ASP A O 1
ATOM 2505 N N . GLY A 1 295 ? -1.819 -16.178 -6.036 1.00 67.06 295 GLY A N 1
ATOM 2506 C CA . GLY A 1 295 ? -2.584 -17.241 -5.370 1.00 67.06 295 GLY A CA 1
ATOM 2507 C C . GLY A 1 295 ? -1.937 -18.586 -5.048 1.00 67.06 295 GLY A C 1
ATOM 2508 O O . GLY A 1 295 ? -2.637 -19.534 -4.712 1.00 67.06 295 GLY A O 1
ATOM 2509 N N . SER A 1 296 ? -0.613 -18.696 -5.114 1.00 60.28 296 SER A N 1
ATOM 2510 C CA . SER A 1 296 ? 0.142 -19.825 -4.545 1.00 60.28 296 SER A CA 1
ATOM 2511 C C . SER A 1 296 ? 0.945 -19.437 -3.298 1.00 60.28 296 SER A C 1
ATOM 2513 O O . SER A 1 296 ? 1.630 -20.276 -2.712 1.00 60.28 296 SER A O 1
ATOM 2515 N N . LEU A 1 297 ? 0.945 -18.152 -2.938 1.00 61.62 297 LEU A N 1
ATOM 2516 C CA . LEU A 1 297 ? 1.668 -17.632 -1.781 1.00 61.62 297 LEU A CA 1
ATOM 2517 C C . LEU A 1 297 ? 0.773 -17.400 -0.565 1.00 61.62 297 LEU A C 1
ATOM 2519 O O . LEU A 1 297 ? 1.287 -17.441 0.549 1.00 61.62 297 LEU A O 1
ATOM 2523 N N . ASP A 1 298 ? -0.530 -17.214 -0.774 1.00 59.31 298 ASP A N 1
ATOM 2524 C CA . ASP A 1 298 ? -1.534 -16.980 0.274 1.00 59.31 298 ASP A CA 1
ATOM 2525 C C . ASP A 1 298 ? -1.989 -18.283 0.966 1.00 59.31 298 ASP A C 1
ATOM 2527 O O . ASP A 1 298 ? -3.126 -18.438 1.404 1.00 59.31 298 ASP A O 1
ATOM 2531 N N . LEU A 1 299 ? -1.115 -19.294 1.025 1.00 55.25 299 LEU A N 1
ATOM 2532 C CA . LEU A 1 299 ? -1.457 -20.549 1.684 1.00 55.25 299 LEU A CA 1
ATOM 2533 C C . LEU A 1 299 ? -1.498 -20.312 3.198 1.00 55.25 299 LEU A C 1
ATOM 2535 O O . LEU A 1 299 ? -0.458 -20.312 3.855 1.00 55.25 299 LEU A O 1
ATOM 2539 N N . PHE A 1 300 ? -2.723 -20.188 3.718 1.00 52.09 300 PHE A N 1
ATOM 2540 C CA . PHE A 1 300 ? -3.168 -20.230 5.123 1.00 52.09 300 PHE A CA 1
ATOM 2541 C C . PHE A 1 300 ? -2.662 -21.435 5.944 1.00 52.09 300 PHE A C 1
ATOM 2543 O O . PHE A 1 300 ? -3.125 -21.667 7.058 1.00 52.09 300 PHE A O 1
ATOM 2550 N N . ASP A 1 301 ? -1.726 -22.225 5.422 1.00 52.69 301 ASP A N 1
ATOM 2551 C CA . ASP A 1 301 ? -1.138 -23.329 6.157 1.00 52.69 301 ASP A CA 1
ATOM 2552 C C . ASP A 1 301 ? -0.234 -22.762 7.260 1.00 52.69 301 ASP A C 1
ATOM 2554 O O . ASP A 1 301 ? 0.861 -22.251 7.002 1.00 52.69 301 ASP A O 1
ATOM 2558 N N . GLU A 1 302 ? -0.702 -22.835 8.508 1.00 50.09 302 GLU A N 1
ATOM 2559 C CA . GLU A 1 302 ? 0.009 -22.379 9.709 1.00 50.09 302 GLU A CA 1
ATOM 2560 C C . GLU A 1 302 ? 1.411 -23.002 9.852 1.00 50.09 302 GLU A C 1
ATOM 2562 O O . GLU A 1 302 ? 2.265 -22.461 10.564 1.00 50.09 302 GLU A O 1
ATOM 2567 N N . ASN A 1 303 ? 1.683 -24.100 9.136 1.00 45.47 303 ASN A N 1
ATOM 2568 C CA . ASN A 1 303 ? 2.991 -24.747 9.050 1.00 45.47 303 ASN A CA 1
ATOM 2569 C C . ASN A 1 303 ? 4.023 -23.959 8.216 1.00 45.47 303 ASN A C 1
ATOM 2571 O O . ASN A 1 303 ? 5.221 -24.223 8.314 1.00 45.47 303 ASN A O 1
ATOM 2575 N N . ASN A 1 304 ? 3.598 -22.941 7.460 1.00 52.06 304 ASN A N 1
ATOM 2576 C CA . ASN A 1 304 ? 4.459 -22.038 6.692 1.00 52.06 304 ASN A CA 1
ATOM 2577 C C . ASN A 1 304 ? 4.743 -20.717 7.431 1.00 52.06 304 ASN A C 1
ATOM 2579 O O . ASN A 1 304 ? 4.885 -19.669 6.801 1.00 52.06 304 ASN A O 1
ATOM 2583 N N . LYS A 1 305 ? 4.866 -20.726 8.768 1.00 63.41 305 LYS A N 1
ATOM 2584 C CA . LYS A 1 305 ? 5.363 -19.560 9.525 1.00 63.41 305 LYS A CA 1
ATOM 2585 C C . LYS A 1 305 ? 6.821 -19.289 9.169 1.00 63.41 305 LYS A C 1
ATOM 2587 O O . LYS A 1 305 ? 7.751 -19.820 9.778 1.00 63.41 305 LYS A O 1
ATOM 2592 N N . ILE A 1 306 ? 7.035 -18.449 8.162 1.00 75.88 306 ILE A N 1
ATOM 2593 C CA . ILE A 1 306 ? 8.381 -18.101 7.738 1.00 75.88 306 ILE A CA 1
ATOM 2594 C C . ILE A 1 306 ? 8.971 -17.089 8.711 1.00 75.88 306 ILE A C 1
ATOM 2596 O O . ILE A 1 306 ? 8.591 -15.921 8.747 1.00 75.88 306 ILE A O 1
ATOM 2600 N N . ASN A 1 307 ? 9.938 -17.551 9.500 1.00 78.25 307 ASN A N 1
ATOM 2601 C CA . ASN A 1 307 ? 10.591 -16.717 10.492 1.00 78.25 307 ASN A CA 1
ATOM 2602 C C . ASN A 1 307 ? 11.600 -15.759 9.833 1.00 78.25 307 ASN A C 1
ATOM 2604 O O . ASN A 1 307 ? 12.773 -16.086 9.618 1.00 78.25 307 ASN A O 1
ATOM 2608 N N . LEU A 1 308 ? 11.127 -14.559 9.500 1.00 86.25 308 LEU A N 1
ATOM 2609 C CA . LEU A 1 308 ? 11.966 -13.461 9.014 1.00 86.25 308 LEU A CA 1
ATOM 2610 C C . LEU A 1 308 ? 12.800 -12.815 10.123 1.00 86.25 308 LEU A C 1
ATOM 2612 O O . LEU A 1 308 ? 13.824 -12.194 9.846 1.00 86.25 308 LEU A O 1
ATOM 2616 N N . GLU A 1 309 ? 12.405 -12.993 11.378 1.00 84.12 309 GLU A N 1
ATOM 2617 C CA . GLU A 1 309 ? 13.060 -12.397 12.543 1.00 84.12 309 GLU A CA 1
ATOM 2618 C C . GLU A 1 309 ? 14.452 -12.977 12.800 1.00 84.12 309 GLU A C 1
ATOM 2620 O O . GLU A 1 309 ? 15.226 -12.424 13.571 1.00 84.12 309 GLU A O 1
ATOM 2625 N N . CYS A 1 310 ? 14.785 -14.081 12.133 1.00 83.94 310 CYS A N 1
ATOM 2626 C CA . CYS A 1 310 ? 16.118 -14.677 12.132 1.00 83.94 310 CYS A CA 1
ATOM 2627 C C . CYS A 1 310 ? 17.002 -14.167 10.994 1.00 83.94 310 CYS A C 1
ATOM 2629 O O . CYS A 1 310 ? 18.063 -14.720 10.725 1.00 83.94 310 CYS A O 1
ATOM 2631 N N . SER A 1 311 ? 16.546 -13.163 10.255 1.00 88.44 311 SER A N 1
ATOM 2632 C CA . SER A 1 311 ? 17.280 -12.586 9.127 1.00 88.44 311 SER A CA 1
ATOM 2633 C C . SER A 1 311 ? 17.266 -11.066 9.135 1.00 88.44 311 SER A C 1
ATOM 2635 O O . SER A 1 311 ? 18.142 -10.456 8.530 1.00 88.44 311 SER A O 1
ATOM 2637 N N . TYR A 1 312 ? 16.324 -10.460 9.855 1.00 91.38 312 TYR A N 1
ATOM 2638 C CA . TYR A 1 312 ? 16.176 -9.015 9.955 1.00 91.38 312 TYR A CA 1
ATOM 2639 C C . TYR A 1 312 ? 15.961 -8.593 11.410 1.00 91.38 312 TYR A C 1
ATOM 2641 O O . TYR A 1 312 ? 15.330 -9.314 12.184 1.00 91.38 312 TYR A O 1
ATOM 2649 N N . GLN A 1 313 ? 16.431 -7.398 11.772 1.00 90.38 313 GLN A N 1
ATOM 2650 C CA . GLN A 1 313 ? 16.168 -6.779 13.075 1.00 90.38 313 GLN A CA 1
ATOM 2651 C C . GLN A 1 313 ? 14.732 -6.230 13.157 1.00 90.38 313 GLN A C 1
ATOM 2653 O O . GLN A 1 313 ? 14.496 -5.020 13.115 1.00 90.38 313 GLN A O 1
ATOM 2658 N N . ILE A 1 314 ? 13.762 -7.139 13.251 1.00 88.56 314 ILE A N 1
ATOM 2659 C CA . ILE A 1 314 ? 12.324 -6.860 13.357 1.00 88.56 314 ILE A CA 1
ATOM 2660 C C . ILE A 1 314 ? 11.766 -7.274 14.731 1.00 88.56 314 ILE A C 1
ATOM 2662 O O . ILE A 1 314 ? 12.349 -8.126 15.403 1.00 88.56 314 ILE A O 1
ATOM 2666 N N . GLY A 1 315 ? 10.673 -6.635 15.158 1.00 82.56 315 GLY A N 1
ATOM 2667 C CA . GLY A 1 315 ? 9.978 -6.911 16.422 1.00 82.56 315 GLY A CA 1
ATOM 2668 C C . GLY A 1 315 ? 9.205 -8.235 16.446 1.00 82.56 315 GLY A C 1
ATOM 2669 O O . GLY A 1 315 ? 8.788 -8.727 15.401 1.00 82.56 315 GLY A O 1
ATOM 2670 N N . ASP A 1 316 ? 8.965 -8.772 17.652 1.00 73.94 316 ASP A N 1
ATOM 2671 C CA . ASP A 1 316 ? 8.304 -10.073 17.924 1.00 73.94 316 ASP A CA 1
ATOM 2672 C C . ASP A 1 316 ? 6.830 -10.149 17.491 1.00 73.94 316 ASP A C 1
ATOM 2674 O O . ASP A 1 316 ? 6.223 -11.219 17.419 1.00 73.94 316 ASP A O 1
ATOM 2678 N N . HIS A 1 317 ? 6.224 -8.995 17.230 1.00 73.62 317 HIS A N 1
ATOM 2679 C CA . HIS A 1 317 ? 4.809 -8.864 16.888 1.00 73.62 317 HIS A CA 1
ATOM 2680 C C . HIS A 1 317 ? 4.608 -8.273 15.493 1.00 73.62 317 HIS A C 1
ATOM 2682 O O . HIS A 1 317 ? 3.550 -7.711 15.198 1.00 73.62 317 HIS A O 1
ATOM 2688 N N . ASN A 1 318 ? 5.634 -8.376 14.649 1.00 77.62 318 ASN A N 1
ATOM 2689 C CA . ASN A 1 318 ? 5.610 -7.822 13.312 1.00 77.62 318 ASN A CA 1
ATOM 2690 C C . ASN A 1 318 ? 4.789 -8.670 12.349 1.00 77.62 318 ASN A C 1
ATOM 2692 O O . ASN A 1 318 ? 4.947 -9.885 12.240 1.00 77.62 318 ASN A O 1
ATOM 2696 N N . GLU A 1 319 ? 3.972 -7.988 11.560 1.00 75.38 319 GLU A N 1
ATOM 2697 C CA . GLU A 1 319 ? 3.313 -8.595 10.418 1.00 75.38 319 GLU A CA 1
ATOM 2698 C C . GLU A 1 319 ? 4.335 -8.868 9.310 1.00 75.38 319 GLU A C 1
ATOM 2700 O O . GLU A 1 319 ? 5.041 -7.963 8.861 1.00 75.38 319 GLU A O 1
ATOM 2705 N N . THR A 1 320 ? 4.454 -10.124 8.885 1.00 76.31 320 THR A N 1
ATOM 2706 C CA . THR A 1 320 ? 5.451 -10.562 7.898 1.00 76.31 320 THR A CA 1
ATOM 2707 C C . THR A 1 320 ? 4.777 -11.299 6.746 1.00 76.31 320 THR A C 1
ATOM 2709 O O . THR A 1 320 ? 4.918 -12.502 6.561 1.00 76.31 320 THR A O 1
ATOM 2712 N N . ARG A 1 321 ? 4.020 -10.555 5.935 1.00 86.00 321 ARG A N 1
ATOM 2713 C CA . ARG A 1 321 ? 3.363 -11.087 4.733 1.00 86.00 321 ARG A CA 1
ATOM 2714 C C . ARG A 1 321 ? 4.316 -11.045 3.551 1.00 86.00 321 ARG A C 1
ATOM 2716 O O . ARG A 1 321 ? 4.407 -10.042 2.854 1.00 86.00 321 ARG A O 1
ATOM 2723 N N . ILE A 1 322 ? 5.114 -12.090 3.360 1.00 88.12 322 ILE A N 1
ATOM 2724 C CA . ILE A 1 322 ? 6.166 -12.091 2.323 1.00 88.12 322 ILE A CA 1
ATOM 2725 C C . ILE A 1 322 ? 5.574 -12.028 0.917 1.00 88.12 322 ILE A C 1
ATOM 2727 O O . ILE A 1 322 ? 6.179 -11.428 0.031 1.00 88.12 322 ILE A O 1
ATOM 2731 N N . TYR A 1 323 ? 4.391 -12.610 0.721 1.00 89.12 323 TYR A N 1
ATOM 2732 C CA . TYR A 1 323 ? 3.694 -12.559 -0.558 1.00 89.12 323 TYR A CA 1
ATOM 2733 C C . TYR A 1 323 ? 3.425 -11.117 -1.012 1.00 89.12 323 TYR A C 1
ATOM 2735 O O . TYR A 1 323 ? 3.580 -10.829 -2.189 1.00 89.12 323 TYR A O 1
ATOM 2743 N N . GLU A 1 324 ? 3.216 -10.174 -0.088 1.00 92.75 324 GLU A N 1
ATOM 2744 C CA . GLU A 1 324 ? 3.071 -8.751 -0.422 1.00 92.75 324 GLU A CA 1
ATOM 2745 C C . GLU A 1 324 ? 4.303 -8.177 -1.133 1.00 92.75 324 GLU A C 1
ATOM 2747 O O . GLU A 1 324 ? 4.191 -7.269 -1.952 1.00 92.75 324 GLU A O 1
ATOM 2752 N N . ALA A 1 325 ? 5.501 -8.717 -0.878 1.00 94.50 325 ALA A N 1
ATOM 2753 C CA . ALA A 1 325 ? 6.694 -8.316 -1.618 1.00 94.50 325 ALA A CA 1
ATOM 2754 C C . ALA A 1 325 ? 6.640 -8.784 -3.079 1.00 94.50 325 ALA A C 1
ATOM 2756 O O . ALA A 1 325 ? 7.128 -8.080 -3.960 1.00 94.50 325 ALA A O 1
ATOM 2757 N N . TYR A 1 326 ? 6.057 -9.958 -3.337 1.00 94.31 326 TYR A N 1
ATOM 2758 C CA . TYR A 1 326 ? 5.810 -10.457 -4.689 1.00 94.31 326 TYR A CA 1
ATOM 2759 C C . TYR A 1 326 ? 4.770 -9.585 -5.394 1.00 94.31 326 TYR A C 1
ATOM 2761 O O . TYR A 1 326 ? 5.051 -9.022 -6.456 1.00 94.31 326 TYR A O 1
ATOM 2769 N N . THR A 1 327 ? 3.609 -9.421 -4.760 1.00 94.94 327 THR A N 1
ATOM 2770 C CA . THR A 1 327 ? 2.460 -8.675 -5.281 1.00 94.94 327 THR A CA 1
ATOM 2771 C C . THR A 1 327 ? 2.836 -7.228 -5.563 1.00 94.94 327 THR A C 1
ATOM 2773 O O . THR A 1 327 ? 2.596 -6.729 -6.662 1.00 94.94 327 THR A O 1
ATOM 2776 N N . GLU A 1 328 ? 3.540 -6.561 -4.648 1.00 96.56 328 GLU A N 1
ATOM 2777 C CA . GLU A 1 328 ? 3.986 -5.183 -4.851 1.00 96.56 328 GLU A CA 1
ATOM 2778 C C . GLU A 1 328 ? 5.060 -5.074 -5.949 1.00 96.56 328 GLU A C 1
ATOM 2780 O O . GLU A 1 328 ? 5.036 -4.126 -6.735 1.00 96.56 328 GLU A O 1
ATOM 2785 N N . SER A 1 329 ? 5.985 -6.034 -6.073 1.00 96.56 329 SER A N 1
ATOM 2786 C CA . SER A 1 329 ? 6.967 -6.037 -7.169 1.00 96.56 329 SER A CA 1
ATOM 2787 C C . SER A 1 329 ? 6.304 -6.212 -8.537 1.00 96.56 329 SER A C 1
ATOM 2789 O O . SER A 1 329 ? 6.605 -5.452 -9.461 1.00 96.56 329 SER A O 1
ATOM 2791 N N . LEU A 1 330 ? 5.368 -7.158 -8.656 1.00 95.44 330 LEU A N 1
ATOM 2792 C CA . LEU A 1 330 ? 4.583 -7.383 -9.871 1.00 95.44 330 LEU A CA 1
ATOM 2793 C C . LEU A 1 330 ? 3.702 -6.167 -10.203 1.00 95.44 330 LEU A C 1
ATOM 2795 O O . LEU A 1 330 ? 3.622 -5.741 -11.356 1.00 95.44 330 LEU A O 1
ATOM 2799 N N . THR A 1 331 ? 3.115 -5.539 -9.184 1.00 96.75 331 THR A N 1
ATOM 2800 C CA . THR A 1 331 ? 2.330 -4.309 -9.329 1.00 96.75 331 THR A CA 1
ATOM 2801 C C . THR A 1 331 ? 3.155 -3.183 -9.939 1.00 96.75 331 THR A C 1
ATOM 2803 O O . THR A 1 331 ? 2.716 -2.567 -10.908 1.00 96.75 331 THR A O 1
ATOM 2806 N N . ILE A 1 332 ? 4.347 -2.889 -9.403 1.00 97.31 332 ILE A N 1
ATOM 2807 C CA . ILE A 1 332 ? 5.201 -1.813 -9.938 1.00 97.31 332 ILE A CA 1
ATOM 2808 C C . ILE A 1 332 ? 5.604 -2.103 -11.383 1.00 97.31 332 ILE A C 1
ATOM 2810 O O . ILE A 1 332 ? 5.679 -1.190 -12.210 1.00 97.31 332 ILE A O 1
ATOM 2814 N N . PHE A 1 333 ? 5.801 -3.375 -11.713 1.00 94.38 333 PHE A N 1
ATOM 2815 C CA . PHE A 1 333 ? 6.093 -3.803 -13.068 1.00 94.38 333 PHE A CA 1
ATOM 2816 C C . PHE A 1 333 ? 4.959 -3.440 -14.049 1.00 94.38 333 PHE A C 1
ATOM 2818 O O . PHE A 1 333 ? 5.177 -2.703 -15.011 1.00 94.38 333 PHE A O 1
ATOM 2825 N N . PHE A 1 334 ? 3.717 -3.831 -13.757 1.00 95.94 334 PHE A N 1
ATOM 2826 C CA . PHE A 1 334 ? 2.556 -3.454 -14.575 1.00 95.94 334 PHE A CA 1
ATOM 2827 C C . PHE A 1 334 ? 2.250 -1.953 -14.552 1.00 95.94 334 PHE A C 1
ATOM 2829 O O . PHE A 1 334 ? 1.914 -1.357 -15.579 1.00 95.94 334 PHE A O 1
ATOM 2836 N N . HIS A 1 335 ? 2.385 -1.316 -13.390 1.00 96.81 335 HIS A N 1
ATOM 2837 C CA . HIS A 1 335 ? 2.150 0.116 -13.226 1.00 96.81 335 HIS A CA 1
ATOM 2838 C C . HIS A 1 335 ? 3.107 0.938 -14.090 1.00 96.81 335 HIS A C 1
ATOM 2840 O O . HIS A 1 335 ? 2.689 1.901 -14.732 1.00 96.81 335 HIS A O 1
ATOM 2846 N N . THR A 1 336 ? 4.375 0.532 -14.191 1.00 95.75 336 THR A N 1
ATOM 2847 C CA . THR A 1 336 ? 5.343 1.209 -15.065 1.00 95.75 336 THR A CA 1
ATOM 2848 C C . THR A 1 336 ? 5.035 1.023 -16.550 1.00 95.75 336 THR A C 1
ATOM 2850 O O . THR A 1 336 ? 5.196 1.991 -17.295 1.00 95.75 336 THR A O 1
ATOM 2853 N N . PHE A 1 337 ? 4.522 -0.135 -16.992 1.00 95.38 337 PHE A N 1
ATOM 2854 C CA . PHE A 1 337 ? 4.000 -0.290 -18.361 1.00 95.38 337 PHE A CA 1
ATOM 2855 C C . PHE A 1 337 ? 2.845 0.674 -18.642 1.00 95.38 337 PHE A C 1
ATOM 2857 O O . PHE A 1 337 ? 2.864 1.393 -19.645 1.00 95.38 337 PHE A O 1
ATOM 2864 N N . ALA A 1 338 ? 1.868 0.736 -17.735 1.00 96.44 338 ALA A N 1
ATOM 2865 C CA . ALA A 1 338 ? 0.726 1.633 -17.868 1.00 96.44 338 ALA A CA 1
ATOM 2866 C C . ALA A 1 338 ? 1.159 3.108 -17.911 1.00 96.44 338 ALA A C 1
ATOM 2868 O O . ALA A 1 338 ? 0.669 3.873 -18.742 1.00 96.44 338 ALA A O 1
ATOM 2869 N N . ASN A 1 339 ? 2.119 3.505 -17.070 1.00 95.19 339 ASN A N 1
ATOM 2870 C CA . ASN A 1 339 ? 2.653 4.869 -17.047 1.00 95.19 339 ASN A CA 1
ATOM 2871 C C . ASN A 1 339 ? 3.426 5.217 -18.326 1.00 95.19 339 ASN A C 1
ATOM 2873 O O . ASN A 1 339 ? 3.280 6.330 -18.831 1.00 95.19 339 ASN A O 1
ATOM 2877 N N . ALA A 1 340 ? 4.219 4.286 -18.870 1.00 94.00 340 ALA A N 1
ATOM 2878 C CA . ALA A 1 340 ? 4.958 4.503 -20.114 1.00 94.00 340 ALA A CA 1
ATOM 2879 C C . ALA A 1 340 ? 4.001 4.771 -21.281 1.00 94.00 340 ALA A C 1
ATOM 2881 O O . ALA A 1 340 ? 4.151 5.766 -21.993 1.00 94.00 340 ALA A O 1
ATOM 2882 N N . TYR A 1 341 ? 2.969 3.933 -21.417 1.00 94.31 341 TYR A N 1
ATOM 2883 C CA . TYR A 1 341 ? 1.925 4.134 -22.416 1.00 94.31 341 TYR A CA 1
ATOM 2884 C C . TYR A 1 341 ? 1.161 5.444 -22.188 1.00 94.31 341 TYR A C 1
ATOM 2886 O O . TYR A 1 341 ? 0.946 6.198 -23.131 1.00 94.31 341 TYR A O 1
ATOM 2894 N N . GLN A 1 342 ? 0.781 5.753 -20.946 1.00 93.69 342 GLN A N 1
ATOM 2895 C CA . GLN A 1 342 ? 0.036 6.970 -20.623 1.00 93.69 342 GLN A CA 1
ATOM 2896 C C . GLN A 1 342 ? 0.814 8.239 -20.994 1.00 93.69 342 GLN A C 1
ATOM 2898 O O . GLN A 1 342 ? 0.256 9.135 -21.626 1.00 93.69 342 GLN A O 1
ATOM 2903 N N . ILE A 1 343 ? 2.107 8.308 -20.661 1.00 91.25 343 ILE A N 1
ATOM 2904 C CA . ILE A 1 343 ? 2.969 9.435 -21.044 1.00 91.25 343 ILE A CA 1
ATOM 2905 C C . ILE A 1 343 ? 3.069 9.531 -22.568 1.00 91.25 343 ILE A C 1
ATOM 2907 O O . ILE A 1 343 ? 2.882 10.615 -23.120 1.00 91.25 343 ILE A O 1
ATOM 2911 N N . TYR A 1 344 ? 3.306 8.411 -23.255 1.00 90.50 344 TYR A N 1
ATOM 2912 C CA . TYR A 1 344 ? 3.352 8.374 -24.718 1.00 90.50 344 TYR A CA 1
ATOM 2913 C C . TYR A 1 344 ? 2.043 8.873 -25.351 1.00 90.50 344 TYR A C 1
ATOM 2915 O O . TYR A 1 344 ? 2.068 9.712 -26.253 1.00 90.50 344 TYR A O 1
ATOM 2923 N N . TYR A 1 345 ? 0.896 8.407 -24.855 1.00 89.81 345 TYR A N 1
ATOM 2924 C CA . TYR A 1 345 ? -0.429 8.795 -25.334 1.00 89.81 345 TYR A CA 1
ATOM 2925 C C . TYR A 1 345 ? -0.659 10.305 -25.197 1.00 89.81 345 TYR A C 1
ATOM 2927 O O . TYR A 1 345 ? -1.013 10.969 -26.173 1.00 89.81 345 TYR A O 1
ATOM 2935 N N . LEU A 1 346 ? -0.421 10.861 -24.004 1.00 88.50 346 LEU A N 1
ATOM 2936 C CA . LEU A 1 346 ? -0.634 12.286 -23.726 1.00 88.50 346 LEU A CA 1
ATOM 2937 C C . LEU A 1 346 ? 0.277 13.170 -24.583 1.00 88.50 346 LEU A C 1
ATOM 2939 O O . LEU A 1 346 ? -0.172 14.162 -25.152 1.00 88.50 346 LEU A O 1
ATOM 2943 N N . SER A 1 347 ? 1.532 12.759 -24.749 1.00 85.44 347 SER A N 1
ATOM 2944 C CA . SER A 1 347 ? 2.521 13.493 -25.544 1.00 85.44 347 SER A CA 1
ATOM 2945 C C . SER A 1 347 ? 2.150 13.563 -27.025 1.00 85.44 347 SER A C 1
ATOM 2947 O O . SER A 1 347 ? 2.384 14.573 -27.685 1.00 85.44 347 SER A O 1
ATOM 2949 N N . ASN A 1 348 ? 1.535 12.503 -27.556 1.00 82.88 348 ASN A N 1
ATOM 2950 C CA . ASN A 1 348 ? 1.064 12.495 -28.936 1.00 82.88 348 ASN A CA 1
ATOM 2951 C C . ASN A 1 348 ? -0.233 13.297 -29.119 1.00 82.88 348 ASN A C 1
ATOM 2953 O O . ASN A 1 348 ? -0.383 13.930 -30.163 1.00 82.88 348 ASN A O 1
ATOM 2957 N N . GLN A 1 349 ? -1.132 13.341 -28.125 1.00 79.75 349 GLN A N 1
ATOM 2958 C CA . GLN A 1 349 ? -2.341 14.180 -28.197 1.00 79.75 349 GLN A CA 1
ATOM 2959 C C . GLN A 1 349 ? -1.998 15.670 -28.322 1.00 79.75 349 GLN A C 1
ATOM 2961 O O . GLN A 1 349 ? -2.596 16.380 -29.129 1.00 79.75 349 GLN A O 1
ATOM 2966 N N . GLU A 1 350 ? -1.003 16.141 -27.567 1.00 76.06 350 GLU A N 1
ATOM 2967 C CA . GLU A 1 350 ? -0.571 17.545 -27.596 1.00 76.06 350 GLU A CA 1
ATOM 2968 C C . GLU A 1 350 ? -0.027 17.981 -28.964 1.00 76.06 350 GLU A C 1
ATOM 2970 O O . GLU A 1 350 ? -0.111 19.156 -29.318 1.00 76.06 350 GLU A O 1
ATOM 2975 N N . SER A 1 351 ? 0.489 17.042 -29.762 1.00 69.06 351 SER A N 1
ATOM 2976 C CA . SER A 1 351 ? 1.064 17.337 -31.078 1.00 69.06 351 SER A CA 1
ATOM 2977 C C . SER A 1 351 ? 0.033 17.719 -32.153 1.00 69.06 351 SER A C 1
ATOM 2979 O O . SER A 1 351 ? 0.435 18.028 -33.272 1.00 69.06 351 SER A O 1
ATOM 2981 N N . LYS A 1 352 ? -1.281 17.678 -31.854 1.00 59.62 352 LYS A N 1
ATOM 2982 C CA . LYS A 1 352 ? -2.410 17.918 -32.788 1.00 59.62 352 LYS A CA 1
ATOM 2983 C C . LYS A 1 352 ? -2.368 17.104 -34.093 1.00 59.62 352 LYS A C 1
ATOM 2985 O O . LYS A 1 352 ? -3.153 17.357 -35.001 1.00 59.62 352 LYS A O 1
ATOM 2990 N N . THR A 1 353 ? -1.486 16.113 -34.204 1.00 55.44 353 THR A N 1
ATOM 2991 C CA . THR A 1 353 ? -1.476 15.181 -35.333 1.00 55.44 353 THR A CA 1
ATOM 2992 C C . THR A 1 353 ? -2.511 14.086 -35.081 1.00 55.44 353 THR A C 1
ATOM 2994 O O . THR A 1 353 ? -2.567 13.547 -33.977 1.00 55.44 353 THR A O 1
ATOM 2997 N N . ASN A 1 354 ? -3.359 13.782 -36.072 1.00 51.62 354 ASN A N 1
ATOM 2998 C CA . ASN A 1 354 ? -4.413 12.766 -35.963 1.00 51.62 354 ASN A CA 1
ATOM 2999 C C . ASN A 1 354 ? -3.826 11.423 -35.493 1.00 51.62 354 ASN A C 1
ATOM 3001 O O . ASN A 1 354 ? -3.134 10.726 -36.230 1.00 51.62 354 ASN A O 1
ATOM 3005 N N . LEU A 1 355 ? -4.104 11.068 -34.237 1.00 51.31 355 LEU A N 1
ATOM 3006 C CA . LEU A 1 355 ? -3.625 9.845 -33.585 1.00 51.31 355 LEU A CA 1
ATOM 3007 C C . LEU A 1 355 ? -4.243 8.570 -34.164 1.00 51.31 355 LEU A C 1
ATOM 3009 O O . LEU A 1 355 ? -3.689 7.493 -33.967 1.00 51.31 355 LEU A O 1
ATOM 3013 N N . LEU A 1 356 ? -5.376 8.690 -34.860 1.00 50.41 356 LEU A N 1
ATOM 3014 C CA . LEU A 1 356 ? -6.106 7.555 -35.425 1.00 50.41 356 LEU A CA 1
ATOM 3015 C C . LEU A 1 356 ? -5.301 6.804 -36.500 1.00 50.41 356 LEU A C 1
ATOM 3017 O O . LEU A 1 356 ? -5.494 5.600 -36.632 1.00 50.41 356 LEU A O 1
ATOM 3021 N N . ASP A 1 357 ? -4.334 7.462 -37.154 1.00 50.66 357 ASP A N 1
ATOM 3022 C CA . ASP A 1 357 ? -3.546 6.866 -38.246 1.00 50.66 357 ASP A CA 1
ATOM 3023 C C . ASP A 1 357 ? -2.093 6.518 -37.865 1.00 50.66 357 ASP A C 1
ATOM 3025 O O . ASP A 1 357 ? -1.374 5.878 -38.638 1.00 50.66 357 ASP A O 1
ATOM 3029 N N . LYS A 1 358 ? -1.617 6.899 -36.667 1.00 56.88 358 LYS A N 1
ATOM 3030 C CA . LYS A 1 358 ? -0.247 6.579 -36.230 1.00 56.88 358 LYS A CA 1
ATOM 3031 C C . LYS A 1 358 ? -0.193 5.211 -35.555 1.00 56.88 358 LYS A C 1
ATOM 3033 O O . LYS A 1 358 ? -0.676 5.016 -34.443 1.00 56.88 358 LYS A O 1
ATOM 3038 N N . LYS A 1 359 ? 0.489 4.272 -36.214 1.00 64.12 359 LYS A N 1
ATOM 3039 C CA . LYS A 1 359 ? 0.898 2.989 -35.631 1.00 64.12 359 LYS A CA 1
ATOM 3040 C C . LYS A 1 359 ? 1.680 3.240 -34.336 1.00 64.12 359 LYS A C 1
ATOM 3042 O O . LYS A 1 359 ? 2.640 4.007 -34.345 1.00 64.12 359 LYS A O 1
ATOM 3047 N N . ILE A 1 360 ? 1.285 2.576 -33.245 1.00 66.25 360 ILE A N 1
ATOM 3048 C CA . ILE A 1 360 ? 2.007 2.613 -31.965 1.00 66.25 360 ILE A CA 1
ATOM 3049 C C . ILE A 1 360 ? 3.484 2.296 -32.218 1.00 66.25 360 ILE A C 1
ATOM 3051 O O . ILE A 1 360 ? 3.826 1.212 -32.705 1.00 66.25 360 ILE A O 1
ATOM 3055 N N . ILE A 1 361 ? 4.364 3.236 -31.872 1.00 78.44 361 ILE A N 1
ATOM 3056 C CA . ILE A 1 361 ? 5.809 3.035 -31.974 1.00 78.44 361 ILE A CA 1
ATOM 3057 C C . ILE A 1 361 ? 6.271 2.380 -30.674 1.00 78.44 361 ILE A C 1
ATOM 3059 O O . ILE A 1 361 ? 6.638 3.041 -29.707 1.00 78.44 361 ILE A O 1
ATOM 3063 N N . TYR A 1 362 ? 6.219 1.049 -30.635 1.00 71.88 362 TYR A N 1
ATOM 3064 C CA . TYR A 1 362 ? 6.560 0.268 -29.439 1.00 71.88 362 TYR A CA 1
ATOM 3065 C C . TYR A 1 362 ? 7.963 0.551 -28.895 1.00 71.88 362 TYR A C 1
ATOM 3067 O O . TYR A 1 362 ? 8.156 0.498 -27.683 1.00 71.88 362 TYR A O 1
ATOM 3075 N N . ASN A 1 363 ? 8.926 0.850 -29.770 1.00 80.88 363 ASN A N 1
ATOM 3076 C CA . ASN A 1 363 ? 10.289 1.173 -29.349 1.00 80.88 363 ASN A CA 1
ATOM 3077 C C . ASN A 1 363 ? 10.311 2.429 -28.459 1.00 80.88 363 ASN A C 1
ATOM 3079 O O . ASN A 1 363 ? 10.962 2.413 -27.421 1.00 80.88 363 ASN A O 1
ATOM 3083 N N . ASP A 1 364 ? 9.510 3.449 -28.779 1.00 82.25 364 ASP A N 1
ATOM 3084 C CA . ASP A 1 364 ? 9.428 4.674 -27.977 1.00 82.25 364 ASP A CA 1
ATOM 3085 C C . ASP A 1 364 ? 8.835 4.396 -26.589 1.00 82.25 364 ASP A C 1
ATOM 3087 O O . ASP A 1 364 ? 9.311 4.919 -25.580 1.00 82.25 364 ASP A O 1
ATOM 3091 N N . ILE A 1 365 ? 7.802 3.545 -26.514 1.00 88.06 365 ILE A N 1
ATOM 3092 C CA . ILE A 1 365 ? 7.192 3.173 -25.229 1.00 88.06 365 ILE A CA 1
ATOM 3093 C C . ILE A 1 365 ? 8.155 2.318 -24.400 1.00 88.06 365 ILE A C 1
ATOM 3095 O O . ILE A 1 365 ? 8.232 2.497 -23.186 1.00 88.06 365 ILE A O 1
ATOM 3099 N N . TYR A 1 366 ? 8.910 1.423 -25.038 1.00 90.12 366 TYR A N 1
ATOM 3100 C CA . TYR A 1 366 ? 9.925 0.613 -24.368 1.00 90.12 366 TYR A CA 1
ATOM 3101 C C . TYR A 1 366 ? 11.038 1.477 -23.765 1.00 90.12 366 TYR A C 1
ATOM 3103 O O . TYR A 1 366 ? 11.417 1.278 -22.609 1.00 90.12 366 TYR A O 1
ATOM 3111 N N . ASP A 1 367 ? 11.531 2.463 -24.516 1.00 88.62 367 ASP A N 1
ATOM 3112 C CA . ASP A 1 367 ? 12.569 3.379 -24.042 1.00 88.62 367 ASP A CA 1
ATOM 3113 C C . ASP A 1 367 ? 12.055 4.256 -22.893 1.00 88.62 367 ASP A C 1
ATOM 3115 O O . ASP A 1 367 ? 12.739 4.423 -21.877 1.00 88.62 367 ASP A O 1
ATOM 3119 N N . LEU A 1 368 ? 10.815 4.755 -22.997 1.00 89.81 368 LEU A N 1
ATOM 3120 C CA . LEU A 1 368 ? 10.143 5.441 -21.892 1.00 89.81 368 LEU A CA 1
ATOM 3121 C C . LEU A 1 368 ? 10.040 4.533 -20.668 1.00 89.81 368 LEU A C 1
ATOM 3123 O O . LEU A 1 368 ? 10.410 4.949 -19.572 1.00 89.81 368 LEU A O 1
ATOM 3127 N N . TRP A 1 369 ? 9.582 3.295 -20.843 1.00 93.19 369 TRP A N 1
ATOM 3128 C CA . TRP A 1 369 ? 9.462 2.336 -19.755 1.00 93.19 369 TRP A CA 1
ATOM 3129 C C . TRP A 1 369 ? 10.804 2.075 -19.066 1.00 93.19 369 TRP A C 1
ATOM 3131 O O . TRP A 1 369 ? 10.851 2.117 -17.840 1.00 93.19 369 TRP A O 1
ATOM 3141 N N . CYS A 1 370 ? 11.899 1.902 -19.812 1.00 90.81 370 CYS A N 1
ATOM 3142 C CA . CYS A 1 370 ? 13.233 1.721 -19.232 1.00 90.81 370 CYS A CA 1
ATOM 3143 C C . CYS A 1 370 ? 13.624 2.895 -18.315 1.00 90.81 370 CYS A C 1
ATOM 3145 O O . CYS A 1 370 ? 14.132 2.677 -17.213 1.00 90.81 370 CYS A O 1
ATOM 3147 N N . ILE A 1 371 ? 13.329 4.134 -18.730 1.00 90.38 371 ILE A N 1
ATOM 3148 C CA . ILE A 1 371 ? 13.562 5.337 -17.913 1.00 90.38 371 ILE A CA 1
ATOM 3149 C C . ILE A 1 371 ? 12.692 5.308 -16.651 1.00 90.38 371 ILE A C 1
ATOM 3151 O O . ILE A 1 371 ? 13.184 5.580 -15.553 1.00 90.38 371 ILE A O 1
ATOM 3155 N N . LEU A 1 372 ? 11.399 4.990 -16.784 1.00 92.62 372 LEU A N 1
ATOM 3156 C CA . LEU A 1 372 ? 10.486 4.920 -15.640 1.00 92.62 372 LEU A CA 1
ATOM 3157 C C . LEU A 1 372 ? 10.928 3.835 -14.647 1.00 92.62 372 LEU A C 1
ATOM 3159 O O . LEU A 1 372 ? 11.007 4.092 -13.447 1.00 92.62 372 LEU A O 1
ATOM 3163 N N . TRP A 1 373 ? 11.282 2.657 -15.150 1.00 93.94 373 TRP A N 1
ATOM 3164 C CA . TRP A 1 373 ? 11.743 1.527 -14.356 1.00 93.94 373 TRP A CA 1
ATOM 3165 C C . TRP A 1 373 ? 13.009 1.856 -13.562 1.00 93.94 373 TRP A C 1
ATOM 3167 O O . TRP A 1 373 ? 13.090 1.577 -12.366 1.00 93.94 373 TRP A O 1
ATOM 3177 N N . GLU A 1 374 ? 13.984 2.531 -14.177 1.00 92.38 374 GLU A N 1
ATOM 3178 C CA . GLU A 1 374 ? 15.179 2.996 -13.469 1.00 92.38 374 GLU A CA 1
ATOM 3179 C C . GLU A 1 374 ? 14.829 3.920 -12.293 1.00 92.38 374 GLU A C 1
ATOM 3181 O O . GLU A 1 374 ? 15.383 3.764 -11.199 1.00 92.38 374 GLU A O 1
ATOM 3186 N N . LYS A 1 375 ? 13.883 4.849 -12.484 1.00 92.56 375 LYS A N 1
ATOM 3187 C CA . LYS A 1 375 ? 13.445 5.741 -11.402 1.00 92.56 375 LYS A CA 1
ATOM 3188 C C . LYS A 1 375 ? 12.744 4.992 -10.278 1.00 92.56 375 LYS A C 1
ATOM 3190 O O . LYS A 1 375 ? 13.003 5.313 -9.123 1.00 92.56 37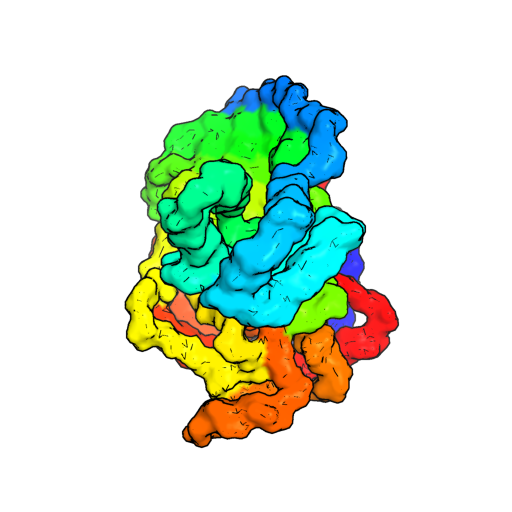5 LYS A O 1
ATOM 3195 N N . GLU A 1 376 ? 11.917 3.995 -10.588 1.00 95.31 376 GLU A N 1
ATOM 3196 C CA . GLU A 1 376 ? 11.269 3.164 -9.564 1.00 95.31 376 GLU A CA 1
ATOM 3197 C C . GLU A 1 376 ? 12.289 2.379 -8.736 1.00 95.31 376 GLU A C 1
ATOM 3199 O O . GLU A 1 376 ? 12.211 2.372 -7.508 1.00 95.31 376 GLU A O 1
ATOM 3204 N N . ARG A 1 377 ? 13.309 1.791 -9.376 1.00 95.38 377 ARG A N 1
ATOM 3205 C CA . ARG A 1 377 ? 14.389 1.095 -8.659 1.00 95.38 377 ARG A CA 1
ATOM 3206 C C . ARG A 1 377 ? 15.129 2.041 -7.704 1.00 95.38 377 ARG A C 1
ATOM 3208 O O . ARG A 1 377 ? 15.298 1.723 -6.527 1.00 95.38 377 ARG A O 1
ATOM 3215 N N . LYS A 1 378 ? 15.517 3.234 -8.174 1.00 95.12 378 LYS A N 1
ATOM 3216 C CA . LYS A 1 378 ? 16.178 4.253 -7.333 1.00 95.12 378 LYS A CA 1
ATOM 3217 C C . LYS A 1 378 ? 15.261 4.767 -6.222 1.00 95.12 378 LYS A C 1
ATOM 3219 O O . LYS A 1 378 ? 15.712 5.006 -5.105 1.00 95.12 378 LYS A O 1
ATOM 3224 N N . PHE A 1 379 ? 13.972 4.925 -6.506 1.00 95.75 379 PHE A N 1
ATOM 3225 C CA . PHE A 1 379 ? 12.987 5.317 -5.508 1.00 95.75 379 PHE A CA 1
ATOM 3226 C C . PHE A 1 379 ? 12.825 4.256 -4.413 1.00 95.75 379 PHE A C 1
ATOM 3228 O O . PHE A 1 379 ? 12.789 4.618 -3.239 1.00 95.75 379 PHE A O 1
ATOM 3235 N N . GLY A 1 380 ? 12.823 2.966 -4.767 1.00 96.94 380 GLY A N 1
ATOM 3236 C CA . GLY A 1 380 ? 12.844 1.862 -3.804 1.00 96.94 380 GLY A CA 1
ATOM 3237 C C . GLY A 1 380 ? 14.037 1.948 -2.848 1.00 96.94 380 GLY A C 1
ATOM 3238 O O . GLY A 1 380 ? 13.853 1.931 -1.631 1.00 96.94 380 GLY A O 1
ATOM 3239 N N . VAL A 1 381 ? 15.246 2.164 -3.383 1.00 96.81 381 VAL A N 1
ATOM 3240 C CA . VAL A 1 381 ? 16.469 2.388 -2.580 1.00 96.81 381 VAL A CA 1
ATOM 3241 C C . VAL A 1 381 ? 16.292 3.556 -1.616 1.00 96.81 381 VAL A C 1
ATOM 3243 O O . VAL A 1 381 ? 16.593 3.440 -0.427 1.00 96.81 381 VAL A O 1
ATOM 3246 N N . LEU A 1 382 ? 15.769 4.677 -2.116 1.00 95.81 382 LEU A N 1
ATOM 3247 C CA . LEU A 1 382 ? 15.541 5.874 -1.315 1.00 95.81 382 LEU A CA 1
ATOM 3248 C C . LEU A 1 382 ? 14.547 5.619 -0.176 1.00 95.81 382 LEU A C 1
ATOM 3250 O O . LEU A 1 382 ? 14.770 6.081 0.939 1.00 95.81 382 LEU A O 1
ATOM 3254 N N . GLN A 1 383 ? 13.466 4.884 -0.444 1.00 96.62 383 GLN A N 1
ATOM 3255 C CA . GLN A 1 383 ? 12.458 4.531 0.555 1.00 96.62 383 GLN A CA 1
ATOM 3256 C C . GLN A 1 383 ? 13.030 3.615 1.639 1.00 96.62 383 GLN A C 1
ATOM 3258 O O . GLN A 1 383 ? 12.873 3.906 2.824 1.00 96.62 383 GLN A O 1
ATOM 3263 N N . VAL A 1 384 ? 13.768 2.569 1.255 1.00 97.44 384 VAL A N 1
ATOM 3264 C CA . VAL A 1 384 ? 14.456 1.683 2.209 1.00 97.44 384 VAL A CA 1
ATOM 3265 C C . VAL A 1 384 ? 15.431 2.473 3.080 1.00 97.44 384 VAL A C 1
ATOM 3267 O O . VAL A 1 384 ? 15.390 2.358 4.305 1.00 97.44 384 VAL A O 1
ATOM 3270 N N . ALA A 1 385 ? 16.257 3.330 2.475 1.00 96.50 385 ALA A N 1
ATOM 3271 C CA . ALA A 1 385 ? 17.203 4.164 3.207 1.00 96.50 385 ALA A CA 1
ATOM 3272 C C . ALA A 1 385 ? 16.504 5.132 4.178 1.00 96.50 385 ALA A C 1
ATOM 3274 O O . ALA A 1 385 ? 16.952 5.296 5.312 1.00 96.50 385 ALA A O 1
ATOM 3275 N N . ARG A 1 386 ? 15.387 5.752 3.774 1.00 95.62 386 ARG A N 1
ATOM 3276 C CA . ARG A 1 386 ? 14.594 6.639 4.644 1.00 95.62 386 ARG A CA 1
ATOM 3277 C C . ARG A 1 386 ? 14.027 5.900 5.848 1.00 95.62 386 ARG A C 1
ATOM 3279 O O . ARG A 1 386 ? 14.218 6.356 6.973 1.00 95.62 386 ARG A O 1
ATOM 3286 N N . ILE A 1 387 ? 13.361 4.769 5.617 1.00 95.88 387 ILE A N 1
ATOM 3287 C CA . ILE A 1 387 ? 12.758 3.964 6.685 1.00 95.88 387 ILE A CA 1
ATOM 3288 C C . ILE A 1 387 ? 13.851 3.464 7.631 1.00 95.88 387 ILE A C 1
ATOM 3290 O O . ILE A 1 387 ? 13.721 3.614 8.845 1.00 95.88 387 ILE A O 1
ATOM 3294 N N . TYR A 1 388 ? 14.957 2.946 7.089 1.00 95.44 388 TYR A N 1
ATOM 3295 C CA . TYR A 1 388 ? 16.072 2.462 7.898 1.00 95.44 388 TYR A CA 1
ATOM 3296 C C . TYR A 1 388 ? 16.717 3.577 8.732 1.00 95.44 388 TYR A C 1
ATOM 3298 O O . TYR A 1 388 ? 16.910 3.412 9.935 1.00 95.44 388 TYR A O 1
ATOM 3306 N N . ASN A 1 389 ? 16.982 4.746 8.141 1.00 94.88 389 ASN A N 1
ATOM 3307 C CA . ASN A 1 389 ? 17.528 5.888 8.877 1.00 94.88 389 ASN A CA 1
ATOM 3308 C C . ASN A 1 389 ? 16.551 6.413 9.945 1.00 94.88 389 ASN A C 1
ATOM 3310 O O . ASN A 1 389 ? 16.986 6.886 10.989 1.00 94.88 389 ASN A O 1
ATOM 3314 N N . HIS A 1 390 ? 15.238 6.313 9.718 1.00 94.00 390 HIS A N 1
ATOM 3315 C CA . HIS A 1 390 ? 14.235 6.676 10.718 1.00 94.00 390 HIS A CA 1
ATOM 3316 C C . HIS A 1 390 ? 14.262 5.726 11.931 1.00 94.00 390 HIS A C 1
ATOM 3318 O O . HIS A 1 390 ? 14.293 6.178 13.080 1.00 94.00 390 HIS A O 1
ATOM 3324 N N . ILE A 1 391 ? 14.299 4.407 11.706 1.00 92.69 391 ILE A N 1
ATOM 3325 C CA . ILE A 1 391 ? 14.325 3.429 12.808 1.00 92.69 391 ILE A CA 1
ATOM 3326 C C . ILE A 1 391 ? 15.695 3.350 13.494 1.00 92.69 391 ILE A C 1
ATOM 3328 O O . ILE A 1 391 ? 15.764 3.151 14.711 1.00 92.69 391 ILE A O 1
ATOM 3332 N N . ASN A 1 392 ? 16.778 3.564 12.747 1.00 92.25 392 ASN A N 1
ATOM 3333 C CA . ASN A 1 392 ? 18.154 3.452 13.214 1.00 92.25 392 ASN A CA 1
ATOM 3334 C C . ASN A 1 392 ? 19.021 4.637 12.734 1.00 92.25 392 ASN A C 1
ATOM 3336 O O . ASN A 1 392 ? 19.895 4.479 11.876 1.00 92.25 392 ASN A O 1
ATOM 3340 N N . PRO A 1 393 ? 18.816 5.840 13.302 1.00 91.06 393 PRO A N 1
ATOM 3341 C CA . PRO A 1 393 ? 19.497 7.052 12.842 1.00 91.06 393 PRO A CA 1
ATOM 3342 C C . PRO A 1 393 ? 21.015 7.015 13.046 1.00 91.06 393 PRO A C 1
ATOM 3344 O O . PRO A 1 393 ? 21.736 7.718 12.344 1.00 91.06 393 PRO A O 1
ATOM 3347 N N . THR A 1 394 ? 21.509 6.183 13.968 1.00 90.31 394 THR A N 1
ATOM 3348 C CA . THR A 1 394 ? 22.932 6.090 14.319 1.00 90.31 394 THR A CA 1
ATOM 3349 C C . THR A 1 394 ? 23.734 5.127 13.443 1.00 90.31 394 THR A C 1
ATOM 3351 O O . THR A 1 394 ? 24.953 5.243 13.398 1.00 90.31 394 THR A O 1
ATOM 3354 N N . SER A 1 395 ? 23.098 4.166 12.763 1.00 90.44 395 SER A N 1
ATOM 3355 C CA . SER A 1 395 ? 23.826 3.126 12.017 1.00 90.44 395 SER A CA 1
ATOM 3356 C C . SER A 1 395 ? 24.291 3.592 10.646 1.00 90.44 395 SER A C 1
ATOM 3358 O O . SER A 1 395 ? 23.488 3.983 9.804 1.00 90.44 395 SER A O 1
ATOM 3360 N N . THR A 1 396 ? 25.581 3.484 10.356 1.00 89.56 396 THR A N 1
ATOM 3361 C CA . THR A 1 396 ? 26.147 3.851 9.050 1.00 89.56 396 THR A CA 1
ATOM 3362 C C . THR A 1 396 ? 25.967 2.798 7.965 1.00 89.56 396 THR A C 1
ATOM 3364 O O . THR A 1 396 ? 26.182 3.116 6.798 1.00 89.56 396 THR A O 1
ATOM 3367 N N . THR A 1 397 ? 25.524 1.587 8.311 1.00 94.44 397 THR A N 1
ATOM 3368 C CA . THR A 1 397 ? 25.433 0.469 7.371 1.00 94.44 397 THR A CA 1
ATOM 3369 C C . THR A 1 397 ? 24.134 -0.316 7.511 1.00 94.44 397 THR A C 1
ATOM 3371 O O . THR A 1 397 ? 23.708 -0.704 8.596 1.00 94.44 397 THR A O 1
ATOM 3374 N N . PHE A 1 398 ? 23.523 -0.631 6.375 1.00 95.62 398 PHE A N 1
ATOM 3375 C CA . PHE A 1 398 ? 22.371 -1.513 6.277 1.00 95.62 398 PHE A CA 1
ATOM 3376 C C . PHE A 1 398 ? 22.684 -2.939 6.748 1.00 95.62 398 PHE A C 1
ATOM 3378 O O . PHE A 1 398 ? 21.778 -3.665 7.143 1.00 95.62 398 PHE A O 1
ATOM 3385 N N . SER A 1 399 ? 23.964 -3.336 6.774 1.00 94.56 399 SER A N 1
ATOM 3386 C CA . SER A 1 399 ? 24.370 -4.631 7.334 1.00 94.56 399 SER A CA 1
ATOM 3387 C C . SER A 1 399 ? 23.955 -4.808 8.787 1.00 94.56 399 SER A C 1
ATOM 3389 O O . SER A 1 399 ? 23.744 -5.948 9.190 1.00 94.56 399 SER A O 1
ATOM 3391 N N . ASP A 1 400 ? 23.822 -3.726 9.560 1.00 91.31 400 ASP A N 1
ATOM 3392 C CA . ASP A 1 400 ? 23.414 -3.872 10.951 1.00 91.31 400 ASP A CA 1
ATOM 3393 C C . ASP A 1 400 ? 21.953 -4.367 11.021 1.00 91.31 400 ASP A C 1
ATOM 3395 O O . ASP A 1 400 ? 21.619 -5.152 11.900 1.00 91.31 400 ASP A O 1
ATOM 3399 N N . PHE A 1 401 ? 21.097 -4.028 10.046 1.00 92.69 401 PHE A N 1
ATOM 3400 C CA . PHE A 1 401 ? 19.721 -4.537 9.969 1.00 92.69 401 PHE A CA 1
ATOM 3401 C C . PHE A 1 401 ? 19.629 -6.051 9.737 1.00 92.69 401 PHE A C 1
ATOM 3403 O O . PHE A 1 401 ? 18.587 -6.649 10.017 1.00 92.69 401 PHE A O 1
ATOM 3410 N N . LEU A 1 402 ? 20.681 -6.668 9.196 1.00 92.31 402 LEU A N 1
ATOM 3411 C CA . LEU A 1 402 ? 20.699 -8.076 8.815 1.00 92.31 402 LEU A CA 1
ATOM 3412 C C . LEU A 1 402 ? 21.257 -8.941 9.948 1.00 92.31 402 LEU A C 1
ATOM 3414 O O . LEU A 1 402 ? 22.248 -8.597 10.592 1.00 92.31 402 LEU A O 1
ATOM 3418 N N . ILE A 1 403 ? 20.656 -10.110 10.157 1.00 87.44 403 ILE A N 1
ATOM 3419 C CA . ILE A 1 403 ? 21.141 -11.093 11.132 1.00 87.44 403 ILE A CA 1
ATOM 3420 C C . ILE A 1 403 ? 21.990 -12.127 10.393 1.00 87.44 403 ILE A C 1
ATOM 3422 O O . ILE A 1 403 ? 21.503 -12.839 9.520 1.00 87.44 403 ILE A O 1
ATOM 3426 N N . LYS A 1 404 ? 23.281 -12.195 10.739 1.00 76.50 404 LYS A N 1
ATOM 3427 C CA . LYS A 1 404 ? 24.269 -13.041 10.049 1.00 76.50 404 LYS A CA 1
ATOM 3428 C C . LYS A 1 404 ? 24.335 -14.488 10.558 1.00 76.50 404 LYS A C 1
ATOM 3430 O O . LYS A 1 404 ? 25.035 -15.289 9.943 1.00 76.50 404 LYS A O 1
ATOM 3435 N N . SER A 1 405 ? 23.708 -14.833 11.688 1.00 62.59 405 SER A N 1
ATOM 3436 C CA . SER A 1 405 ? 24.040 -16.083 12.385 1.00 62.59 405 SER A CA 1
ATOM 3437 C C . SER A 1 405 ? 23.189 -17.296 11.995 1.00 62.59 405 SER A C 1
ATOM 3439 O O . SER A 1 405 ? 21.983 -17.215 11.781 1.00 62.59 405 SER A O 1
ATOM 3441 N N . ASN A 1 406 ? 23.855 -18.456 11.990 1.00 57.59 406 ASN A N 1
ATOM 3442 C CA . ASN A 1 406 ? 23.252 -19.793 11.952 1.00 57.59 406 ASN A CA 1
ATOM 3443 C C . ASN A 1 406 ? 22.887 -20.317 13.363 1.00 57.59 406 ASN A C 1
ATOM 3445 O O . ASN A 1 406 ? 22.560 -21.494 13.514 1.00 57.59 406 ASN A O 1
ATOM 3449 N N . LYS A 1 407 ? 23.012 -19.496 14.421 1.00 54.44 407 LYS A N 1
ATOM 3450 C CA . LYS A 1 407 ? 22.740 -19.895 15.815 1.00 54.44 407 LYS A CA 1
ATOM 3451 C C . LYS A 1 407 ? 21.289 -19.581 16.194 1.00 54.44 407 LYS A C 1
ATOM 3453 O O . LYS A 1 407 ? 20.557 -18.939 15.451 1.00 54.44 407 LYS A O 1
ATOM 3458 N N . THR A 1 408 ? 20.842 -20.064 17.357 1.00 58.66 408 THR A N 1
ATOM 3459 C CA . THR A 1 408 ? 19.468 -19.887 17.861 1.00 58.66 408 THR A CA 1
ATOM 3460 C C . THR A 1 408 ? 19.068 -18.405 17.936 1.00 58.66 408 THR A C 1
ATOM 3462 O O . THR A 1 408 ? 19.332 -17.726 18.930 1.00 58.66 408 THR A O 1
ATOM 3465 N N . CYS A 1 409 ? 18.388 -17.954 16.886 1.00 68.12 409 CYS A N 1
ATOM 3466 C CA . CYS A 1 409 ? 17.795 -16.645 16.602 1.00 68.12 409 CYS A CA 1
ATOM 3467 C C . CYS A 1 409 ? 17.281 -15.829 17.807 1.00 68.12 409 CYS A C 1
ATOM 3469 O O . CYS A 1 409 ? 17.418 -14.609 17.836 1.00 68.12 409 CYS A O 1
ATOM 3471 N N . LYS A 1 410 ? 16.747 -16.477 18.850 1.00 62.81 410 LYS A N 1
ATOM 3472 C CA . LYS A 1 410 ? 16.229 -15.793 20.048 1.00 62.81 410 LYS A CA 1
ATOM 3473 C C . LYS A 1 410 ? 17.306 -15.107 20.906 1.00 62.81 410 LYS A C 1
ATOM 3475 O O . LYS A 1 410 ? 17.025 -14.063 21.484 1.00 62.81 410 LYS A O 1
ATOM 3480 N N . LYS A 1 411 ? 18.529 -15.652 21.003 1.00 56.81 411 LYS A N 1
ATOM 3481 C CA . LYS A 1 411 ? 19.573 -15.093 21.895 1.00 56.81 411 LYS A CA 1
ATOM 3482 C C . LYS A 1 411 ? 20.184 -13.791 21.368 1.00 56.81 411 LYS A C 1
ATOM 3484 O O . LYS A 1 411 ? 20.497 -12.916 22.164 1.00 56.81 411 LYS A O 1
ATOM 3489 N N . GLU A 1 412 ? 20.311 -13.637 20.051 1.00 59.72 412 GLU A N 1
ATOM 3490 C CA . GLU A 1 412 ? 20.883 -12.424 19.442 1.00 59.72 412 GLU A CA 1
ATOM 3491 C C . GLU A 1 412 ? 19.906 -11.236 19.466 1.00 59.72 412 GLU A C 1
ATOM 3493 O O . GLU A 1 412 ? 20.331 -10.087 19.511 1.00 59.72 412 GLU A O 1
ATOM 3498 N N . ARG A 1 413 ? 18.590 -11.490 19.520 1.00 63.53 413 ARG A N 1
ATOM 3499 C CA . ARG A 1 413 ? 17.560 -10.436 19.488 1.00 63.53 413 ARG A CA 1
ATOM 3500 C C . ARG A 1 413 ? 17.426 -9.639 20.783 1.00 63.53 413 ARG A C 1
ATOM 3502 O O . ARG A 1 413 ? 17.079 -8.462 20.719 1.00 63.53 413 ARG A O 1
ATOM 3509 N N . ASN A 1 414 ? 17.693 -10.248 21.938 1.00 61.12 414 ASN A N 1
ATOM 3510 C CA . ASN A 1 414 ? 17.522 -9.588 23.239 1.00 61.12 414 ASN A CA 1
ATOM 3511 C C . ASN A 1 414 ? 18.616 -8.549 23.542 1.00 61.12 414 ASN A C 1
ATOM 3513 O O . ASN A 1 414 ? 18.410 -7.694 24.396 1.00 61.12 414 ASN A O 1
ATOM 3517 N N . GLY A 1 415 ? 19.754 -8.597 22.839 1.00 61.16 415 GLY A N 1
ATOM 3518 C CA . GLY A 1 415 ? 20.847 -7.630 22.995 1.00 61.16 415 GLY A CA 1
ATOM 3519 C C . GLY A 1 415 ? 20.774 -6.420 22.057 1.00 61.16 415 GLY A C 1
ATOM 3520 O O . GLY A 1 415 ? 21.577 -5.498 22.192 1.00 61.16 415 GLY A O 1
ATOM 3521 N N . ASN A 1 416 ? 19.845 -6.406 21.096 1.00 63.91 416 ASN A N 1
ATOM 3522 C CA . ASN A 1 416 ? 19.832 -5.388 20.047 1.00 63.91 416 ASN A CA 1
ATOM 3523 C C . ASN A 1 416 ? 19.120 -4.107 20.492 1.00 63.91 416 ASN A C 1
ATOM 3525 O O . ASN A 1 416 ? 17.994 -4.125 20.984 1.00 63.91 416 ASN A O 1
ATOM 3529 N N . LYS A 1 417 ? 19.781 -2.969 20.251 1.00 67.50 417 LYS A N 1
ATOM 3530 C CA . LYS A 1 417 ? 19.313 -1.630 20.644 1.00 67.50 417 LYS A CA 1
ATOM 3531 C C . LYS A 1 417 ? 18.164 -1.095 19.776 1.00 67.50 417 LYS A C 1
ATOM 3533 O O . LYS A 1 417 ? 17.518 -0.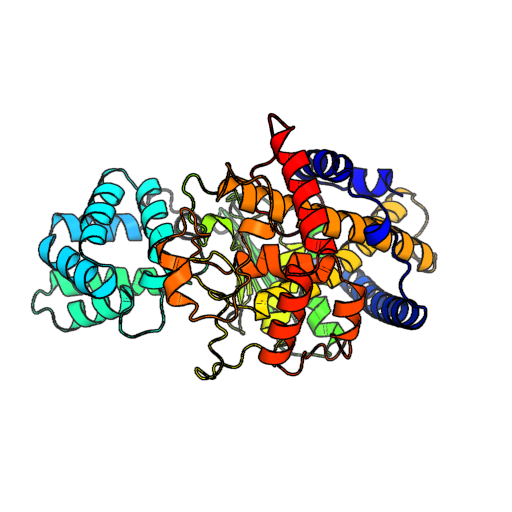123 20.159 1.00 67.50 417 LYS A O 1
ATOM 3538 N N . TYR A 1 418 ? 17.922 -1.675 18.600 1.00 75.44 418 TYR A N 1
ATOM 3539 C CA . TYR A 1 418 ? 16.902 -1.202 17.664 1.00 75.44 418 TYR A CA 1
ATOM 3540 C C . TYR A 1 418 ? 16.195 -2.370 16.974 1.00 75.44 418 TYR A C 1
ATOM 3542 O O . TYR A 1 418 ? 16.786 -3.416 16.724 1.00 75.44 418 TYR A O 1
ATOM 3550 N N . LYS A 1 419 ? 14.912 -2.172 16.674 1.00 83.38 419 LYS A N 1
ATOM 3551 C CA . LYS A 1 419 ? 14.069 -3.097 15.916 1.00 83.38 419 LYS A CA 1
ATOM 3552 C C . LYS A 1 419 ? 13.132 -2.270 15.037 1.00 83.38 419 LYS A C 1
ATOM 3554 O O . LYS A 1 419 ? 12.669 -1.208 15.459 1.00 83.38 419 LYS A O 1
ATOM 3559 N N . LEU A 1 420 ? 12.882 -2.716 13.807 1.00 84.19 420 LEU A N 1
ATOM 3560 C CA . LEU A 1 420 ? 11.746 -2.221 13.029 1.00 84.19 420 LEU A CA 1
ATOM 3561 C C . LEU A 1 420 ? 10.488 -2.779 13.690 1.00 84.19 420 LEU A C 1
ATOM 3563 O O . LEU A 1 420 ? 10.291 -3.989 13.665 1.00 84.19 420 LEU A O 1
ATOM 3567 N N . GLU A 1 421 ? 9.655 -1.919 14.263 1.00 86.19 421 GLU A N 1
ATOM 3568 C CA . GLU A 1 421 ? 8.352 -2.299 14.811 1.00 86.19 421 GLU A CA 1
ATOM 3569 C C . GLU A 1 421 ? 7.264 -1.938 13.795 1.00 86.19 421 GLU A C 1
ATOM 3571 O O . GLU A 1 421 ? 7.133 -0.780 13.382 1.00 86.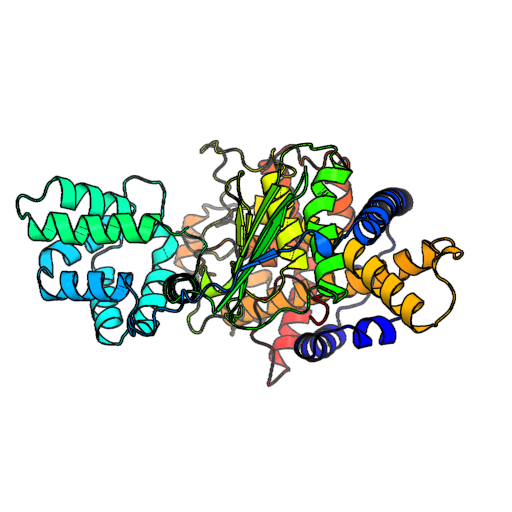19 421 GLU A O 1
ATOM 3576 N N . GLN A 1 422 ? 6.488 -2.930 13.360 1.00 82.62 422 GLN A N 1
ATOM 3577 C CA . GLN A 1 422 ? 5.454 -2.745 12.342 1.00 82.62 422 GLN A CA 1
ATOM 3578 C C . GLN A 1 422 ? 4.171 -3.501 12.708 1.00 82.62 422 GLN A C 1
ATOM 3580 O O . GLN A 1 422 ? 4.200 -4.625 13.209 1.00 82.62 422 GLN A O 1
ATOM 3585 N N . ARG A 1 423 ? 3.031 -2.874 12.428 1.00 85.25 423 ARG A N 1
ATOM 3586 C CA . ARG A 1 423 ? 1.687 -3.474 12.434 1.00 85.25 423 ARG A CA 1
ATOM 3587 C C . ARG A 1 423 ? 1.154 -3.690 11.020 1.00 85.25 423 ARG A C 1
ATOM 3589 O O . ARG A 1 423 ? 0.016 -4.057 10.847 1.00 85.25 423 ARG A O 1
ATOM 3596 N N . THR A 1 424 ? 1.970 -3.414 10.014 1.00 84.75 424 THR A N 1
ATOM 3597 C CA . THR A 1 424 ? 1.672 -3.628 8.595 1.00 84.75 424 THR A CA 1
ATOM 3598 C C . THR A 1 424 ? 2.927 -4.172 7.928 1.00 84.75 424 THR A C 1
ATOM 3600 O O . THR A 1 424 ? 4.022 -4.053 8.483 1.00 84.75 424 THR A O 1
ATOM 3603 N N . ALA A 1 425 ? 2.815 -4.759 6.739 1.00 87.88 425 ALA A N 1
ATOM 3604 C CA . ALA A 1 425 ? 3.922 -5.442 6.065 1.00 87.88 425 ALA A CA 1
ATOM 3605 C C . ALA A 1 425 ? 5.023 -4.508 5.486 1.00 87.88 425 ALA A C 1
ATOM 3607 O O . ALA A 1 425 ? 5.463 -4.696 4.352 1.00 87.88 425 ALA A O 1
ATOM 3608 N N . VAL A 1 426 ? 5.522 -3.514 6.242 1.00 91.81 426 VAL A N 1
ATOM 3609 C CA . VAL A 1 426 ? 6.567 -2.554 5.806 1.00 91.81 426 VAL A CA 1
ATOM 3610 C C . VAL A 1 426 ? 7.810 -3.260 5.277 1.00 91.81 426 VAL A C 1
ATOM 3612 O O . VAL A 1 426 ? 8.326 -2.883 4.222 1.00 91.81 426 VAL A O 1
ATOM 3615 N N . LEU A 1 427 ? 8.280 -4.296 5.978 1.00 92.62 427 LEU A N 1
ATOM 3616 C CA . LEU A 1 427 ? 9.402 -5.119 5.528 1.00 92.62 427 LEU A CA 1
ATOM 3617 C C . LEU A 1 427 ? 9.169 -5.632 4.097 1.00 92.62 427 LEU A C 1
ATOM 3619 O O . LEU A 1 427 ? 10.047 -5.493 3.245 1.00 92.62 427 LEU A O 1
ATOM 3623 N N . SER A 1 428 ? 7.979 -6.164 3.818 1.00 92.00 428 SER A N 1
ATOM 3624 C CA . SER A 1 428 ? 7.612 -6.690 2.504 1.00 92.00 428 SER A CA 1
ATOM 3625 C C . SER A 1 428 ? 7.490 -5.586 1.455 1.00 92.00 428 SER A C 1
ATOM 3627 O O . SER A 1 428 ? 8.176 -5.639 0.432 1.00 92.00 428 SER A O 1
ATOM 3629 N N . TYR A 1 429 ? 6.684 -4.557 1.736 1.00 94.12 429 TYR A N 1
ATOM 3630 C CA . TYR A 1 429 ? 6.371 -3.479 0.793 1.00 94.12 429 TYR A CA 1
ATOM 3631 C C . TYR A 1 429 ? 7.575 -2.618 0.413 1.00 94.12 429 TYR A C 1
ATOM 3633 O O . TYR A 1 429 ? 7.614 -2.074 -0.689 1.00 94.12 429 TYR A O 1
ATOM 3641 N N . HIS A 1 430 ? 8.557 -2.470 1.305 1.00 96.31 430 HIS A N 1
ATOM 3642 C CA . HIS A 1 430 ? 9.696 -1.588 1.060 1.00 96.31 430 HIS A CA 1
ATOM 3643 C C . HIS A 1 430 ? 11.006 -2.350 0.886 1.00 96.31 430 HIS A C 1
ATOM 3645 O O . HIS A 1 430 ? 11.673 -2.155 -0.126 1.00 96.31 430 HIS A O 1
ATOM 3651 N N . PHE A 1 431 ? 11.392 -3.229 1.811 1.00 96.94 431 PHE A N 1
ATOM 3652 C CA . PHE A 1 431 ? 12.729 -3.835 1.793 1.00 96.94 431 PHE A CA 1
ATOM 3653 C C . PHE A 1 431 ? 12.802 -5.006 0.815 1.00 96.94 431 PHE A C 1
ATOM 3655 O O . PHE A 1 431 ? 13.623 -4.994 -0.104 1.00 96.94 431 PHE A O 1
ATOM 3662 N N . LEU A 1 432 ? 11.919 -5.994 0.980 1.00 96.50 432 LEU A N 1
ATOM 3663 C CA . LEU A 1 432 ? 11.925 -7.213 0.169 1.00 96.50 432 LEU A CA 1
ATOM 3664 C C . LEU A 1 432 ? 11.567 -6.910 -1.290 1.00 96.50 432 LEU A C 1
ATOM 3666 O O . LEU A 1 432 ? 12.277 -7.324 -2.205 1.00 96.50 432 LEU A O 1
ATOM 3670 N N . LYS A 1 433 ? 10.528 -6.097 -1.515 1.00 96.81 433 LYS A N 1
ATOM 3671 C CA . LYS A 1 433 ? 10.169 -5.621 -2.854 1.00 96.81 433 LYS A CA 1
ATOM 3672 C C . LYS A 1 433 ? 11.319 -4.864 -3.524 1.00 96.81 433 LYS A C 1
ATOM 3674 O O . LYS A 1 433 ? 11.588 -5.102 -4.698 1.00 96.81 433 LYS A O 1
ATOM 3679 N N . THR A 1 434 ? 12.030 -3.980 -2.817 1.00 97.94 434 THR A N 1
ATOM 3680 C CA . THR A 1 434 ? 13.165 -3.250 -3.419 1.00 97.94 434 THR A CA 1
ATOM 3681 C C . THR A 1 434 ? 14.286 -4.194 -3.847 1.00 97.94 434 THR A C 1
ATOM 3683 O O . THR A 1 434 ? 14.909 -3.951 -4.878 1.00 97.94 434 THR A O 1
ATOM 3686 N N . ALA A 1 435 ? 14.512 -5.299 -3.130 1.00 97.56 435 ALA A N 1
ATOM 3687 C CA . ALA A 1 435 ? 15.460 -6.318 -3.574 1.00 97.56 435 ALA A CA 1
ATOM 3688 C C . ALA A 1 435 ? 15.033 -6.934 -4.915 1.00 97.56 435 ALA A C 1
ATOM 3690 O O . ALA A 1 435 ? 15.837 -6.972 -5.842 1.00 97.56 435 ALA A O 1
ATOM 3691 N N . ASN A 1 436 ? 13.759 -7.302 -5.070 1.00 97.00 436 ASN A N 1
ATOM 3692 C CA . ASN A 1 436 ? 13.231 -7.783 -6.353 1.00 97.00 436 ASN A CA 1
ATOM 3693 C C . ASN A 1 436 ? 13.360 -6.737 -7.473 1.00 97.00 436 ASN A C 1
ATOM 3695 O O . ASN A 1 436 ? 13.616 -7.098 -8.615 1.00 97.00 436 ASN A O 1
ATOM 3699 N N . LEU A 1 437 ? 13.190 -5.444 -7.164 1.00 96.62 437 LEU A N 1
ATOM 3700 C CA . LEU A 1 437 ? 13.352 -4.368 -8.147 1.00 96.62 437 LEU A CA 1
ATOM 3701 C C . LEU A 1 437 ? 14.817 -4.185 -8.577 1.00 96.62 437 LEU A C 1
ATOM 3703 O O . LEU A 1 437 ? 15.082 -3.927 -9.747 1.00 96.62 437 LEU A O 1
ATOM 3707 N N . ILE A 1 438 ? 15.775 -4.286 -7.652 1.00 95.56 438 ILE A N 1
ATOM 3708 C CA . ILE A 1 438 ? 17.209 -4.152 -7.961 1.00 95.56 438 ILE A CA 1
ATOM 3709 C C . ILE A 1 438 ? 17.707 -5.361 -8.758 1.00 95.56 438 ILE A C 1
ATOM 3711 O O . ILE A 1 438 ? 18.422 -5.188 -9.745 1.00 95.56 438 ILE A O 1
ATOM 3715 N N . PHE A 1 439 ? 17.298 -6.567 -8.362 1.00 95.81 439 PHE A N 1
ATOM 3716 C CA . PHE A 1 439 ? 17.594 -7.825 -9.053 1.00 95.81 439 PHE A CA 1
ATOM 3717 C C . PHE A 1 439 ? 16.422 -8.233 -9.955 1.00 95.81 439 PHE A C 1
ATOM 3719 O O . PHE A 1 439 ? 15.880 -9.339 -9.876 1.00 95.81 439 PHE A O 1
ATOM 3726 N N . ASP A 1 440 ? 15.999 -7.287 -10.797 1.00 94.88 440 ASP A N 1
ATOM 3727 C CA . ASP A 1 440 ? 14.828 -7.420 -11.664 1.00 94.88 440 ASP A CA 1
ATOM 3728 C C . ASP A 1 440 ? 14.929 -8.607 -12.624 1.00 94.88 440 ASP A C 1
ATOM 3730 O O . ASP A 1 440 ? 13.949 -9.312 -12.847 1.00 94.88 440 ASP A O 1
ATOM 3734 N N . GLN A 1 441 ? 16.116 -8.885 -13.159 1.00 94.25 441 GLN A N 1
ATOM 3735 C CA . GLN A 1 441 ? 16.348 -10.011 -14.049 1.00 94.25 441 GLN A CA 1
ATOM 3736 C C . GLN A 1 441 ? 16.082 -11.346 -13.347 1.00 94.25 441 GLN A C 1
ATOM 3738 O O . GLN A 1 441 ? 15.478 -12.246 -13.932 1.00 94.25 441 GLN A O 1
ATOM 3743 N N . GLU A 1 442 ? 16.553 -11.494 -12.113 1.00 94.25 442 GLU A N 1
ATOM 3744 C CA . GLU A 1 442 ? 16.331 -12.672 -11.285 1.00 94.25 442 GLU A CA 1
ATOM 3745 C C . GLU A 1 442 ? 14.852 -12.812 -10.919 1.00 94.25 442 GLU A C 1
ATOM 3747 O O . GLU A 1 442 ? 14.301 -13.907 -11.027 1.00 94.25 442 GLU A O 1
ATOM 3752 N N . PHE A 1 443 ? 14.188 -11.707 -10.576 1.00 94.12 443 PHE A N 1
ATOM 3753 C CA . PHE A 1 443 ? 12.752 -11.690 -10.300 1.00 94.12 443 PHE A CA 1
ATOM 3754 C C . PHE A 1 443 ? 11.910 -12.055 -11.538 1.00 94.12 443 PHE A C 1
ATOM 3756 O O . PHE A 1 443 ? 11.011 -12.885 -11.455 1.00 94.12 443 PHE A O 1
ATOM 3763 N N . LEU A 1 444 ? 12.244 -11.534 -12.722 1.00 91.88 444 LEU A N 1
ATOM 3764 C CA . LEU A 1 444 ? 11.554 -11.835 -13.987 1.00 91.88 444 LEU A CA 1
ATOM 3765 C C . LEU A 1 444 ? 11.727 -13.288 -14.450 1.00 91.88 444 LEU A C 1
ATOM 3767 O O . LEU A 1 444 ? 10.883 -13.808 -15.186 1.00 91.88 444 LEU A O 1
ATOM 3771 N N . LYS A 1 445 ? 12.819 -13.952 -14.053 1.00 90.38 445 LYS A N 1
ATOM 3772 C CA . LYS A 1 445 ? 12.972 -15.408 -14.224 1.00 90.38 445 LYS A CA 1
ATOM 3773 C C . LYS A 1 445 ? 12.044 -16.185 -13.297 1.00 90.38 445 LYS A C 1
ATOM 3775 O O . LYS A 1 445 ? 11.678 -17.308 -13.622 1.00 90.38 445 LYS A O 1
ATOM 3780 N N . TRP A 1 446 ? 11.708 -15.592 -12.159 1.00 87.19 446 TRP A N 1
ATOM 3781 C CA . TRP A 1 446 ? 10.865 -16.187 -11.136 1.00 87.19 446 TRP A CA 1
ATOM 3782 C C . TRP A 1 446 ? 9.379 -16.160 -11.502 1.00 87.19 446 TRP A C 1
ATOM 3784 O O . TRP A 1 446 ? 8.645 -17.062 -11.119 1.00 87.19 446 TRP A O 1
ATOM 3794 N N . ILE A 1 447 ? 8.952 -15.173 -12.291 1.00 89.69 447 ILE A N 1
ATOM 3795 C CA . ILE A 1 447 ? 7.598 -15.110 -12.851 1.00 89.69 447 ILE A CA 1
ATOM 3796 C C . ILE A 1 447 ? 7.542 -16.021 -14.090 1.00 89.69 447 ILE A C 1
ATOM 3798 O O . ILE A 1 447 ? 8.203 -15.694 -15.080 1.00 89.69 447 ILE A O 1
ATOM 3802 N N . PRO A 1 448 ? 6.800 -17.140 -14.098 1.00 80.25 448 PRO A N 1
ATOM 3803 C CA . PRO A 1 448 ? 6.827 -18.081 -15.218 1.00 80.25 448 PRO A CA 1
ATOM 3804 C C . PRO A 1 448 ? 6.180 -17.486 -16.478 1.00 80.25 448 PRO A C 1
ATOM 3806 O O . PRO A 1 448 ? 6.855 -17.347 -17.504 1.00 80.25 448 PRO A O 1
ATOM 3809 N N . ASP A 1 449 ? 4.932 -17.029 -16.366 1.00 83.50 449 ASP A N 1
ATOM 3810 C CA . ASP A 1 449 ? 4.146 -16.388 -17.424 1.00 83.50 449 ASP A CA 1
ATOM 3811 C C . ASP A 1 449 ? 3.498 -15.101 -16.881 1.00 83.50 449 ASP A C 1
ATOM 3813 O O . ASP A 1 449 ? 3.241 -14.968 -15.691 1.00 83.50 449 ASP A O 1
ATOM 3817 N N . LEU A 1 450 ? 3.245 -14.122 -17.746 1.00 81.69 450 LEU A N 1
ATOM 3818 C CA . LEU A 1 450 ? 2.461 -12.944 -17.392 1.00 81.69 450 LEU A CA 1
ATOM 3819 C C . LEU A 1 450 ? 0.986 -13.277 -17.198 1.00 81.69 450 LEU A C 1
ATOM 3821 O O . LEU A 1 450 ? 0.339 -12.613 -16.403 1.00 81.69 450 LEU A O 1
ATOM 3825 N N . ASN A 1 451 ? 0.461 -14.251 -17.949 1.00 79.44 451 ASN A N 1
ATOM 3826 C CA . ASN A 1 451 ? -0.943 -14.669 -17.880 1.00 79.44 451 ASN A CA 1
ATOM 3827 C C . ASN A 1 451 ? -1.201 -15.645 -16.727 1.00 79.44 451 ASN A C 1
ATOM 3829 O O . ASN A 1 451 ? -2.339 -15.790 -16.281 1.00 79.44 451 ASN A O 1
ATOM 3833 N N . ASP A 1 452 ? -0.137 -16.276 -16.244 1.00 81.25 452 ASP A N 1
ATOM 3834 C CA . ASP A 1 452 ? -0.119 -17.140 -15.075 1.00 81.25 452 ASP A CA 1
ATOM 3835 C C . ASP A 1 452 ? 1.145 -16.826 -14.257 1.00 81.25 452 ASP A C 1
ATOM 3837 O O . ASP A 1 452 ? 2.165 -17.511 -14.378 1.00 81.25 452 ASP A O 1
ATOM 3841 N N . PRO A 1 453 ? 1.129 -15.737 -13.470 1.00 78.44 453 PRO A N 1
ATOM 3842 C CA . PRO A 1 453 ? 2.293 -15.310 -12.718 1.00 78.44 453 PRO A CA 1
ATOM 3843 C C . PRO A 1 453 ? 2.447 -16.107 -11.421 1.00 78.44 453 PRO A C 1
ATOM 3845 O O . PRO A 1 453 ? 3.070 -15.606 -10.493 1.00 78.44 453 PRO A O 1
ATOM 3848 N N . HIS A 1 454 ? 1.910 -17.322 -11.298 1.00 78.38 454 HIS A N 1
ATOM 3849 C CA . HIS A 1 454 ? 1.963 -18.048 -10.038 1.00 78.38 454 HIS A CA 1
ATOM 3850 C C . HIS A 1 454 ? 3.399 -18.460 -9.653 1.00 78.38 454 HIS A C 1
ATOM 3852 O O . HIS A 1 454 ? 4.054 -19.225 -10.363 1.00 78.38 454 HIS A O 1
ATOM 3858 N N . PRO A 1 455 ? 3.904 -18.004 -8.494 1.00 70.62 455 PRO A N 1
ATOM 3859 C CA . PRO A 1 455 ? 5.272 -18.284 -8.055 1.00 70.62 455 PRO A CA 1
ATOM 3860 C C . PRO A 1 455 ? 5.539 -19.717 -7.552 1.00 70.62 455 PRO A C 1
ATOM 3862 O O . PRO A 1 455 ? 6.677 -20.080 -7.243 1.00 70.62 455 PRO A O 1
ATOM 3865 N N . GLY A 1 456 ? 4.506 -20.546 -7.410 1.00 71.38 456 GLY A N 1
ATOM 3866 C CA . GLY A 1 456 ? 4.601 -21.978 -7.114 1.00 71.38 456 GLY A CA 1
ATOM 3867 C C . GLY A 1 456 ? 5.068 -22.369 -5.700 1.00 71.38 456 GLY A C 1
ATOM 3868 O O . GLY A 1 456 ? 4.834 -23.506 -5.301 1.00 71.38 456 GLY A O 1
ATOM 3869 N N . SER A 1 457 ? 5.734 -21.498 -4.920 1.00 84.19 457 SER A N 1
ATOM 3870 C CA . SER A 1 457 ? 6.088 -21.776 -3.511 1.00 84.19 457 SER A CA 1
ATOM 3871 C C . SER A 1 457 ? 6.542 -20.545 -2.708 1.00 84.19 457 SER A C 1
ATOM 3873 O O . SER A 1 457 ? 7.577 -19.942 -3.005 1.00 84.19 457 SER A O 1
ATOM 3875 N N . LEU A 1 458 ? 5.857 -20.260 -1.592 1.00 84.88 458 LEU A N 1
ATOM 3876 C CA . LEU A 1 458 ? 6.222 -19.197 -0.641 1.00 84.88 458 LEU A CA 1
ATOM 3877 C C . LEU A 1 458 ? 7.578 -19.411 0.039 1.00 84.88 458 LEU A C 1
ATOM 3879 O O . LEU A 1 458 ? 8.352 -18.465 0.204 1.00 84.88 458 LEU A O 1
ATOM 3883 N N . ILE A 1 459 ? 7.912 -20.656 0.380 1.00 86.56 459 ILE A N 1
ATOM 3884 C CA . ILE A 1 459 ? 9.211 -20.993 0.978 1.00 86.56 459 ILE A CA 1
ATOM 3885 C C . ILE A 1 459 ? 10.342 -20.698 -0.012 1.00 86.56 459 ILE A C 1
ATOM 3887 O O . ILE A 1 459 ? 11.340 -20.067 0.353 1.00 86.56 459 ILE A O 1
ATOM 3891 N N . LYS A 1 460 ? 10.190 -21.118 -1.278 1.00 88.38 460 LYS A N 1
ATOM 3892 C CA . LYS A 1 460 ? 11.193 -20.846 -2.318 1.00 88.38 460 LYS A CA 1
ATOM 3893 C C . LYS A 1 460 ? 11.324 -19.347 -2.571 1.00 88.38 460 LYS A C 1
ATOM 3895 O O . LYS A 1 460 ? 12.456 -18.870 -2.641 1.00 88.38 460 LYS A O 1
ATOM 3900 N N . PHE A 1 461 ? 10.207 -18.615 -2.628 1.00 90.06 461 PHE A N 1
ATOM 3901 C CA . PHE A 1 461 ? 10.237 -17.159 -2.780 1.00 90.06 461 PHE A CA 1
ATOM 3902 C C . PHE A 1 461 ? 10.970 -16.484 -1.626 1.00 90.06 461 PHE A C 1
ATOM 3904 O O . PHE A 1 461 ? 11.800 -15.602 -1.827 1.00 90.06 461 PHE A O 1
ATOM 3911 N N . THR A 1 462 ? 10.716 -16.940 -0.401 1.00 90.31 462 THR A N 1
ATOM 3912 C CA . THR A 1 462 ? 11.368 -16.368 0.774 1.00 90.31 462 THR A CA 1
ATOM 3913 C C . THR A 1 462 ? 12.866 -16.610 0.752 1.00 90.31 462 THR A C 1
ATOM 3915 O O . THR A 1 462 ? 13.645 -15.692 1.000 1.00 90.31 462 THR A O 1
ATOM 3918 N N . LYS A 1 463 ? 13.296 -17.838 0.440 1.00 91.38 463 LYS A N 1
ATOM 3919 C CA . LYS A 1 463 ? 14.723 -18.140 0.300 1.00 91.38 463 LYS A CA 1
ATOM 3920 C C . LYS A 1 463 ? 15.353 -17.247 -0.769 1.00 91.38 463 LYS A C 1
ATOM 3922 O O . LYS A 1 463 ? 16.398 -16.657 -0.515 1.00 91.38 463 LYS A O 1
ATOM 3927 N N . PHE A 1 464 ? 14.685 -17.117 -1.913 1.00 93.06 464 PHE A N 1
ATOM 3928 C CA . PHE A 1 464 ? 15.095 -16.250 -3.009 1.00 93.06 464 PHE A CA 1
ATOM 3929 C C . PHE A 1 464 ? 15.284 -14.795 -2.554 1.00 93.06 464 PHE A C 1
ATOM 3931 O O . PHE A 1 464 ? 16.398 -14.278 -2.632 1.00 93.06 464 PHE A O 1
ATOM 3938 N N . VAL A 1 465 ? 14.250 -14.153 -2.001 1.00 93.81 465 VAL A N 1
ATOM 3939 C CA . VAL A 1 465 ? 14.319 -12.731 -1.631 1.00 93.81 465 VAL A CA 1
ATOM 3940 C C . VAL A 1 465 ? 15.292 -12.477 -0.478 1.00 93.81 465 VAL A C 1
ATOM 3942 O O . VAL A 1 465 ? 16.003 -11.474 -0.484 1.00 93.81 465 VAL A O 1
ATOM 3945 N N . LYS A 1 466 ? 15.426 -13.421 0.466 1.00 93.94 466 LYS A N 1
ATOM 3946 C CA . LYS A 1 466 ? 16.446 -13.353 1.522 1.00 93.94 466 LYS A CA 1
ATOM 3947 C C . LYS A 1 466 ? 17.854 -13.365 0.942 1.00 93.94 466 LYS A C 1
ATOM 3949 O O . LYS A 1 466 ? 18.682 -12.565 1.372 1.00 93.94 466 LYS A O 1
ATOM 3954 N N . THR A 1 467 ? 18.136 -14.237 -0.028 1.00 95.06 467 THR A N 1
ATOM 3955 C CA . THR A 1 467 ? 19.438 -14.253 -0.712 1.00 95.06 467 THR A CA 1
ATOM 3956 C C . THR A 1 467 ? 19.719 -12.912 -1.387 1.00 95.06 467 THR A C 1
ATOM 3958 O O . THR A 1 467 ? 20.838 -12.414 -1.291 1.00 95.06 467 THR A O 1
ATOM 3961 N N . LEU A 1 468 ? 18.709 -12.287 -1.999 1.00 95.69 468 LEU A N 1
ATOM 3962 C CA . LEU A 1 468 ? 18.861 -10.974 -2.622 1.00 95.69 468 LEU A CA 1
ATOM 3963 C C . LEU A 1 468 ? 19.158 -9.862 -1.606 1.00 95.69 468 LEU A C 1
ATOM 3965 O O . LEU A 1 468 ? 20.082 -9.083 -1.817 1.00 95.69 468 LEU A O 1
ATOM 3969 N N . THR A 1 469 ? 18.439 -9.792 -0.480 1.00 96.12 469 THR A N 1
ATOM 3970 C CA . THR A 1 469 ? 18.674 -8.731 0.521 1.00 96.12 469 THR A CA 1
ATOM 3971 C C . THR A 1 469 ? 20.004 -8.876 1.264 1.00 96.12 469 THR A C 1
ATOM 3973 O O . THR A 1 469 ? 20.495 -7.898 1.816 1.00 96.12 469 THR A O 1
ATOM 3976 N N . HIS A 1 470 ? 20.569 -10.087 1.317 1.00 95.38 470 HIS A N 1
ATOM 3977 C CA . HIS A 1 470 ? 21.888 -10.353 1.911 1.00 95.38 470 HIS A CA 1
ATOM 3978 C C . HIS A 1 470 ? 23.033 -10.221 0.900 1.00 95.38 470 HIS A C 1
ATOM 3980 O O . HIS A 1 470 ? 24.198 -10.374 1.267 1.00 95.38 470 HIS A O 1
ATOM 3986 N N . ASN A 1 471 ? 22.725 -9.943 -0.368 1.00 95.56 471 ASN A N 1
ATOM 3987 C CA . ASN A 1 471 ? 23.733 -9.715 -1.387 1.00 95.56 471 ASN A CA 1
ATOM 3988 C C . ASN A 1 471 ? 24.497 -8.408 -1.097 1.00 95.56 471 ASN A C 1
ATOM 3990 O O . ASN A 1 471 ? 23.893 -7.383 -0.772 1.00 95.56 471 ASN A O 1
ATOM 3994 N N . SER A 1 472 ? 25.824 -8.428 -1.246 1.00 95.19 472 SER A N 1
ATOM 3995 C CA . SER A 1 472 ? 26.681 -7.254 -1.039 1.00 95.19 472 SER A CA 1
ATOM 3996 C C . SER A 1 472 ? 26.295 -6.074 -1.929 1.00 95.19 472 SER A C 1
ATOM 3998 O O . SER A 1 472 ? 26.336 -4.936 -1.474 1.00 95.19 472 SER A O 1
ATOM 4000 N N . ASP A 1 473 ? 25.862 -6.339 -3.163 1.00 94.81 473 ASP A N 1
ATOM 4001 C CA . ASP A 1 473 ? 25.391 -5.323 -4.106 1.00 94.81 473 ASP A CA 1
ATOM 4002 C C . ASP A 1 473 ? 24.175 -4.575 -3.548 1.00 94.81 473 ASP A C 1
ATOM 4004 O O . ASP A 1 473 ? 24.122 -3.347 -3.591 1.00 94.81 473 ASP A O 1
ATOM 4008 N N . PHE A 1 474 ? 23.217 -5.305 -2.967 1.00 95.88 474 PHE A N 1
ATOM 4009 C CA . PHE A 1 474 ? 22.043 -4.708 -2.332 1.00 95.88 474 PHE A CA 1
ATOM 4010 C C . PHE A 1 474 ? 22.447 -3.825 -1.155 1.00 95.88 474 PHE A C 1
ATOM 4012 O O . PHE A 1 474 ? 22.059 -2.662 -1.088 1.00 95.88 474 PHE A O 1
ATOM 4019 N N . ILE A 1 475 ? 23.265 -4.368 -0.250 1.00 96.50 475 ILE A N 1
ATOM 4020 C CA . ILE A 1 475 ? 23.738 -3.671 0.950 1.00 96.50 475 ILE A CA 1
ATOM 4021 C C . ILE A 1 475 ? 24.462 -2.374 0.567 1.00 96.50 475 ILE A C 1
ATOM 4023 O O . ILE A 1 475 ? 24.161 -1.322 1.130 1.00 96.50 475 ILE A O 1
ATOM 4027 N N . ASN A 1 476 ? 25.370 -2.434 -0.409 1.00 95.12 476 ASN A N 1
ATOM 4028 C CA . ASN A 1 476 ? 26.128 -1.277 -0.879 1.00 95.12 476 ASN A CA 1
ATOM 4029 C C . ASN A 1 476 ? 25.203 -0.204 -1.469 1.00 95.12 476 ASN A C 1
ATOM 4031 O O . ASN A 1 476 ? 25.299 0.959 -1.086 1.00 95.12 476 ASN A O 1
ATOM 4035 N N . ILE A 1 477 ? 24.239 -0.595 -2.309 1.00 95.31 477 ILE A N 1
ATOM 4036 C CA . ILE A 1 477 ? 23.263 0.344 -2.875 1.00 95.31 477 ILE A CA 1
ATOM 4037 C C . ILE A 1 477 ? 22.422 1.016 -1.777 1.00 95.31 477 ILE A C 1
ATOM 4039 O O . ILE A 1 477 ? 22.178 2.224 -1.835 1.00 95.31 477 ILE A O 1
ATOM 4043 N N . ILE A 1 478 ? 21.957 0.263 -0.773 1.00 96.75 478 ILE A N 1
ATOM 4044 C CA . ILE A 1 478 ? 21.203 0.859 0.336 1.00 96.75 478 ILE A CA 1
ATOM 4045 C C . ILE A 1 478 ? 22.096 1.810 1.148 1.00 96.75 478 ILE A C 1
ATOM 4047 O O . ILE A 1 478 ? 21.636 2.888 1.526 1.00 96.75 478 ILE A O 1
ATOM 4051 N N . ASN A 1 479 ? 23.373 1.477 1.362 1.00 95.88 479 ASN A N 1
ATOM 4052 C CA . ASN A 1 479 ? 24.342 2.348 2.038 1.00 95.88 479 ASN A CA 1
ATOM 4053 C C . ASN A 1 479 ? 24.585 3.668 1.287 1.00 95.88 479 ASN A C 1
ATOM 4055 O O . ASN A 1 479 ? 24.643 4.732 1.916 1.00 95.88 479 ASN A O 1
ATOM 4059 N N . ASP A 1 480 ? 24.635 3.638 -0.045 1.00 93.81 480 ASP A N 1
ATOM 4060 C CA . ASP A 1 480 ? 24.691 4.849 -0.876 1.00 93.81 480 ASP A CA 1
ATOM 4061 C C . ASP A 1 480 ? 23.427 5.707 -0.688 1.00 93.81 480 ASP A C 1
ATOM 4063 O O . ASP A 1 480 ? 23.486 6.937 -0.537 1.00 93.81 480 ASP A O 1
ATOM 4067 N N . GLY A 1 481 ? 22.264 5.049 -0.620 1.00 94.75 481 GLY A N 1
ATOM 4068 C CA . GLY A 1 481 ? 20.991 5.680 -0.277 1.00 94.75 481 GLY A CA 1
ATOM 4069 C C . GLY A 1 481 ? 21.014 6.350 1.100 1.00 94.75 481 GLY A C 1
ATOM 4070 O O . GLY A 1 481 ? 20.594 7.502 1.233 1.00 94.75 481 GLY A O 1
ATOM 4071 N N . LEU A 1 482 ? 21.552 5.674 2.119 1.00 95.00 482 LEU A N 1
ATOM 4072 C CA . LEU A 1 482 ? 21.670 6.200 3.485 1.00 95.00 482 LEU A CA 1
ATOM 4073 C C . LEU A 1 482 ? 22.575 7.425 3.551 1.00 95.00 482 LEU A C 1
ATOM 4075 O O . LEU A 1 482 ? 22.206 8.434 4.156 1.00 95.00 482 LEU A O 1
ATOM 4079 N N . THR A 1 483 ? 23.721 7.364 2.878 1.00 93.94 483 THR A N 1
ATOM 4080 C CA . THR A 1 483 ? 24.649 8.494 2.753 1.00 93.94 483 THR A CA 1
ATOM 4081 C C . THR A 1 483 ? 23.947 9.697 2.120 1.00 93.94 483 THR A C 1
ATOM 4083 O O . THR A 1 483 ? 24.017 10.816 2.630 1.00 93.94 483 THR A O 1
ATOM 4086 N N . THR A 1 484 ? 23.172 9.460 1.058 1.00 92.00 484 THR A N 1
ATOM 4087 C CA . THR A 1 484 ? 22.403 10.508 0.370 1.00 92.00 484 THR A CA 1
ATOM 4088 C C . THR A 1 484 ? 21.335 11.142 1.266 1.00 92.00 484 THR A C 1
ATOM 4090 O O . THR A 1 484 ? 21.151 12.361 1.228 1.00 92.00 484 THR A O 1
ATOM 4093 N N . ILE A 1 485 ? 20.615 10.343 2.060 1.00 92.69 485 ILE A N 1
ATOM 4094 C CA . ILE A 1 485 ? 19.575 10.836 2.976 1.00 92.69 485 ILE A CA 1
ATOM 4095 C C . ILE A 1 485 ? 20.180 11.675 4.105 1.00 92.69 485 ILE A C 1
ATOM 4097 O O . ILE A 1 485 ? 19.643 12.736 4.416 1.00 92.69 485 ILE A O 1
ATOM 4101 N N . ARG A 1 486 ? 21.313 11.256 4.676 1.00 92.06 486 ARG A N 1
ATOM 4102 C CA . ARG A 1 486 ? 21.971 11.959 5.791 1.00 92.06 486 ARG A CA 1
ATOM 4103 C C . ARG A 1 486 ? 22.580 13.294 5.411 1.00 92.06 486 ARG A C 1
ATOM 4105 O O . ARG A 1 486 ? 22.518 14.240 6.189 1.00 92.06 486 ARG A O 1
ATOM 4112 N N . ASN A 1 487 ? 23.113 13.391 4.199 1.00 90.75 487 ASN A N 1
ATOM 4113 C CA . ASN A 1 487 ? 23.720 14.626 3.714 1.00 90.75 487 ASN A CA 1
ATOM 4114 C C . ASN A 1 487 ? 22.678 15.703 3.350 1.00 90.75 487 ASN A C 1
ATOM 4116 O O . ASN A 1 487 ? 23.040 16.838 3.038 1.00 90.75 487 ASN A O 1
ATOM 4120 N N . LYS A 1 488 ? 21.375 15.387 3.382 1.00 87.19 488 LYS A N 1
ATOM 4121 C CA . LYS A 1 488 ? 20.293 16.321 3.051 1.00 87.19 488 LYS A CA 1
ATOM 4122 C C . LYS A 1 488 ? 19.593 16.828 4.307 1.00 87.19 488 LYS A C 1
ATOM 4124 O O . LYS A 1 488 ? 18.991 16.064 5.048 1.00 87.19 488 LYS A O 1
ATOM 4129 N N . LYS A 1 489 ? 19.544 18.156 4.457 1.00 77.88 489 LYS A N 1
ATOM 4130 C CA . LYS A 1 489 ? 18.817 18.818 5.555 1.00 77.88 489 LYS A CA 1
ATOM 4131 C C . LYS A 1 489 ? 17.288 18.651 5.489 1.00 77.88 489 LYS A C 1
ATOM 4133 O O . LYS A 1 489 ? 16.646 18.784 6.515 1.00 77.88 489 LYS A O 1
ATOM 4138 N N . ASN A 1 490 ? 16.713 18.352 4.316 1.00 80.56 490 ASN A N 1
ATOM 4139 C CA . ASN A 1 490 ? 15.258 18.303 4.097 1.00 80.56 490 ASN A CA 1
ATOM 4140 C C . ASN A 1 490 ? 14.852 17.175 3.133 1.00 80.56 490 ASN A C 1
ATOM 4142 O O . ASN A 1 490 ? 14.619 17.421 1.947 1.00 80.56 490 ASN A O 1
ATOM 4146 N N . THR A 1 491 ? 14.763 15.940 3.622 1.00 84.38 491 THR A N 1
ATOM 4147 C CA . THR A 1 491 ? 14.237 14.817 2.829 1.00 84.38 491 THR A CA 1
ATOM 4148 C C . THR A 1 491 ? 12.715 14.751 2.934 1.00 84.38 491 THR A C 1
ATOM 4150 O O . THR A 1 491 ? 12.123 15.173 3.928 1.00 84.38 491 THR A O 1
ATOM 4153 N N . SER A 1 492 ? 12.046 14.296 1.874 1.00 89.06 492 SER A N 1
ATOM 4154 C CA . SER A 1 492 ? 10.611 14.021 1.951 1.00 89.06 492 SER A CA 1
ATOM 4155 C C . SER A 1 492 ? 10.322 12.912 2.968 1.00 89.06 492 SER A C 1
ATOM 4157 O O . SER A 1 492 ? 10.925 11.843 2.901 1.00 89.06 492 SER A O 1
ATOM 4159 N N . ASN A 1 493 ? 9.338 13.138 3.842 1.00 92.25 493 ASN A N 1
ATOM 4160 C CA . ASN A 1 493 ? 8.837 12.133 4.786 1.00 92.25 493 ASN A CA 1
ATOM 4161 C C . ASN A 1 493 ? 7.776 11.214 4.165 1.00 92.25 493 ASN A C 1
ATOM 4163 O O . ASN A 1 493 ? 7.069 10.531 4.892 1.00 92.25 493 ASN A O 1
ATOM 4167 N N . SER A 1 494 ? 7.593 11.233 2.846 1.00 93.75 494 SER A N 1
ATOM 4168 C CA . SER A 1 494 ? 6.562 10.444 2.173 1.00 93.75 494 SER A CA 1
ATOM 4169 C C . SER A 1 494 ? 6.852 8.940 2.226 1.00 93.75 494 SER A C 1
ATOM 4171 O O . SER A 1 494 ? 7.938 8.508 1.839 1.00 93.75 494 SER A O 1
ATOM 4173 N N . MET A 1 495 ? 5.838 8.160 2.614 1.00 95.25 495 MET A N 1
ATOM 4174 C CA . MET A 1 495 ? 5.842 6.686 2.657 1.00 95.25 495 MET A CA 1
ATOM 4175 C C . MET A 1 495 ? 5.143 6.061 1.433 1.00 95.25 495 MET A C 1
ATOM 4177 O O . MET A 1 495 ? 4.588 4.963 1.484 1.00 95.25 495 MET A O 1
ATOM 4181 N N . ARG A 1 496 ? 5.145 6.777 0.304 1.00 94.06 496 ARG A N 1
ATOM 4182 C CA . ARG A 1 496 ? 4.672 6.255 -0.986 1.00 94.06 496 ARG A CA 1
ATOM 4183 C C . ARG A 1 496 ? 5.469 5.027 -1.411 1.00 94.06 496 ARG A C 1
ATOM 4185 O O . ARG A 1 496 ? 6.667 4.920 -1.142 1.00 94.06 496 ARG A O 1
ATOM 4192 N N . MET A 1 497 ? 4.799 4.121 -2.110 1.00 93.81 497 MET A N 1
ATOM 4193 C CA . MET A 1 497 ? 5.370 2.852 -2.557 1.00 93.81 497 MET A CA 1
ATOM 4194 C C . MET A 1 497 ? 5.763 2.871 -4.038 1.00 93.81 497 MET A C 1
ATOM 4196 O O . MET A 1 497 ? 6.555 2.032 -4.458 1.00 93.81 497 MET A O 1
ATOM 4200 N N . SER A 1 498 ? 5.276 3.834 -4.820 1.00 94.25 498 SER A N 1
ATOM 4201 C CA . SER A 1 498 ? 5.686 4.075 -6.206 1.00 94.25 498 SER A CA 1
ATOM 4202 C C . SER A 1 498 ? 6.145 5.516 -6.400 1.00 94.25 498 SER A C 1
ATOM 4204 O O . SER A 1 498 ? 5.642 6.454 -5.772 1.00 94.25 498 SER A O 1
ATOM 4206 N N . PHE A 1 499 ? 7.116 5.687 -7.293 1.00 90.94 499 PHE A N 1
ATOM 4207 C CA . PHE A 1 499 ? 7.595 6.997 -7.701 1.00 90.94 499 PHE A CA 1
ATOM 4208 C C . PHE A 1 499 ? 6.569 7.751 -8.553 1.00 90.94 499 PHE A C 1
ATOM 4210 O O . PHE A 1 499 ? 6.531 8.978 -8.501 1.00 90.94 499 PHE A O 1
ATOM 4217 N N . TYR A 1 500 ? 5.762 7.047 -9.352 1.00 83.19 500 TYR A N 1
ATOM 4218 C CA . TYR A 1 500 ? 4.912 7.668 -10.366 1.00 83.19 500 TYR A CA 1
ATOM 4219 C C . TYR A 1 500 ? 3.438 7.729 -9.985 1.00 83.19 500 TYR A C 1
ATOM 4221 O O . TYR A 1 500 ? 2.786 6.717 -9.729 1.00 83.19 500 TYR A O 1
ATOM 4229 N N . ASP A 1 501 ? 2.900 8.940 -10.087 1.00 78.94 501 ASP A N 1
ATOM 4230 C CA . ASP A 1 501 ? 1.478 9.250 -10.079 1.00 78.94 501 ASP A CA 1
ATOM 4231 C C . ASP A 1 501 ? 1.275 10.494 -10.949 1.00 78.94 501 ASP A C 1
ATOM 4233 O O . ASP A 1 501 ? 1.971 11.505 -10.797 1.00 78.94 501 ASP A O 1
ATOM 4237 N N . ILE A 1 502 ? 0.396 10.400 -11.938 1.00 69.56 502 ILE A N 1
ATOM 4238 C CA . ILE A 1 502 ? 0.180 11.501 -12.880 1.00 69.56 502 ILE A CA 1
ATOM 4239 C C . ILE A 1 502 ? -0.842 12.454 -12.269 1.00 69.56 502 ILE A C 1
ATOM 4241 O O . ILE A 1 502 ? -1.756 12.028 -11.565 1.00 69.56 502 ILE A O 1
ATOM 4245 N N . LYS A 1 503 ? -0.651 13.755 -12.507 1.00 67.75 503 LYS A N 1
ATOM 4246 C CA . LYS A 1 503 ? -1.533 14.809 -11.996 1.00 67.75 503 LYS A CA 1
ATOM 4247 C C . LYS A 1 503 ? -3.002 14.488 -12.336 1.00 67.75 503 LYS A C 1
ATOM 4249 O O . LYS A 1 503 ? -3.285 14.140 -13.482 1.00 67.75 503 LYS A O 1
ATOM 4254 N N . LYS A 1 504 ? -3.872 14.571 -11.321 1.00 68.88 504 LYS A N 1
ATOM 4255 C CA . LYS A 1 504 ? -5.331 14.485 -11.468 1.00 68.88 504 LYS A CA 1
ATOM 4256 C C . LYS A 1 504 ? -5.856 15.619 -12.334 1.00 68.88 504 LYS A C 1
ATOM 4258 O O . LYS A 1 504 ? -5.303 16.742 -12.203 1.00 68.88 504 LYS A O 1
#

Foldseek 3Di:
DVVLQLVQFDPVLVQVVVLLVPLPAPCPLLPDDFDPVLVVQLLVLLVLLLVLLVVLLVVDDLVQKDKDQPPPQPVPPPADPLLVLLQVCCVPPVPLVQVLCCQQPNNVLSVQCNVQSVVGDVSNLVSCQVCLCLQAPPDCRRSLNSLQVSLVPDPDPVSVVSSVSNSVLPVVDHSLAGSVLSVDVRSFARIWMWGDDQAETEIEGHNDDDDCVDSQVSLLSSLLCSLCVLLVPRHREYEYEYADQQFAFFDPDLEAGSSRAGAWEDPLHYTYGRHNPPSSLSSNLRVCVNVCLQVQLPPPPPVPPDPCLLWFQADPQADASQSLLVSSLVSQSSSLSSSLSSSVVVVVVVVVDPPVPDDPPSVSSVVSSSVQLSSFLSSLLLLLLLSCCVQPVPDLWPVVRTNDDPDDSVVVNVPDPTHNHYPDNCCSLRQLNSLCSSVVSLVSVQQPHPSRRHSNDNVVSVVVSSVSSPDPSNRSSSSSSNVSVVVDPDDGRGSDSGSDDGDD